Protein AF-0000000080263400 (afdb_homodimer)

Foldseek 3Di:
DLVVLLVLLLVLLVVVLVVLVVLCQLLCLLPPVPCVDPVSLLVSLVVLLVPCVQPVPVVLVSLVVSLVVNLVSLVVVVVVCPPPPCVLSVLLNVLSVVLVVLSVPQQNVLSVVRDNDRPDSVVCPPVVVVVSSVSSNSNSVSSVSNNVSSVSNNVSSVVSVVVVVVVVVVVVVVVVVVVVVVVVVVVVVVVVVVVVVVVVVVVVVVVVPPPD/DLVVLLVLLLVLLVVVLVVLVVLCQLLCLLPPVPCVDPVSLLVSLVVLLVPCVQPVPVVLVSLVVSLVVNLVSLVVVVVVCPPPPCVLSVLLNVLSVVLVVLSVPQQNVLSVVRDNDRDDPVVCPPVVVVVSSVSSNSNSVSSVSNNVSSVSNNVSSVVSVVVVVVVVVVVVVVVVVVVVVVVVVVVVVVVVVVVVVVVVVVVVVVVVVVPD

Organism: Malassezia sympodialis (strain ATCC 42132) (NCBI:txid1230383)

Radius of gyration: 34.86 Å; Cα contacts (8 Å, |Δi|>4): 351; chains: 2; bounding box: 45×125×70 Å

pLDDT: mean 80.78, std 12.55, range [37.06, 97.12]

InterPro domains:
  IPR013248 Secretory component protein Psh3/Shr3 [PF08229] (4-191)
  IPR013248 Secretory component protein Psh3/Shr3 [PTHR28228] (3-192)
  IPR013248 Secretory component protein Psh3/Shr3 [SM00786] (1-195)

Sequence (424 aa):
MIGVTVAALLASSCFLLGMLGMHWRADHLILWESDRTPESVLVALQYYVSTVGAAPTKYTTVLLVVGTIQATILGSKIFMGSENNWLFDGASLFLVCASGILYVNKIHPFVDALPSVMPPPQVLTSAHFQQTLGILRELASAHILLSMALIGIILLQCGKYYSVRLQERERNEEVDVRLVRRLRQLQQEERKSGQVTASSPDLLMAARGGAHMIGVTVAALLASSCFLLGMLGMHWRADHLILWESDRTPESVLVALQYYVSTVGAAPTKYTTVLLVVGTIQATILGSKIFMGSENNWLFDGASLFLVCASGILYVNKIHPFVDALPSVMPPPQVLTSAHFQQTLGILRELASAHILLSMALIGIILLQCGKYYSVRLQERERNEEVDVRLVRRLRQLQQEERKSGQVTASSPDLLMAARGGAH

Structure (mmCIF, N/CA/C/O backbone):
data_AF-0000000080263400-model_v1
#
loop_
_entity.id
_entity.type
_entity.pdbx_description
1 polymer 'ER membrane protein SH3'
#
loop_
_atom_site.group_PDB
_atom_site.id
_atom_site.type_symbol
_atom_site.label_atom_id
_atom_site.label_alt_id
_atom_site.label_comp_id
_atom_site.label_asym_id
_atom_site.label_entity_id
_atom_site.label_seq_id
_atom_site.pdbx_PDB_ins_code
_atom_site.Cartn_x
_atom_site.Cartn_y
_atom_site.Cartn_z
_atom_site.occupancy
_atom_site.B_iso_or_equiv
_atom_site.auth_seq_id
_atom_site.auth_comp_id
_atom_site.auth_asym_id
_atom_site.auth_atom_id
_atom_site.pdbx_PDB_model_num
ATOM 1 N N . MET A 1 1 ? -3.588 20.594 2.574 1 52.66 1 MET A N 1
ATOM 2 C CA . MET A 1 1 ? -3.678 19.984 1.25 1 52.66 1 MET A CA 1
ATOM 3 C C . MET A 1 1 ? -2.508 19.031 1.007 1 52.66 1 MET A C 1
ATOM 5 O O . MET A 1 1 ? -2.693 17.938 0.483 1 52.66 1 MET A O 1
ATOM 9 N N . ILE A 1 2 ? -1.275 19.312 1.548 1 57.12 2 ILE A N 1
ATOM 10 C CA . ILE A 1 2 ? -0.025 18.625 1.253 1 57.12 2 ILE A CA 1
ATOM 11 C C . ILE A 1 2 ? -0.024 17.25 1.923 1 57.12 2 ILE A C 1
ATOM 13 O O . ILE A 1 2 ? 0.325 16.25 1.297 1 57.12 2 ILE A O 1
ATOM 17 N N . GLY A 1 3 ? -0.866 17.172 2.924 1 78.31 3 GLY A N 1
ATOM 18 C CA . GLY A 1 3 ? -0.818 15.93 3.666 1 78.31 3 GLY A CA 1
ATOM 19 C C . GLY A 1 3 ? -1.609 14.812 3.008 1 78.31 3 GLY A C 1
ATOM 20 O O . GLY A 1 3 ? -1.154 13.664 2.957 1 78.31 3 GLY A O 1
ATOM 21 N N . VAL A 1 4 ? -2.652 15.258 2.221 1 82.94 4 VAL A N 1
ATOM 22 C CA . VAL A 1 4 ? -3.539 14.25 1.648 1 82.94 4 VAL A CA 1
ATOM 23 C C . VAL A 1 4 ? -2.91 13.664 0.385 1 82.94 4 VAL A C 1
ATOM 25 O O . VAL A 1 4 ? -2.971 12.453 0.158 1 82.94 4 VAL A O 1
ATOM 28 N N . THR A 1 5 ? -2.295 14.547 -0.372 1 87.56 5 THR A N 1
ATOM 29 C CA . THR A 1 5 ? -1.688 14.086 -1.616 1 87.56 5 THR A CA 1
ATOM 30 C C . THR A 1 5 ? -0.471 13.211 -1.331 1 87.56 5 THR A C 1
ATOM 32 O O . THR A 1 5 ? -0.244 12.211 -2.018 1 87.56 5 THR A O 1
ATOM 35 N N . VAL A 1 6 ? 0.283 13.57 -0.333 1 88.56 6 VAL A N 1
ATOM 36 C CA . VAL A 1 6 ? 1.434 12.766 0.07 1 88.56 6 VAL A CA 1
ATOM 37 C C . VAL A 1 6 ? 0.964 11.398 0.554 1 88.56 6 VAL A C 1
ATOM 39 O O . VAL A 1 6 ? 1.519 10.367 0.158 1 88.56 6 VAL A O 1
ATOM 42 N N . ALA A 1 7 ? -0.08 11.398 1.309 1 90.81 7 ALA A N 1
ATOM 43 C CA . ALA A 1 7 ? -0.615 10.141 1.83 1 90.81 7 ALA A CA 1
ATOM 44 C C . ALA A 1 7 ? -1.147 9.258 0.702 1 90.81 7 ALA A C 1
ATOM 46 O O . ALA A 1 7 ? -0.968 8.039 0.721 1 90.81 7 ALA A O 1
ATOM 47 N N . ALA A 1 8 ? -1.78 9.883 -0.24 1 92 8 ALA A N 1
ATOM 48 C CA . ALA A 1 8 ? -2.33 9.141 -1.372 1 92 8 ALA A CA 1
ATOM 49 C C . ALA A 1 8 ? -1.22 8.516 -2.211 1 92 8 ALA A C 1
ATOM 51 O O . ALA A 1 8 ? -1.347 7.383 -2.676 1 92 8 ALA A O 1
ATOM 52 N N . LEU A 1 9 ? -0.179 9.234 -2.404 1 94.06 9 LEU A N 1
ATOM 53 C CA . LEU A 1 9 ? 0.954 8.727 -3.168 1 94.06 9 LEU A CA 1
ATOM 54 C C . LEU A 1 9 ? 1.659 7.605 -2.414 1 94.06 9 LEU A C 1
ATOM 56 O O . LEU A 1 9 ? 2.061 6.605 -3.012 1 94.06 9 LEU A O 1
ATOM 60 N N . LEU A 1 10 ? 1.782 7.77 -1.13 1 93.88 10 LEU A N 1
ATOM 61 C CA . LEU A 1 10 ? 2.377 6.723 -0.308 1 93.88 10 LEU A CA 1
ATOM 62 C C . LEU A 1 10 ? 1.529 5.453 -0.343 1 93.88 10 LEU A C 1
ATOM 64 O O . LEU A 1 10 ? 2.055 4.355 -0.532 1 93.88 10 LEU A O 1
ATOM 68 N N . ALA A 1 11 ? 0.273 5.668 -0.215 1 93.75 11 ALA A N 1
ATOM 69 C CA . ALA A 1 11 ? -0.656 4.543 -0.198 1 93.75 11 ALA A CA 1
ATOM 70 C C . ALA A 1 11 ? -0.634 3.793 -1.528 1 93.75 11 ALA A C 1
ATOM 72 O O . ALA A 1 11 ? -0.546 2.562 -1.554 1 93.75 11 ALA A O 1
ATOM 73 N N . SER A 1 12 ? -0.732 4.527 -2.539 1 95.5 12 SER A N 1
ATOM 74 C CA . SER A 1 12 ? -0.744 3.902 -3.857 1 95.5 12 SER A CA 1
ATOM 75 C C . SER A 1 12 ? 0.584 3.215 -4.156 1 95.5 12 SER A C 1
ATOM 77 O O . SER A 1 12 ? 0.613 2.146 -4.77 1 95.5 12 SER A O 1
ATOM 79 N N . SER A 1 13 ? 1.683 3.816 -3.754 1 96.69 13 SER A N 1
ATOM 80 C CA . SER A 1 13 ? 2.998 3.219 -3.957 1 96.69 13 SER A CA 1
ATOM 81 C C . SER A 1 13 ? 3.16 1.945 -3.133 1 96.69 13 SER A C 1
ATOM 83 O O . SER A 1 13 ? 3.717 0.956 -3.611 1 96.69 13 SER A O 1
ATOM 85 N N . CYS A 1 14 ? 2.672 2.016 -1.984 1 94.88 14 CYS A N 1
ATOM 86 C CA . CYS A 1 14 ? 2.758 0.839 -1.126 1 94.88 14 CYS A CA 1
ATOM 87 C C . CYS A 1 14 ? 1.867 -0.283 -1.648 1 94.88 14 CYS A C 1
ATOM 89 O O . CYS A 1 14 ? 2.219 -1.459 -1.546 1 94.88 14 CYS A O 1
ATOM 91 N N . PHE A 1 15 ? 0.729 0.094 -2.207 1 95.44 15 PHE A N 1
ATOM 92 C CA . PHE A 1 15 ? -0.147 -0.892 -2.83 1 95.44 15 PHE A CA 1
ATOM 93 C C . PHE A 1 15 ? 0.576 -1.629 -3.949 1 95.44 15 PHE A C 1
ATOM 95 O O . PHE A 1 15 ? 0.574 -2.861 -3.992 1 95.44 15 PHE A O 1
ATOM 102 N N . LEU A 1 16 ? 1.18 -0.909 -4.758 1 95.69 16 LEU A N 1
ATOM 103 C CA . LEU A 1 16 ? 1.896 -1.504 -5.883 1 95.69 16 LEU A CA 1
ATOM 104 C C . LEU A 1 16 ? 3.094 -2.312 -5.395 1 95.69 16 LEU A C 1
ATOM 106 O O . LEU A 1 16 ? 3.41 -3.361 -5.961 1 95.69 16 LEU A O 1
ATOM 110 N N . LEU A 1 17 ? 3.799 -1.805 -4.426 1 94.69 17 LEU A N 1
ATOM 111 C CA . LEU A 1 17 ? 4.938 -2.529 -3.867 1 94.69 17 LEU A CA 1
ATOM 112 C C . LEU A 1 17 ? 4.492 -3.865 -3.281 1 94.69 17 LEU A C 1
ATOM 114 O O . LEU A 1 17 ? 5.215 -4.859 -3.381 1 94.69 17 LEU A O 1
ATOM 118 N N . GLY A 1 18 ? 3.357 -3.867 -2.633 1 92.62 18 GLY A N 1
ATOM 119 C CA . GLY A 1 18 ? 2.812 -5.121 -2.133 1 92.62 18 GLY A CA 1
ATOM 120 C C . GLY A 1 18 ? 2.527 -6.125 -3.23 1 92.62 18 GLY A C 1
ATOM 121 O O . GLY A 1 18 ? 2.871 -7.305 -3.105 1 92.62 18 GLY A O 1
ATOM 122 N N . MET A 1 19 ? 1.945 -5.641 -4.246 1 91.69 19 MET A N 1
ATOM 123 C CA . MET A 1 19 ? 1.671 -6.488 -5.402 1 91.69 19 MET A CA 1
ATOM 124 C C . MET A 1 19 ? 2.963 -7.055 -5.984 1 91.69 19 MET A C 1
ATOM 126 O O . MET A 1 19 ? 3.051 -8.25 -6.266 1 91.69 19 MET A O 1
ATOM 130 N N . LEU A 1 20 ? 3.928 -6.211 -6.094 1 90.81 20 LEU A N 1
ATOM 131 C CA . LEU A 1 20 ? 5.207 -6.609 -6.676 1 90.81 20 LEU A CA 1
ATOM 132 C C . LEU A 1 20 ? 5.969 -7.531 -5.734 1 90.81 20 LEU A C 1
ATOM 134 O O . LEU A 1 20 ? 6.742 -8.383 -6.18 1 90.81 20 LEU A O 1
ATOM 138 N N . GLY A 1 21 ? 5.773 -7.34 -4.512 1 88.5 21 GLY A N 1
ATOM 139 C CA . GLY A 1 21 ? 6.441 -8.172 -3.523 1 88.5 21 GLY A CA 1
ATOM 140 C C . GLY A 1 21 ? 6.086 -9.641 -3.646 1 88.5 21 GLY A C 1
ATOM 141 O O . GLY A 1 21 ? 6.867 -10.508 -3.246 1 88.5 21 GLY A O 1
ATOM 142 N N . MET A 1 22 ? 4.98 -9.898 -4.184 1 86.69 22 MET A N 1
ATOM 143 C CA . MET A 1 22 ? 4.547 -11.281 -4.352 1 86.69 22 MET A CA 1
ATOM 144 C C . MET A 1 22 ? 5.402 -11.992 -5.395 1 86.69 22 MET A C 1
ATOM 146 O O . MET A 1 22 ? 5.484 -13.227 -5.398 1 86.69 22 MET A O 1
ATOM 150 N N . HIS A 1 23 ? 6.055 -11.211 -6.211 1 85.56 23 HIS A N 1
ATOM 151 C CA . HIS A 1 23 ? 6.867 -11.805 -7.266 1 85.56 23 HIS A CA 1
ATOM 152 C C . HIS A 1 23 ? 8.297 -12.031 -6.797 1 85.56 23 HIS A C 1
ATOM 154 O O . HIS A 1 23 ? 9.117 -12.578 -7.535 1 85.56 23 HIS A O 1
ATOM 160 N N . TRP A 1 24 ? 8.609 -11.656 -5.641 1 81.12 24 TRP A N 1
ATOM 161 C CA . TRP A 1 24 ? 9.992 -11.625 -5.164 1 81.12 24 TRP A CA 1
ATOM 162 C C . TRP A 1 24 ? 10.617 -13.008 -5.215 1 81.12 24 TRP A C 1
ATOM 164 O O . TRP A 1 24 ? 11.781 -13.164 -5.586 1 81.12 24 TRP A O 1
ATOM 174 N N . ARG A 1 25 ? 9.914 -13.977 -4.902 1 75.56 25 ARG A N 1
ATOM 175 C CA . ARG A 1 25 ? 10.477 -15.32 -4.887 1 75.56 25 ARG A CA 1
ATOM 176 C C . ARG A 1 25 ? 10.883 -15.766 -6.285 1 75.56 25 ARG A C 1
ATOM 178 O O . ARG A 1 25 ? 11.977 -16.297 -6.484 1 75.56 25 ARG A O 1
ATOM 185 N N . ALA A 1 26 ? 10 -15.648 -7.18 1 79.5 26 ALA A N 1
ATOM 186 C CA . ALA A 1 26 ? 10.297 -16.031 -8.562 1 79.5 26 ALA A CA 1
ATOM 187 C C . ALA A 1 26 ? 11.406 -15.156 -9.141 1 79.5 26 ALA A C 1
ATOM 189 O O . ALA A 1 26 ? 12.312 -15.656 -9.805 1 79.5 26 ALA A O 1
ATOM 190 N N . ASP A 1 27 ? 11.367 -13.938 -8.75 1 84.62 27 ASP A N 1
ATOM 191 C CA . ASP A 1 27 ? 12.352 -13 -9.289 1 84.62 27 ASP A CA 1
ATOM 192 C C . ASP A 1 27 ? 13.734 -13.25 -8.695 1 84.62 27 ASP A C 1
ATOM 194 O O . ASP A 1 27 ? 14.742 -13.156 -9.398 1 84.62 27 ASP A O 1
ATOM 198 N N . HIS A 1 28 ? 13.727 -13.57 -7.477 1 81.38 28 HIS A N 1
ATOM 199 C CA . HIS A 1 28 ? 15 -13.828 -6.805 1 81.38 28 HIS A CA 1
ATOM 200 C C . HIS A 1 28 ? 15.688 -15.062 -7.383 1 81.38 28 HIS A C 1
ATOM 202 O O . HIS A 1 28 ? 16.906 -15.086 -7.512 1 81.38 28 HIS A O 1
ATOM 208 N N . LEU A 1 29 ? 14.93 -16.078 -7.711 1 78.06 29 LEU A N 1
ATOM 209 C CA . LEU A 1 29 ? 15.469 -17.312 -8.258 1 78.06 29 LEU A CA 1
ATOM 210 C C . LEU A 1 29 ? 16.125 -17.078 -9.609 1 78.06 29 LEU A C 1
ATOM 212 O O . LEU A 1 29 ? 17.125 -17.703 -9.938 1 78.06 29 LEU A O 1
ATOM 216 N N . ILE A 1 30 ? 15.555 -16.172 -10.312 1 81 30 ILE A N 1
ATOM 217 C CA . ILE A 1 30 ? 16.016 -15.938 -11.672 1 81 30 ILE A CA 1
ATOM 218 C C . ILE A 1 30 ? 17.203 -14.969 -11.656 1 81 30 ILE A C 1
ATOM 220 O O . ILE A 1 30 ? 18.156 -15.141 -12.414 1 81 30 ILE A O 1
ATOM 224 N N . LEU A 1 31 ? 17.172 -14.086 -10.781 1 79.5 31 LEU A N 1
ATOM 225 C CA . LEU A 1 31 ? 18.172 -13.023 -10.828 1 79.5 31 LEU A CA 1
ATOM 226 C C . LEU A 1 31 ? 19.391 -13.391 -10 1 79.5 31 LEU A C 1
ATOM 228 O O . LEU A 1 31 ? 20.531 -13.117 -10.414 1 79.5 31 LEU A O 1
ATOM 232 N N . TRP A 1 32 ? 19.266 -13.938 -8.906 1 73.5 32 TRP A N 1
ATOM 233 C CA . TRP A 1 32 ? 20.391 -14.07 -7.996 1 73.5 32 TRP A CA 1
ATOM 234 C C . TRP A 1 32 ? 20.859 -15.523 -7.918 1 73.5 32 TRP A C 1
ATOM 236 O O . TRP A 1 32 ? 21.969 -15.797 -7.457 1 73.5 32 TRP A O 1
ATOM 246 N N . GLU A 1 33 ? 19.922 -16.422 -8.211 1 66.06 33 GLU A N 1
ATOM 247 C CA . GLU A 1 33 ? 20.422 -17.797 -8.102 1 66.06 33 GLU A CA 1
ATOM 248 C C . GLU A 1 33 ? 21.406 -18.109 -9.227 1 66.06 33 GLU A C 1
ATOM 250 O O . GLU A 1 33 ? 21.109 -17.859 -10.398 1 66.06 33 GLU A O 1
ATOM 255 N N . SER A 1 34 ? 22.578 -18.125 -8.914 1 59.16 34 SER A N 1
ATOM 256 C CA . SER A 1 34 ? 23.734 -18.359 -9.758 1 59.16 34 SER A CA 1
ATOM 257 C C . SER A 1 34 ? 23.531 -19.578 -10.656 1 59.16 34 SER A C 1
ATOM 259 O O . SER A 1 34 ? 23.906 -19.562 -11.828 1 59.16 34 SER A O 1
ATOM 261 N N . ASP A 1 35 ? 23.141 -20.719 -9.992 1 58.25 35 ASP A N 1
ATOM 262 C CA . ASP A 1 35 ? 23.062 -21.953 -10.766 1 58.25 35 ASP A CA 1
ATOM 263 C C . ASP A 1 35 ? 21.656 -22.141 -11.352 1 58.25 35 ASP A C 1
ATOM 265 O O . ASP A 1 35 ? 20.859 -22.906 -10.812 1 58.25 35 ASP A O 1
ATOM 269 N N . ARG A 1 36 ? 21.25 -21.094 -12.227 1 62.94 36 ARG A N 1
ATOM 270 C CA . ARG A 1 36 ? 19.984 -21.203 -12.953 1 62.94 36 ARG A CA 1
ATOM 271 C C . ARG A 1 36 ? 19.812 -22.594 -13.539 1 62.94 36 ARG A C 1
ATOM 273 O O . ARG A 1 36 ? 20.016 -22.797 -14.734 1 62.94 36 ARG A O 1
ATOM 280 N N . THR A 1 37 ? 19.516 -23.453 -12.594 1 69.38 37 THR A N 1
ATOM 281 C CA . THR A 1 37 ? 19.234 -24.828 -12.984 1 69.38 37 THR A CA 1
ATOM 282 C C . THR A 1 37 ? 17.891 -24.938 -13.695 1 69.38 37 THR A C 1
ATOM 284 O O . THR A 1 37 ? 17.016 -24.078 -13.523 1 69.38 37 THR A O 1
ATOM 287 N N . PRO A 1 38 ? 17.844 -25.766 -14.555 1 75.25 38 PRO A N 1
ATOM 288 C CA . PRO A 1 38 ? 16.562 -26.016 -15.227 1 75.25 38 PRO A CA 1
ATOM 289 C C . PRO A 1 38 ? 15.391 -26.109 -14.258 1 75.25 38 PRO A C 1
ATOM 291 O O . PRO A 1 38 ? 14.281 -25.672 -14.578 1 75.25 38 PRO A O 1
ATOM 294 N N . GLU A 1 39 ? 15.758 -26.438 -13.047 1 74.75 39 GLU A N 1
ATOM 295 C CA . GLU A 1 39 ? 14.688 -26.594 -12.07 1 74.75 39 GLU A CA 1
ATOM 296 C C . GLU A 1 39 ? 14.188 -25.234 -11.586 1 74.75 39 GLU A C 1
ATOM 298 O O . GLU A 1 39 ? 12.984 -25.031 -11.422 1 74.75 39 GLU A O 1
ATOM 303 N N . SER A 1 40 ? 15.125 -24.344 -11.422 1 75.62 40 SER A N 1
ATOM 304 C CA . SER A 1 40 ? 14.758 -23.016 -10.938 1 75.62 40 SER A CA 1
ATOM 305 C C . SER A 1 40 ? 13.93 -22.266 -11.984 1 75.62 40 SER A C 1
ATOM 307 O O . SER A 1 40 ? 12.984 -21.562 -11.641 1 75.62 40 SER A O 1
ATOM 309 N N . VAL A 1 41 ? 14.281 -22.469 -13.156 1 78.12 41 VAL A N 1
ATOM 310 C CA . VAL A 1 41 ? 13.578 -21.797 -14.25 1 78.12 41 VAL A CA 1
ATOM 311 C C . VAL A 1 41 ? 12.156 -22.344 -14.359 1 78.12 41 VAL A C 1
ATOM 313 O O . VAL A 1 41 ? 11.211 -21.594 -14.602 1 78.12 41 VAL A O 1
ATOM 316 N N . LEU A 1 42 ? 12.078 -23.562 -14.117 1 78.06 42 LEU A N 1
ATOM 317 C CA . LEU A 1 42 ? 10.766 -24.203 -14.195 1 78.06 42 LEU A CA 1
ATOM 318 C C . LEU A 1 42 ? 9.852 -23.703 -13.078 1 78.06 42 LEU A C 1
ATOM 320 O O . LEU A 1 42 ? 8.664 -23.484 -13.297 1 78.06 42 LEU A O 1
ATOM 324 N N . VAL A 1 43 ? 10.453 -23.562 -12.016 1 76.81 43 VAL A N 1
ATOM 325 C CA . VAL A 1 43 ? 9.68 -23.094 -10.867 1 76.81 43 VAL A CA 1
ATOM 326 C C . VAL A 1 43 ? 9.203 -21.656 -11.125 1 76.81 43 VAL A C 1
ATOM 328 O O . VAL A 1 43 ? 8.039 -21.328 -10.883 1 76.81 43 VAL A O 1
ATOM 331 N N . ALA A 1 44 ? 10.086 -20.906 -11.617 1 82.19 44 ALA A N 1
ATOM 332 C CA . ALA A 1 44 ? 9.742 -19.516 -11.906 1 82.19 44 ALA A CA 1
ATOM 333 C C . ALA A 1 44 ? 8.711 -19.422 -13.023 1 82.19 44 ALA A C 1
ATOM 335 O O . ALA A 1 44 ? 7.789 -18.594 -12.969 1 82.19 44 ALA A O 1
ATOM 336 N N . LEU A 1 45 ? 8.914 -20.219 -13.914 1 82.44 45 LEU A N 1
ATOM 337 C CA . LEU A 1 45 ? 7.969 -20.234 -15.031 1 82.44 45 LEU A CA 1
ATOM 338 C C . LEU A 1 45 ? 6.578 -20.656 -14.562 1 82.44 45 LEU A C 1
ATOM 340 O O . LEU A 1 45 ? 5.578 -20.062 -14.953 1 82.44 45 LEU A O 1
ATOM 344 N N . GLN A 1 46 ? 6.543 -21.641 -13.797 1 79.62 46 GLN A N 1
ATOM 345 C CA . GLN A 1 46 ? 5.27 -22.109 -13.258 1 79.62 46 GLN A CA 1
ATOM 346 C C . GLN A 1 46 ? 4.578 -21 -12.453 1 79.62 46 GLN A C 1
ATOM 348 O O . GLN A 1 46 ? 3.359 -20.844 -12.539 1 79.62 46 GLN A O 1
ATOM 353 N N . TYR A 1 47 ? 5.324 -20.297 -11.773 1 82.56 47 TYR A N 1
ATOM 354 C CA . TYR A 1 47 ? 4.801 -19.188 -10.984 1 82.56 47 TYR A CA 1
ATOM 355 C C . TYR A 1 47 ? 4.188 -18.125 -11.891 1 82.56 47 TYR A C 1
ATOM 357 O O . TYR A 1 47 ? 3.039 -17.719 -11.688 1 82.56 47 TYR A O 1
ATOM 365 N N . TYR A 1 48 ? 4.934 -17.734 -12.828 1 85 48 TYR A N 1
ATOM 366 C CA . TYR A 1 48 ? 4.488 -16.625 -13.664 1 85 48 TYR A CA 1
ATOM 367 C C . TYR A 1 48 ? 3.312 -17.047 -14.539 1 85 48 TYR A C 1
ATOM 369 O O . TYR A 1 48 ? 2.396 -16.25 -14.773 1 85 48 TYR A O 1
ATOM 377 N N . VAL A 1 49 ? 3.361 -18.234 -14.953 1 81.06 49 VAL A N 1
ATOM 378 C CA . VAL A 1 49 ? 2.271 -18.734 -15.781 1 81.06 49 VAL A CA 1
ATOM 379 C C . VAL A 1 49 ? 0.992 -18.828 -14.953 1 81.06 49 VAL A C 1
ATOM 381 O O . VAL A 1 49 ? -0.092 -18.5 -15.438 1 81.06 49 VAL A O 1
ATOM 384 N N . SER A 1 50 ? 1.092 -19.172 -13.742 1 78.88 50 SER A N 1
ATOM 385 C CA . SER A 1 50 ? -0.08 -19.359 -12.891 1 78.88 50 SER A CA 1
ATOM 386 C C . SER A 1 50 ? -0.583 -18.031 -12.336 1 78.88 50 SER A C 1
ATOM 388 O O . SER A 1 50 ? -1.76 -17.906 -11.992 1 78.88 50 SER A O 1
ATOM 390 N N . THR A 1 51 ? 0.22 -17.094 -12.258 1 80.31 51 THR A N 1
ATOM 391 C CA . THR A 1 51 ? -0.153 -15.82 -11.641 1 80.31 51 THR A CA 1
ATOM 392 C C . THR A 1 51 ? -0.48 -14.773 -12.703 1 80.31 51 THR A C 1
ATOM 394 O O . THR A 1 51 ? -1.633 -14.359 -12.836 1 80.31 51 THR A O 1
ATOM 397 N N . VAL A 1 52 ? 0.459 -14.5 -13.562 1 77.31 52 VAL A N 1
ATOM 398 C CA . VAL A 1 52 ? 0.344 -13.391 -14.5 1 77.31 52 VAL A CA 1
ATOM 399 C C . VAL A 1 52 ? -0.098 -13.906 -15.867 1 77.31 52 VAL A C 1
ATOM 401 O O . VAL A 1 52 ? -0.882 -13.258 -16.562 1 77.31 52 VAL A O 1
ATOM 404 N N . GLY A 1 53 ? 0.404 -15.109 -16.141 1 72.31 53 GLY A N 1
ATOM 405 C CA . GLY A 1 53 ? 0.09 -15.672 -17.453 1 72.31 53 GLY A CA 1
ATOM 406 C C . GLY A 1 53 ? -1.37 -16.062 -17.594 1 72.31 53 GLY A C 1
ATOM 407 O O . GLY A 1 53 ? -1.925 -15.992 -18.703 1 72.31 53 GLY A O 1
ATOM 408 N N . ALA A 1 54 ? -1.976 -16.359 -16.516 1 67.94 54 ALA A N 1
ATOM 409 C CA . ALA A 1 54 ? -3.373 -16.781 -16.562 1 67.94 54 ALA A CA 1
ATOM 410 C C . ALA A 1 54 ? -4.305 -15.57 -16.688 1 67.94 54 ALA A C 1
ATOM 412 O O . ALA A 1 54 ? -5.422 -15.695 -17.203 1 67.94 54 ALA A O 1
ATOM 413 N N . ALA A 1 55 ? -3.852 -14.445 -16.234 1 70.25 55 ALA A N 1
ATOM 414 C CA . ALA A 1 55 ? -4.648 -13.227 -16.344 1 70.25 55 ALA A CA 1
ATOM 415 C C . ALA A 1 55 ? -3.758 -12.016 -16.578 1 70.25 55 ALA A C 1
ATOM 417 O O . ALA A 1 55 ? -3.688 -11.117 -15.734 1 70.25 55 ALA A O 1
ATOM 418 N N . PRO A 1 56 ? -3.262 -11.922 -17.734 1 74.81 56 PRO A N 1
ATOM 419 C CA . PRO A 1 56 ? -2.311 -10.844 -18.016 1 74.81 56 PRO A CA 1
ATOM 420 C C . PRO A 1 56 ? -2.973 -9.469 -18.062 1 74.81 56 PRO A C 1
ATOM 422 O O . PRO A 1 56 ? -2.381 -8.484 -17.609 1 74.81 56 PRO A O 1
ATOM 425 N N . THR A 1 57 ? -4.18 -9.445 -18.422 1 77.44 57 THR A N 1
ATOM 426 C CA . THR A 1 57 ? -4.883 -8.18 -18.562 1 77.44 57 THR A CA 1
ATOM 427 C C . THR A 1 57 ? -5.164 -7.574 -17.188 1 77.44 57 THR A C 1
ATOM 429 O O . THR A 1 57 ? -5.039 -6.359 -17 1 77.44 57 THR A O 1
ATOM 432 N N . LYS A 1 58 ? -5.496 -8.438 -16.25 1 79.38 58 LYS A N 1
ATOM 433 C CA . LYS A 1 58 ? -5.816 -7.922 -14.922 1 79.38 58 LYS A CA 1
ATOM 434 C C . LYS A 1 58 ? -4.582 -7.332 -14.25 1 79.38 58 LYS A C 1
ATOM 436 O O . LYS A 1 58 ? -4.645 -6.25 -13.656 1 79.38 58 LYS A O 1
ATOM 441 N N . TYR A 1 59 ? -3.529 -8.039 -14.359 1 83.94 59 TYR A N 1
ATOM 442 C CA . TYR A 1 59 ? -2.279 -7.586 -13.766 1 83.94 59 TYR A CA 1
ATOM 443 C C . TYR A 1 59 ? -1.838 -6.254 -14.359 1 83.94 59 TYR A C 1
ATOM 445 O O . TYR A 1 59 ? -1.568 -5.297 -13.633 1 83.94 59 TYR A O 1
ATOM 453 N N . THR A 1 60 ? -1.894 -6.145 -15.633 1 83 60 THR A N 1
ATOM 454 C CA . THR A 1 60 ? -1.413 -4.949 -16.312 1 83 60 THR A CA 1
ATOM 455 C C . THR A 1 60 ? -2.377 -3.785 -16.109 1 83 60 THR A C 1
ATOM 457 O O . THR A 1 60 ? -1.952 -2.633 -16 1 83 60 THR A O 1
ATOM 460 N N . THR A 1 61 ? -3.572 -4.117 -15.992 1 85.75 61 THR A N 1
ATOM 461 C CA . THR A 1 61 ? -4.578 -3.08 -15.797 1 85.75 61 THR A CA 1
ATOM 462 C C . THR A 1 61 ? -4.426 -2.432 -14.422 1 85.75 61 THR A C 1
ATOM 464 O O . THR A 1 61 ? -4.512 -1.208 -14.297 1 85.75 61 THR A O 1
ATOM 467 N N . VAL A 1 62 ? -4.215 -3.256 -13.438 1 87.88 62 VAL A N 1
ATOM 468 C CA . VAL A 1 62 ? -4.07 -2.721 -12.086 1 87.88 62 VAL A CA 1
ATOM 469 C C . VAL A 1 62 ? -2.84 -1.819 -12.016 1 87.88 62 VAL A C 1
ATOM 471 O O . VAL A 1 62 ? -2.908 -0.706 -11.492 1 87.88 62 VAL A O 1
ATOM 474 N N . LEU A 1 63 ? -1.739 -2.273 -12.594 1 89.5 63 LEU A N 1
ATOM 475 C CA . LEU A 1 63 ? -0.521 -1.472 -12.609 1 89.5 63 LEU A CA 1
ATOM 476 C C . LEU A 1 63 ? -0.75 -0.148 -13.328 1 89.5 63 LEU A C 1
ATOM 478 O O . LEU A 1 63 ? -0.355 0.91 -12.836 1 89.5 63 LEU A O 1
ATOM 482 N N . LEU A 1 64 ? -1.444 -0.26 -14.367 1 88.44 64 LEU A N 1
ATOM 483 C CA . LEU A 1 64 ? -1.677 0.921 -15.188 1 88.44 64 LEU A CA 1
ATOM 484 C C . LEU A 1 64 ? -2.613 1.897 -14.484 1 88.44 64 LEU A C 1
ATOM 486 O O . LEU A 1 64 ? -2.371 3.107 -14.484 1 88.44 64 LEU A O 1
ATOM 490 N N . VAL A 1 65 ? -3.617 1.393 -13.93 1 91.19 65 VAL A N 1
ATOM 491 C CA . VAL A 1 65 ? -4.621 2.234 -13.289 1 91.19 65 VAL A CA 1
ATOM 492 C C . VAL A 1 65 ? -4.008 2.943 -12.086 1 91.19 65 VAL A C 1
ATOM 494 O O . VAL A 1 65 ? -4.156 4.156 -11.922 1 91.19 65 VAL A O 1
ATOM 497 N N . VAL A 1 66 ? -3.371 2.193 -11.234 1 93.38 66 VAL A N 1
ATOM 498 C CA . VAL A 1 66 ? -2.758 2.783 -10.055 1 93.38 66 VAL A CA 1
ATOM 499 C C . VAL A 1 66 ? -1.66 3.76 -10.469 1 93.38 66 VAL A C 1
ATOM 501 O O . VAL A 1 66 ? -1.521 4.832 -9.875 1 93.38 66 VAL A O 1
ATOM 504 N N . GLY A 1 67 ? -0.891 3.404 -11.5 1 93.75 67 GLY A N 1
ATOM 505 C CA . GLY A 1 67 ? 0.115 4.316 -12.016 1 93.75 67 GLY A CA 1
ATOM 506 C C . GLY A 1 67 ? -0.471 5.613 -12.539 1 93.75 67 GLY A C 1
ATOM 507 O O . GLY A 1 67 ? 0.089 6.691 -12.32 1 93.75 67 GLY A O 1
ATOM 508 N N . THR A 1 68 ? -1.545 5.527 -13.234 1 93 68 THR A N 1
ATOM 509 C CA . THR A 1 68 ? -2.205 6.707 -13.781 1 93 68 THR A CA 1
ATOM 510 C C . THR A 1 68 ? -2.736 7.598 -12.664 1 93 68 THR A C 1
ATOM 512 O O . THR A 1 68 ? -2.699 8.828 -12.773 1 93 68 THR A O 1
ATOM 515 N N . ILE A 1 69 ? -3.248 6.918 -11.648 1 94.06 69 ILE A N 1
ATOM 516 C CA . ILE A 1 69 ? -3.717 7.664 -10.492 1 94.06 69 ILE A CA 1
ATOM 517 C C . ILE A 1 69 ? -2.557 8.453 -9.875 1 94.06 69 ILE A C 1
ATOM 519 O O . ILE A 1 69 ? -2.701 9.633 -9.555 1 94.06 69 ILE A O 1
ATOM 523 N N . GLN A 1 70 ? -1.416 7.797 -9.742 1 96.06 70 GLN A N 1
ATOM 524 C CA . GLN A 1 70 ? -0.236 8.469 -9.211 1 96.06 70 GLN A CA 1
ATOM 525 C C . GLN A 1 70 ? 0.145 9.672 -10.078 1 96.06 70 GLN A C 1
ATOM 527 O O . GLN A 1 70 ? 0.421 10.75 -9.562 1 96.06 70 GLN A O 1
ATOM 532 N N . ALA A 1 71 ? 0.124 9.516 -11.336 1 94.5 71 ALA A N 1
ATOM 533 C CA . ALA A 1 71 ? 0.479 10.578 -12.281 1 94.5 71 ALA A CA 1
ATOM 534 C C . ALA A 1 71 ? -0.498 11.742 -12.188 1 94.5 71 ALA A C 1
ATOM 536 O O . ALA A 1 71 ? -0.092 12.906 -12.234 1 94.5 71 ALA A O 1
ATOM 537 N N . THR A 1 72 ? -1.742 11.406 -12.055 1 93.19 72 THR A N 1
ATOM 538 C CA . THR A 1 72 ? -2.777 12.43 -11.969 1 93.19 72 THR A CA 1
ATOM 539 C C . THR A 1 72 ? -2.627 13.25 -10.688 1 93.19 72 THR A C 1
ATOM 541 O O . THR A 1 72 ? -2.77 14.469 -10.703 1 93.19 72 THR A O 1
ATOM 544 N N . ILE A 1 73 ? -2.354 12.547 -9.609 1 91.25 73 ILE A N 1
ATOM 545 C CA . ILE A 1 73 ? -2.148 13.219 -8.328 1 91.25 73 ILE A CA 1
ATOM 546 C C . ILE A 1 73 ? -0.967 14.18 -8.438 1 91.25 73 ILE A C 1
ATOM 548 O O . ILE A 1 73 ? -1.075 15.352 -8.062 1 91.25 73 ILE A O 1
ATOM 552 N N . LEU A 1 74 ? 0.1 13.727 -8.977 1 91.5 74 LEU A N 1
ATOM 553 C CA . LEU A 1 74 ? 1.307 14.539 -9.086 1 91.5 74 LEU A CA 1
ATOM 554 C C . LEU A 1 74 ? 1.107 15.672 -10.086 1 91.5 74 LEU A C 1
ATOM 556 O O . LEU A 1 74 ? 1.58 16.781 -9.875 1 91.5 74 LEU A O 1
ATOM 560 N N . GLY A 1 75 ? 0.466 15.344 -11.172 1 88.62 75 GLY A N 1
ATOM 561 C CA . GLY A 1 75 ? 0.168 16.359 -12.164 1 88.62 75 GLY A CA 1
ATOM 562 C C . GLY A 1 75 ? -0.682 17.5 -11.625 1 88.62 75 GLY A C 1
ATOM 563 O O . GLY A 1 75 ? -0.423 18.672 -11.914 1 88.62 75 GLY A O 1
ATOM 564 N N . SER A 1 76 ? -1.688 17.156 -10.836 1 85.94 76 SER A N 1
ATOM 565 C CA . SER A 1 76 ? -2.568 18.156 -10.25 1 85.94 76 SER A CA 1
ATOM 566 C C . SER A 1 76 ? -1.813 19.047 -9.258 1 85.94 76 SER A C 1
ATOM 568 O O . SER A 1 76 ? -2.098 20.234 -9.148 1 85.94 76 SER A O 1
ATOM 570 N N . LYS A 1 77 ? -0.878 18.438 -8.578 1 83.62 77 LYS A N 1
ATOM 571 C CA . LYS A 1 77 ? -0.066 19.203 -7.637 1 83.62 77 LYS A CA 1
ATOM 572 C C . LYS A 1 77 ? 0.803 20.219 -8.359 1 83.62 77 LYS A C 1
ATOM 574 O O . LYS A 1 77 ? 0.976 21.344 -7.879 1 83.62 77 LYS A O 1
ATOM 579 N N . ILE A 1 78 ? 1.353 19.859 -9.43 1 78.75 78 ILE A N 1
ATOM 580 C CA . ILE A 1 78 ? 2.25 20.734 -10.18 1 78.75 78 ILE A CA 1
ATOM 581 C C . ILE A 1 78 ? 1.455 21.875 -10.812 1 78.75 78 ILE A C 1
ATOM 583 O O . ILE A 1 78 ? 1.917 23.016 -10.844 1 78.75 78 ILE A O 1
ATOM 587 N N . PHE A 1 79 ? 0.333 21.609 -11.336 1 78.19 79 PHE A N 1
ATOM 588 C CA . PHE A 1 79 ? -0.483 22.609 -12.023 1 78.19 79 PHE A CA 1
ATOM 589 C C . PHE A 1 79 ? -1.073 23.609 -11.039 1 78.19 79 PHE A C 1
ATOM 591 O O . PHE A 1 79 ? -1.278 24.766 -11.375 1 78.19 79 PHE A O 1
ATOM 598 N N . MET A 1 80 ? -1.506 23.141 -9.906 1 72.94 80 MET A N 1
ATOM 599 C CA . MET A 1 80 ? -2.158 24.016 -8.945 1 72.94 80 MET A CA 1
ATOM 600 C C . MET A 1 80 ? -1.131 24.859 -8.195 1 72.94 80 MET A C 1
ATOM 602 O O . MET A 1 80 ? -1.493 25.781 -7.461 1 72.94 80 MET A O 1
ATOM 606 N N . GLY A 1 81 ? 0.198 24.828 -8.68 1 63.38 81 GLY A N 1
ATOM 607 C CA . GLY A 1 81 ? 1.218 25.75 -8.211 1 63.38 81 GLY A CA 1
ATOM 608 C C . GLY A 1 81 ? 1.387 25.719 -6.699 1 63.38 81 GLY A C 1
ATOM 609 O O . GLY A 1 81 ? 1.954 26.656 -6.121 1 63.38 81 GLY A O 1
ATOM 610 N N . SER A 1 82 ? 0.656 24.859 -6.043 1 56.28 82 SER A N 1
ATOM 611 C CA . SER A 1 82 ? 0.632 25.062 -4.602 1 56.28 82 SER A CA 1
ATOM 612 C C . SER A 1 82 ? 2.021 24.891 -3.994 1 56.28 82 SER A C 1
ATOM 614 O O . SER A 1 82 ? 2.953 25.609 -4.355 1 56.28 82 SER A O 1
ATOM 616 N N . GLU A 1 83 ? 2.34 23.75 -3.273 1 56.03 83 GLU A N 1
ATOM 617 C CA . GLU A 1 83 ? 3.49 23.516 -2.406 1 56.03 83 GLU A CA 1
ATOM 618 C C . GLU A 1 83 ? 4.75 23.234 -3.221 1 56.03 83 GLU A C 1
ATOM 620 O O . GLU A 1 83 ? 4.816 22.25 -3.957 1 56.03 83 GLU A O 1
ATOM 625 N N . ASN A 1 84 ? 5.285 24.359 -3.945 1 53.47 84 ASN A N 1
ATOM 626 C CA . ASN A 1 84 ? 6.348 24.5 -4.934 1 53.47 84 ASN A CA 1
ATOM 627 C C . ASN A 1 84 ? 7.508 23.547 -4.652 1 53.47 84 ASN A C 1
ATOM 629 O O . ASN A 1 84 ? 8.656 23.844 -4.996 1 53.47 84 ASN A O 1
ATOM 633 N N . ASN A 1 85 ? 7.41 22.594 -3.723 1 65.62 85 ASN A N 1
ATOM 634 C CA . ASN A 1 85 ? 8.656 21.844 -3.656 1 65.62 85 ASN A CA 1
ATOM 635 C C . ASN A 1 85 ? 8.875 21 -4.91 1 65.62 85 ASN A C 1
ATOM 637 O O . ASN A 1 85 ? 8.602 19.797 -4.902 1 65.62 85 ASN A O 1
ATOM 641 N N . TRP A 1 86 ? 9.234 21.688 -6.078 1 78.56 86 TRP A N 1
ATOM 642 C CA . TRP A 1 86 ? 9.461 21.094 -7.395 1 78.56 86 TRP A CA 1
ATOM 643 C C . TRP A 1 86 ? 10.453 19.938 -7.309 1 78.56 86 TRP A C 1
ATOM 645 O O . TRP A 1 86 ? 10.352 18.969 -8.062 1 78.56 86 TRP A O 1
ATOM 655 N N . LEU A 1 87 ? 11.273 20.016 -6.34 1 82.94 87 LEU A N 1
ATOM 656 C CA . LEU A 1 87 ? 12.297 18.969 -6.23 1 82.94 87 LEU A CA 1
ATOM 657 C C . LEU A 1 87 ? 11.664 17.625 -5.859 1 82.94 87 LEU A C 1
ATOM 659 O O . LEU A 1 87 ? 11.938 16.609 -6.5 1 82.94 87 LEU A O 1
ATOM 663 N N . PHE A 1 88 ? 10.742 17.672 -5 1 87.12 88 PHE A N 1
ATOM 664 C CA . PHE A 1 88 ? 10.164 16.422 -4.531 1 87.12 88 PHE A CA 1
ATOM 665 C C . PHE A 1 88 ? 9.086 15.938 -5.484 1 87.12 88 PHE A C 1
ATOM 667 O O . PHE A 1 88 ? 9.094 14.773 -5.902 1 87.12 88 PHE A O 1
ATOM 674 N N . ASP A 1 89 ? 8.18 16.734 -5.91 1 90.25 89 ASP A N 1
ATOM 675 C CA . ASP A 1 89 ? 7.062 16.359 -6.758 1 90.25 89 ASP A CA 1
ATOM 676 C C . ASP A 1 89 ? 7.516 16.125 -8.195 1 90.25 89 ASP A C 1
ATOM 678 O O . ASP A 1 89 ? 7.008 15.227 -8.883 1 90.25 89 ASP A O 1
ATOM 682 N N . GLY A 1 90 ? 8.398 17 -8.633 1 89.88 90 GLY A N 1
ATOM 683 C CA . GLY A 1 90 ? 8.938 16.797 -9.969 1 89.88 90 GLY A CA 1
ATOM 684 C C . GLY A 1 90 ? 9.695 15.484 -10.109 1 89.88 90 GLY A C 1
ATOM 685 O O . GLY A 1 90 ? 9.531 14.766 -11.102 1 89.88 90 GLY A O 1
ATOM 686 N N . ALA A 1 91 ? 10.547 15.266 -9.109 1 93.75 91 ALA A N 1
ATOM 687 C CA . ALA A 1 91 ? 11.312 14.016 -9.117 1 93.75 91 ALA A CA 1
ATOM 688 C C . ALA A 1 91 ? 10.383 12.805 -9.047 1 93.75 91 ALA A C 1
ATOM 690 O O . ALA A 1 91 ? 10.625 11.789 -9.703 1 93.75 91 ALA A O 1
ATOM 691 N N . SER A 1 92 ? 9.383 12.906 -8.258 1 95.94 92 SER A N 1
ATOM 692 C CA . SER A 1 92 ? 8.414 11.812 -8.172 1 95.94 92 SER A CA 1
ATOM 693 C C . SER A 1 92 ? 7.688 11.609 -9.5 1 95.94 92 SER A C 1
ATOM 695 O O . SER A 1 92 ? 7.426 10.477 -9.898 1 95.94 92 SER A O 1
ATOM 697 N N . LEU A 1 93 ? 7.332 12.672 -10.102 1 94.06 93 LEU A N 1
ATOM 698 C CA . LEU A 1 93 ? 6.676 12.57 -11.398 1 94.06 93 LEU A CA 1
ATOM 699 C C . L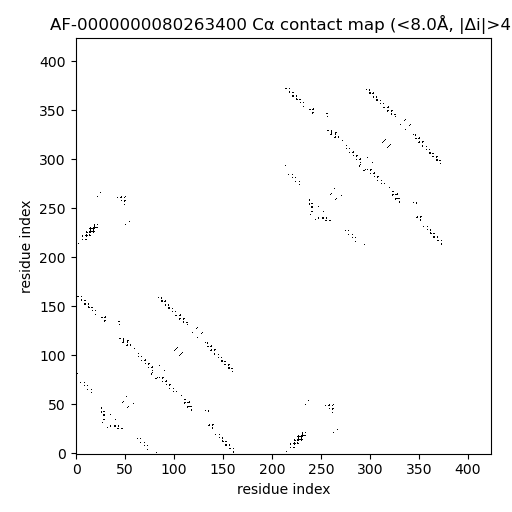EU A 1 93 ? 7.594 11.898 -12.414 1 94.06 93 LEU A C 1
ATOM 701 O O . LEU A 1 93 ? 7.141 11.094 -13.234 1 94.06 93 LEU A O 1
ATOM 705 N N . PHE A 1 94 ? 8.82 12.297 -12.344 1 94.56 94 PHE A N 1
ATOM 706 C CA . PHE A 1 94 ? 9.812 11.672 -13.203 1 94.56 94 PHE A CA 1
ATOM 707 C C . PHE A 1 94 ? 9.859 10.172 -12.984 1 94.56 94 PHE A C 1
ATOM 709 O O . PHE A 1 94 ? 9.883 9.391 -13.945 1 94.56 94 PHE A O 1
ATOM 716 N N . LEU A 1 95 ? 9.836 9.781 -11.805 1 97.12 95 LEU A N 1
ATOM 717 C CA . LEU A 1 95 ? 9.891 8.367 -11.477 1 97.12 95 LEU A CA 1
ATOM 718 C C . LEU A 1 95 ? 8.625 7.648 -11.93 1 97.12 95 LEU A C 1
ATOM 720 O O . LEU A 1 95 ? 8.688 6.516 -12.414 1 97.12 95 LEU A O 1
ATOM 724 N N . VAL A 1 96 ? 7.469 8.234 -11.797 1 96.56 96 VAL A N 1
ATOM 725 C CA . VAL A 1 96 ? 6.211 7.641 -12.242 1 96.56 96 VAL A CA 1
ATOM 726 C C . VAL A 1 96 ? 6.227 7.477 -13.758 1 96.56 96 VAL A C 1
ATOM 728 O O . VAL A 1 96 ? 5.777 6.453 -14.289 1 96.56 96 VAL A O 1
ATOM 731 N N . CYS A 1 97 ? 6.715 8.453 -14.43 1 95.44 97 CYS A N 1
ATOM 732 C CA . CYS A 1 97 ? 6.809 8.383 -15.883 1 95.44 97 CYS A CA 1
ATOM 733 C C . CYS A 1 97 ? 7.766 7.273 -16.312 1 95.44 97 CYS A C 1
ATOM 735 O O . CYS A 1 97 ? 7.465 6.504 -17.219 1 95.44 97 CYS A O 1
ATOM 737 N N . ALA A 1 98 ? 8.867 7.273 -15.625 1 95.81 98 ALA A N 1
ATOM 738 C CA . ALA A 1 98 ? 9.828 6.215 -15.906 1 95.81 98 ALA A CA 1
ATOM 739 C C . ALA A 1 98 ? 9.211 4.836 -15.672 1 95.81 98 ALA A C 1
ATOM 741 O O . ALA A 1 98 ? 9.43 3.914 -16.469 1 95.81 98 ALA A O 1
ATOM 742 N N . SER A 1 99 ? 8.484 4.691 -14.625 1 95.06 99 SER A N 1
ATOM 743 C CA . SER A 1 99 ? 7.797 3.438 -14.328 1 95.06 99 SER A CA 1
ATOM 744 C C . SER A 1 99 ? 6.785 3.094 -15.414 1 95.06 99 SER A C 1
ATOM 746 O O . SER A 1 99 ? 6.621 1.926 -15.773 1 95.06 99 SER A O 1
ATOM 748 N N . GLY A 1 100 ? 6.098 4.121 -15.922 1 93.31 100 GLY A N 1
ATOM 749 C CA . GLY A 1 100 ? 5.168 3.908 -17.016 1 93.31 100 GLY A CA 1
ATOM 750 C C . GLY A 1 100 ? 5.844 3.408 -18.281 1 93.31 100 GLY A C 1
ATOM 751 O O . GLY A 1 100 ? 5.324 2.514 -18.953 1 93.31 100 GLY A O 1
ATOM 752 N N . ILE A 1 101 ? 6.938 3.945 -18.547 1 93.06 101 ILE A N 1
ATOM 753 C CA . ILE A 1 101 ? 7.703 3.535 -19.734 1 93.06 101 ILE A CA 1
ATOM 754 C C . ILE A 1 101 ? 8.156 2.086 -19.562 1 93.06 101 ILE A C 1
ATOM 756 O O . ILE A 1 101 ? 8.062 1.293 -20.5 1 93.06 101 ILE A O 1
ATOM 760 N N . LEU A 1 102 ? 8.656 1.814 -18.375 1 92.25 102 LEU A N 1
ATOM 761 C CA . LEU A 1 102 ? 9.078 0.449 -18.094 1 92.25 102 LEU A CA 1
ATOM 762 C C . LEU A 1 102 ? 7.91 -0.524 -18.234 1 92.25 102 LEU A C 1
ATOM 764 O O . LEU A 1 102 ? 8.078 -1.623 -18.766 1 92.25 102 LEU A O 1
ATOM 768 N N . TYR A 1 103 ? 6.789 -0.15 -17.781 1 89.75 103 TYR A N 1
ATOM 769 C CA . TYR A 1 103 ? 5.586 -0.971 -17.875 1 89.75 103 TYR A CA 1
ATOM 770 C C . TYR A 1 103 ? 5.227 -1.255 -19.328 1 89.75 103 TYR A C 1
ATOM 772 O O . TYR A 1 103 ? 5.008 -2.408 -19.703 1 89.75 103 TYR A O 1
ATOM 780 N N . VAL A 1 104 ? 5.242 -0.23 -20.188 1 88.06 104 VAL A N 1
ATOM 781 C CA . VAL A 1 104 ? 4.773 -0.338 -21.562 1 88.06 104 VAL A CA 1
ATOM 782 C C . VAL A 1 104 ? 5.812 -1.08 -22.406 1 88.06 104 VAL A C 1
ATOM 784 O O . VAL A 1 104 ? 5.457 -1.89 -23.266 1 88.06 104 VAL A O 1
ATOM 787 N N . ASN A 1 105 ? 7.023 -0.91 -22.062 1 90.12 105 ASN A N 1
ATOM 788 C CA . ASN A 1 105 ? 8.062 -1.422 -22.953 1 90.12 105 ASN A CA 1
ATOM 789 C C . ASN A 1 105 ? 8.594 -2.771 -22.469 1 90.12 105 ASN A C 1
ATOM 791 O O . ASN A 1 105 ? 9.102 -3.561 -23.266 1 90.12 105 ASN A O 1
ATOM 795 N N . LYS A 1 106 ? 8.5 -2.961 -21.219 1 91 106 LYS A N 1
ATOM 796 C CA . LYS A 1 106 ? 9.117 -4.176 -20.688 1 91 106 LYS A CA 1
ATOM 797 C C . LYS A 1 106 ? 8.07 -5.098 -20.078 1 91 106 LYS A C 1
ATOM 799 O O . LYS A 1 106 ? 7.82 -6.195 -20.578 1 91 106 LYS A O 1
ATOM 804 N N . ILE A 1 107 ? 7.328 -4.695 -19.219 1 88.25 107 ILE A N 1
ATOM 805 C CA . ILE A 1 107 ? 6.438 -5.559 -18.438 1 88.25 107 ILE A CA 1
ATOM 806 C C . ILE A 1 107 ? 5.305 -6.059 -19.344 1 88.25 107 ILE A C 1
ATOM 808 O O . ILE A 1 107 ? 5.094 -7.27 -19.453 1 88.25 107 ILE A O 1
ATOM 812 N N . HIS A 1 108 ? 4.68 -5.137 -20.047 1 87.12 108 HIS A N 1
ATOM 813 C CA . HIS A 1 108 ? 3.504 -5.516 -20.828 1 87.12 108 HIS A CA 1
ATOM 814 C C . HIS A 1 108 ? 3.865 -6.508 -21.922 1 87.12 108 HIS A C 1
ATOM 816 O O . HIS A 1 108 ? 3.252 -7.57 -22.031 1 87.12 108 HIS A O 1
ATOM 822 N N . PRO A 1 109 ? 4.863 -6.328 -22.719 1 88 109 PRO A N 1
ATOM 823 C CA . PRO A 1 109 ? 5.18 -7.266 -23.797 1 88 109 PRO A CA 1
ATOM 824 C C . PRO A 1 109 ? 5.68 -8.617 -23.281 1 88 109 PRO A C 1
ATOM 826 O O . PRO A 1 109 ? 5.395 -9.656 -23.875 1 88 109 PRO A O 1
ATOM 829 N N . PHE A 1 110 ? 6.387 -8.609 -22.172 1 88 110 PHE A N 1
ATOM 830 C CA . PHE A 1 110 ? 6.973 -9.852 -21.688 1 88 110 PHE A CA 1
ATOM 831 C C . PHE A 1 110 ? 5.938 -10.688 -20.953 1 88 110 PHE A C 1
ATOM 833 O O . PHE A 1 110 ? 6.027 -11.914 -20.922 1 88 110 PHE A O 1
ATOM 840 N N . VAL A 1 111 ? 5.004 -10.023 -20.406 1 85.5 111 VAL A N 1
ATOM 841 C CA . VAL A 1 111 ? 3.885 -10.75 -19.812 1 85.5 111 VAL A CA 1
ATOM 842 C C . VAL A 1 111 ? 3.055 -11.406 -20.906 1 85.5 111 VAL A C 1
ATOM 844 O O . VAL A 1 111 ? 2.613 -12.555 -20.766 1 85.5 111 VAL A O 1
ATOM 847 N N . ASP A 1 112 ? 2.955 -10.695 -21.984 1 85.25 112 ASP A N 1
ATOM 848 C CA . ASP A 1 112 ? 2.182 -11.211 -23.109 1 85.25 112 ASP A CA 1
ATOM 849 C C . ASP A 1 112 ? 2.928 -12.344 -23.812 1 85.25 112 ASP A C 1
ATOM 851 O O . ASP A 1 112 ? 2.312 -13.172 -24.484 1 85.25 112 ASP A O 1
ATOM 855 N N . ALA A 1 113 ? 4.207 -12.438 -23.641 1 84.69 113 ALA A N 1
ATOM 856 C CA . ALA A 1 113 ? 5.027 -13.453 -24.312 1 84.69 113 ALA A CA 1
ATOM 857 C C . ALA A 1 113 ? 5.066 -14.742 -23.5 1 84.69 113 ALA A C 1
ATOM 859 O O . ALA A 1 113 ? 5.527 -15.773 -23.984 1 84.69 113 ALA A O 1
ATOM 860 N N . LEU A 1 114 ? 4.551 -14.75 -22.234 1 82.69 114 LEU A N 1
ATOM 861 C CA . LEU A 1 114 ? 4.52 -15.945 -21.406 1 82.69 114 LEU A CA 1
ATOM 862 C C . LEU A 1 114 ? 3.529 -16.969 -21.953 1 82.69 114 LEU A C 1
ATOM 864 O O . LEU A 1 114 ? 2.459 -16.594 -22.453 1 82.69 114 LEU A O 1
ATOM 868 N N . PRO A 1 115 ? 4.023 -18.188 -21.875 1 75.38 115 PRO A N 1
ATOM 869 C CA . PRO A 1 115 ? 3.061 -19.219 -22.281 1 75.38 115 PRO A CA 1
ATOM 870 C C . PRO A 1 115 ? 1.854 -19.297 -21.359 1 75.38 115 PRO A C 1
ATOM 872 O O . PRO A 1 115 ? 1.987 -19.094 -20.141 1 75.38 115 PRO A O 1
ATOM 875 N N . SER A 1 116 ? 0.675 -19.5 -21.875 1 70.81 116 SER A N 1
ATOM 876 C CA . SER A 1 116 ? -0.557 -19.594 -21.109 1 70.81 116 SER A CA 1
ATOM 877 C C . SER A 1 116 ? -0.636 -20.906 -20.344 1 70.81 116 SER A C 1
ATOM 879 O O . SER A 1 116 ? -1.3 -21 -19.312 1 70.81 116 SER A O 1
ATOM 881 N N . VAL A 1 117 ? -0.023 -21.922 -20.969 1 67.69 117 VAL A N 1
ATOM 882 C CA . VAL A 1 117 ? -0.045 -23.234 -20.344 1 67.69 117 VAL A CA 1
ATOM 883 C C . VAL A 1 117 ? 1.383 -23.75 -20.156 1 67.69 117 VAL A C 1
ATOM 885 O O . VAL A 1 117 ? 2.273 -23.422 -20.953 1 67.69 117 VAL A O 1
ATOM 888 N N . MET A 1 118 ? 1.581 -24.453 -19.047 1 70.69 118 MET A N 1
ATOM 889 C CA . MET A 1 118 ? 2.906 -24.984 -18.734 1 70.69 118 MET A CA 1
ATOM 890 C C . MET A 1 118 ? 3.371 -25.938 -19.844 1 70.69 118 MET A C 1
ATOM 892 O O . MET A 1 118 ? 2.65 -26.859 -20.203 1 70.69 118 MET A O 1
ATOM 896 N N . PRO A 1 119 ? 4.496 -25.484 -20.406 1 65.88 119 PRO A N 1
ATOM 897 C CA . PRO A 1 119 ? 5.023 -26.406 -21.422 1 65.88 119 PRO A CA 1
ATOM 898 C C . PRO A 1 119 ? 5.469 -27.75 -20.828 1 65.88 119 PRO A C 1
ATOM 900 O O . PRO A 1 119 ? 5.855 -27.812 -19.656 1 65.88 119 PRO A O 1
ATOM 903 N N . PRO A 1 120 ? 5.137 -28.781 -21.578 1 63.19 120 PRO A N 1
ATOM 904 C CA . PRO A 1 120 ? 5.633 -30.078 -21.109 1 63.19 120 PRO A CA 1
ATOM 905 C C . PRO A 1 120 ? 7.133 -30.062 -20.828 1 63.19 120 PRO A C 1
ATOM 907 O O . PRO A 1 120 ? 7.883 -29.344 -21.5 1 63.19 120 PRO A O 1
ATOM 910 N N . PRO A 1 121 ? 7.504 -30.5 -19.625 1 60.19 121 PRO A N 1
ATOM 911 C CA . PRO A 1 121 ? 8.914 -30.531 -19.234 1 60.19 121 PRO A CA 1
ATOM 912 C C . PRO A 1 121 ? 9.844 -30.906 -20.375 1 60.19 121 PRO A C 1
ATOM 914 O O . PRO A 1 121 ? 10.992 -30.469 -20.422 1 60.19 121 PRO A O 1
ATOM 917 N N . GLN A 1 122 ? 9.375 -31.766 -21.281 1 59.44 122 GLN A N 1
ATOM 918 C CA . GLN A 1 122 ? 10.211 -32.219 -22.391 1 59.44 122 GLN A CA 1
ATOM 919 C C . GLN A 1 122 ? 10.523 -31.047 -23.328 1 59.44 122 GLN A C 1
ATOM 921 O O . GLN A 1 122 ? 11.508 -31.094 -24.078 1 59.44 122 GLN A O 1
ATOM 926 N N . VAL A 1 123 ? 9.68 -30.203 -23.375 1 54.5 123 VAL A N 1
ATOM 927 C CA . VAL A 1 123 ? 9.805 -29.125 -24.344 1 54.5 123 VAL A CA 1
ATOM 928 C C . VAL A 1 123 ? 10.812 -28.094 -23.828 1 54.5 123 VAL A C 1
ATOM 930 O O . VAL A 1 123 ? 11.266 -27.234 -24.594 1 54.5 123 VAL A O 1
ATOM 933 N N . LEU A 1 124 ? 11.016 -28.156 -22.578 1 59.53 124 LEU A N 1
ATOM 934 C CA . LEU A 1 124 ? 12.094 -27.266 -22.172 1 59.53 124 LEU A CA 1
ATOM 935 C C . LEU A 1 124 ? 13.414 -27.672 -22.812 1 59.53 124 LEU A C 1
ATOM 937 O O . LEU A 1 124 ? 14.344 -28.094 -22.125 1 59.53 124 LEU A O 1
ATOM 941 N N . THR A 1 125 ? 13.234 -28 -24.172 1 60.84 125 THR A N 1
ATOM 942 C CA . THR A 1 125 ? 14.461 -28.141 -24.953 1 60.84 125 THR A CA 1
ATOM 943 C C . THR A 1 125 ? 15.32 -26.891 -24.844 1 60.84 125 THR A C 1
ATOM 945 O O . THR A 1 125 ? 14.844 -25.844 -24.422 1 60.84 125 THR A O 1
ATOM 948 N N . SER A 1 126 ? 16.625 -27.047 -25.188 1 63.47 126 SER A N 1
ATOM 949 C CA . SER A 1 126 ? 17.672 -26.047 -25 1 63.47 126 SER A CA 1
ATOM 950 C C . SER A 1 126 ? 17.234 -24.688 -25.516 1 63.47 126 SER A C 1
ATOM 952 O O . SER A 1 126 ? 17.391 -23.672 -24.828 1 63.47 126 SER A O 1
ATOM 954 N N . ALA A 1 127 ? 16.672 -24.594 -26.766 1 65.44 127 ALA A N 1
ATOM 955 C CA . ALA A 1 127 ? 16.312 -23.312 -27.375 1 65.44 127 ALA A CA 1
ATOM 956 C C . ALA A 1 127 ? 15.141 -22.672 -26.641 1 65.44 127 ALA A C 1
ATOM 958 O O . ALA A 1 127 ? 15.148 -21.469 -26.391 1 65.44 127 ALA A O 1
ATOM 959 N N . HIS A 1 128 ? 14.195 -23.438 -26.219 1 75.38 128 HIS A N 1
ATOM 960 C CA . HIS A 1 128 ? 13.008 -22.922 -25.547 1 75.38 128 HIS A CA 1
ATOM 961 C C . HIS A 1 128 ? 13.328 -22.5 -24.125 1 75.38 128 HIS A C 1
ATOM 963 O O . HIS A 1 128 ? 12.75 -21.531 -23.609 1 75.38 128 HIS A O 1
ATOM 969 N N . PHE A 1 129 ? 14.383 -23.172 -23.781 1 76.69 129 PHE A N 1
ATOM 970 C CA . PHE A 1 129 ? 14.828 -22.844 -22.438 1 76.69 129 PHE A CA 1
ATOM 971 C C . PHE A 1 129 ? 15.461 -21.469 -22.391 1 76.69 129 PHE A C 1
ATOM 973 O O . PHE A 1 129 ? 15.148 -20.656 -21.5 1 76.69 129 PHE A O 1
ATOM 980 N N . GLN A 1 130 ? 16.281 -21.25 -23.375 1 79.38 130 GLN A N 1
ATOM 981 C CA . GLN A 1 130 ? 16.984 -19.969 -23.406 1 79.38 130 GLN A CA 1
ATOM 982 C C . GLN A 1 130 ? 16 -18.812 -23.625 1 79.38 130 GLN A C 1
ATOM 984 O O . GLN A 1 130 ? 16.156 -17.734 -23.047 1 79.38 130 GLN A O 1
ATOM 989 N N . GLN A 1 131 ? 15.055 -19.016 -24.422 1 83.5 131 GLN A N 1
ATOM 990 C CA . GLN A 1 131 ? 14.055 -17.984 -24.703 1 83.5 131 GLN A CA 1
ATOM 991 C C . GLN A 1 131 ? 13.211 -17.688 -23.469 1 83.5 131 GLN A C 1
ATOM 993 O O . GLN A 1 131 ? 12.969 -16.531 -23.141 1 83.5 131 GLN A O 1
ATOM 998 N N . THR A 1 132 ? 12.844 -18.734 -22.828 1 84.06 132 THR A N 1
ATOM 999 C CA . THR A 1 132 ? 12.039 -18.578 -21.625 1 84.06 132 THR A CA 1
ATOM 1000 C C . THR A 1 132 ? 12.836 -17.891 -20.516 1 84.06 132 THR A C 1
ATOM 1002 O O . THR A 1 132 ? 12.32 -17 -19.828 1 84.06 132 THR A O 1
ATOM 1005 N N . LEU A 1 133 ? 14.031 -18.312 -20.453 1 83.81 133 LEU A N 1
ATOM 1006 C CA . LEU A 1 133 ? 14.906 -17.688 -19.469 1 83.81 133 LEU A CA 1
ATOM 1007 C C . LEU A 1 133 ? 15.086 -16.203 -19.75 1 83.81 133 LEU A C 1
ATOM 1009 O O . LEU A 1 133 ? 15.125 -15.398 -18.812 1 83.81 133 LEU A O 1
ATOM 1013 N N . GLY A 1 134 ? 15.195 -15.898 -20.984 1 86.25 134 GLY A N 1
ATOM 1014 C CA . GLY A 1 134 ? 15.32 -14.5 -21.359 1 86.25 134 GLY A CA 1
ATOM 1015 C C . GLY A 1 134 ? 14.109 -13.664 -20.984 1 86.25 134 GLY A C 1
ATOM 1016 O O . GLY A 1 134 ? 14.258 -12.555 -20.484 1 86.25 134 GLY A O 1
ATOM 1017 N N . ILE A 1 135 ? 12.969 -14.188 -21.172 1 87.31 135 ILE A N 1
ATOM 1018 C CA . ILE A 1 135 ? 11.727 -13.5 -20.844 1 87.31 135 ILE A CA 1
ATOM 1019 C C . ILE A 1 135 ? 11.625 -13.305 -19.344 1 87.31 135 ILE A C 1
ATOM 1021 O O . ILE A 1 135 ? 11.312 -12.203 -18.875 1 87.31 135 ILE A O 1
ATOM 1025 N N . LEU A 1 136 ? 11.969 -14.32 -18.641 1 88.75 136 LEU A N 1
ATOM 1026 C CA . LEU A 1 136 ? 11.852 -14.266 -17.188 1 88.75 136 LEU A CA 1
ATOM 1027 C C . LEU A 1 136 ? 12.859 -13.289 -16.594 1 88.75 136 LEU A C 1
ATOM 1029 O O . LEU A 1 136 ? 12.555 -12.586 -15.617 1 88.75 136 LEU A O 1
ATOM 1033 N N . ARG A 1 137 ? 13.984 -13.266 -17.172 1 89.25 137 ARG A N 1
ATOM 1034 C CA . ARG A 1 137 ? 15.023 -12.367 -16.688 1 89.25 137 ARG A CA 1
ATOM 1035 C C . ARG A 1 137 ? 14.641 -10.906 -16.922 1 89.25 137 ARG A C 1
ATOM 1037 O O . ARG A 1 137 ? 14.859 -10.055 -16.062 1 89.25 137 ARG A O 1
ATOM 1044 N N . GLU A 1 138 ? 14.117 -10.641 -18.016 1 91 138 GLU A N 1
ATOM 1045 C CA . GLU A 1 138 ? 13.688 -9.281 -18.328 1 91 138 GLU A CA 1
ATOM 1046 C C . GLU A 1 138 ? 12.523 -8.852 -17.438 1 91 138 GLU A C 1
ATOM 1048 O O . GLU A 1 138 ? 12.492 -7.711 -16.969 1 91 138 GLU A O 1
ATOM 1053 N N . LEU A 1 139 ? 11.664 -9.773 -17.219 1 89.94 139 LEU A N 1
ATOM 1054 C CA . LEU A 1 139 ? 10.531 -9.477 -16.359 1 89.94 139 LEU A CA 1
ATOM 1055 C C . LEU A 1 139 ? 10.992 -9.227 -14.922 1 89.94 139 LEU A C 1
ATOM 1057 O O . LEU A 1 139 ? 10.57 -8.258 -14.289 1 89.94 139 LEU A O 1
ATOM 1061 N N . ALA A 1 140 ? 11.836 -10.094 -14.469 1 90.38 140 ALA A N 1
ATOM 1062 C CA . ALA A 1 140 ? 12.359 -9.945 -13.109 1 90.38 140 ALA A CA 1
ATOM 1063 C C . ALA A 1 140 ? 13.102 -8.617 -12.953 1 90.38 140 ALA A C 1
ATOM 1065 O O . ALA A 1 140 ? 12.945 -7.93 -11.945 1 90.38 140 ALA A O 1
ATOM 1066 N N . SER A 1 141 ? 13.875 -8.336 -13.961 1 91.88 141 SER A N 1
ATOM 1067 C CA . SER A 1 141 ? 14.625 -7.078 -13.922 1 91.88 141 SER A CA 1
ATOM 1068 C C . SER A 1 141 ? 13.688 -5.875 -13.922 1 91.88 141 SER A C 1
ATOM 1070 O O . SER A 1 141 ? 13.914 -4.91 -13.188 1 91.88 141 SER A O 1
ATOM 1072 N N . ALA A 1 142 ? 12.664 -5.93 -14.688 1 92.5 142 ALA A N 1
ATOM 1073 C CA . ALA A 1 142 ? 11.688 -4.844 -14.742 1 92.5 142 ALA A CA 1
ATOM 1074 C C . ALA A 1 142 ? 10.977 -4.684 -13.406 1 92.5 142 ALA A C 1
ATOM 1076 O O . ALA A 1 142 ? 10.703 -3.561 -12.969 1 92.5 142 ALA A O 1
ATOM 1077 N N . HIS A 1 143 ? 10.68 -5.766 -12.773 1 93.5 143 HIS A N 1
ATOM 1078 C CA . HIS A 1 143 ? 10.016 -5.715 -11.477 1 93.5 143 HIS A CA 1
ATOM 1079 C C . HIS A 1 143 ? 10.914 -5.059 -10.43 1 93.5 143 HIS A C 1
ATOM 1081 O O . HIS A 1 143 ? 10.445 -4.27 -9.602 1 93.5 143 HIS A O 1
ATOM 1087 N N . ILE A 1 144 ? 12.094 -5.344 -10.461 1 92.5 144 ILE A N 1
ATOM 1088 C CA . ILE A 1 144 ? 13.031 -4.754 -9.516 1 92.5 144 ILE A CA 1
ATOM 1089 C C . ILE A 1 144 ? 13.141 -3.252 -9.758 1 92.5 144 ILE A C 1
ATOM 1091 O O . ILE A 1 144 ? 13.117 -2.459 -8.812 1 92.5 144 ILE A O 1
ATOM 1095 N N . LEU A 1 145 ? 13.281 -2.951 -10.969 1 95.12 145 LEU A N 1
ATOM 1096 C CA . LEU A 1 145 ? 13.398 -1.54 -11.32 1 95.12 145 LEU A CA 1
ATOM 1097 C C . LEU A 1 145 ? 12.141 -0.772 -10.93 1 95.12 145 LEU A C 1
ATOM 1099 O O . LEU A 1 145 ? 12.227 0.352 -10.43 1 95.12 145 LEU A O 1
ATOM 1103 N N . LEU A 1 146 ? 11.055 -1.361 -11.195 1 95 146 LEU A N 1
ATOM 1104 C CA . LEU A 1 146 ? 9.797 -0.739 -10.805 1 95 146 LEU A CA 1
ATOM 1105 C C . LEU A 1 146 ? 9.719 -0.587 -9.289 1 95 146 LEU A C 1
ATOM 1107 O O . LEU A 1 146 ? 9.297 0.457 -8.789 1 95 146 LEU A O 1
ATOM 1111 N N . SER A 1 147 ? 10.102 -1.578 -8.625 1 95.56 147 SER A N 1
ATOM 1112 C CA . SER A 1 147 ? 10.109 -1.526 -7.168 1 95.56 147 SER A CA 1
ATOM 1113 C C . SER A 1 147 ? 11.039 -0.431 -6.66 1 95.56 147 SER A C 1
ATOM 1115 O O . SER A 1 147 ? 10.703 0.291 -5.719 1 95.56 147 SER A O 1
ATOM 1117 N N . MET A 1 148 ? 12.148 -0.321 -7.254 1 96.25 148 MET A N 1
ATOM 1118 C CA . MET A 1 148 ? 13.094 0.718 -6.871 1 96.25 148 MET A CA 1
ATOM 1119 C C . MET A 1 148 ? 12.508 2.107 -7.098 1 96.25 148 MET A C 1
ATOM 1121 O O . MET A 1 148 ? 12.688 3.006 -6.273 1 96.25 148 MET A O 1
ATOM 1125 N N . ALA A 1 149 ? 11.875 2.242 -8.188 1 96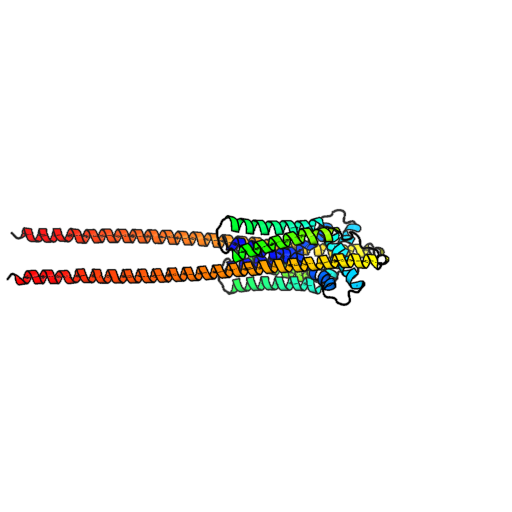.94 149 ALA A N 1
ATOM 1126 C CA . ALA A 1 149 ? 11.227 3.516 -8.492 1 96.94 149 ALA A CA 1
ATOM 1127 C C . ALA A 1 149 ? 10.156 3.846 -7.453 1 96.94 149 ALA A C 1
ATOM 1129 O O . ALA A 1 149 ? 10.047 4.988 -7.004 1 96.94 149 ALA A O 1
ATOM 1130 N N . LEU A 1 150 ? 9.375 2.877 -7.09 1 96.69 150 LEU A N 1
ATOM 1131 C CA . LEU A 1 150 ? 8.32 3.084 -6.109 1 96.69 150 LEU A CA 1
ATOM 1132 C C . LEU A 1 150 ? 8.906 3.418 -4.742 1 96.69 150 LEU A C 1
ATOM 1134 O O . LEU A 1 150 ? 8.391 4.289 -4.039 1 96.69 150 LEU A O 1
ATOM 1138 N N . ILE A 1 151 ? 9.953 2.76 -4.414 1 96.69 151 ILE A N 1
ATOM 1139 C CA . ILE A 1 151 ? 10.648 3.078 -3.172 1 96.69 151 ILE A CA 1
ATOM 1140 C C . ILE A 1 151 ? 11.172 4.512 -3.227 1 96.69 151 ILE A C 1
ATOM 1142 O O . ILE A 1 151 ? 11.094 5.242 -2.234 1 96.69 151 ILE A O 1
ATOM 1146 N N . GLY A 1 152 ? 11.711 4.852 -4.352 1 97 152 GLY A N 1
ATOM 1147 C CA . GLY A 1 152 ? 12.141 6.227 -4.539 1 97 152 GLY A CA 1
ATOM 1148 C C . GLY A 1 152 ? 11.031 7.238 -4.316 1 97 152 GLY A C 1
ATOM 1149 O O . GLY A 1 152 ? 11.242 8.258 -3.652 1 97 152 GLY A O 1
ATOM 1150 N N . ILE A 1 153 ? 9.867 6.969 -4.824 1 96.25 153 ILE A N 1
ATOM 1151 C CA . ILE A 1 153 ? 8.719 7.848 -4.645 1 96.25 153 ILE A CA 1
ATOM 1152 C C . ILE A 1 153 ? 8.375 7.957 -3.162 1 96.25 153 ILE A C 1
ATOM 1154 O O . ILE A 1 153 ? 8.117 9.055 -2.658 1 96.25 153 ILE A O 1
ATOM 1158 N N . ILE A 1 154 ? 8.414 6.859 -2.457 1 95.38 154 ILE A N 1
ATOM 1159 C CA . ILE A 1 154 ? 8.102 6.832 -1.033 1 95.38 154 ILE A CA 1
ATOM 1160 C C . ILE A 1 154 ? 9.102 7.691 -0.266 1 95.38 154 ILE A C 1
ATOM 1162 O O . ILE A 1 154 ? 8.711 8.516 0.564 1 95.38 154 ILE A O 1
ATOM 1166 N N . LEU A 1 155 ? 10.336 7.555 -0.589 1 95.38 155 LEU A N 1
ATOM 1167 C CA . LEU A 1 155 ? 11.383 8.305 0.099 1 95.38 155 LEU A CA 1
ATOM 1168 C C . LEU A 1 155 ? 11.258 9.797 -0.179 1 95.38 155 LEU A C 1
ATOM 1170 O O . LEU A 1 155 ? 11.414 10.617 0.729 1 95.38 155 LEU A O 1
ATOM 1174 N N . LEU A 1 156 ? 11.031 10.102 -1.411 1 93.75 156 LEU A N 1
ATOM 1175 C CA . LEU A 1 156 ? 10.867 11.5 -1.79 1 93.75 156 LEU A CA 1
ATOM 1176 C C . LEU A 1 156 ? 9.672 12.117 -1.071 1 93.75 156 LEU A C 1
ATOM 1178 O O . LEU A 1 156 ? 9.758 13.242 -0.57 1 93.75 156 LEU A O 1
ATOM 1182 N N . GLN A 1 157 ? 8.602 11.43 -0.999 1 92.06 157 GLN A N 1
ATOM 1183 C CA . GLN A 1 157 ? 7.391 11.961 -0.384 1 92.06 157 GLN A CA 1
ATOM 1184 C C . GLN A 1 157 ? 7.547 12.07 1.13 1 92.06 157 GLN A C 1
ATOM 1186 O O . GLN A 1 157 ? 7 12.992 1.748 1 92.06 157 GLN A O 1
ATOM 1191 N N . CYS A 1 158 ? 8.219 11.133 1.75 1 90.88 158 CYS A N 1
ATOM 1192 C CA . CYS A 1 158 ? 8.523 11.25 3.172 1 90.88 158 CYS A CA 1
ATOM 1193 C C . CYS A 1 158 ? 9.406 12.469 3.441 1 90.88 158 CYS A C 1
ATOM 1195 O O . CYS A 1 158 ? 9.188 13.195 4.414 1 90.88 158 CYS A O 1
ATOM 1197 N N . GLY A 1 159 ? 10.383 12.641 2.568 1 88.75 159 GLY A N 1
ATOM 1198 C CA . GLY A 1 159 ? 11.242 13.812 2.686 1 88.75 159 GLY A CA 1
ATOM 1199 C C . GLY A 1 159 ? 10.484 15.117 2.523 1 88.75 159 GLY A C 1
ATOM 1200 O O . GLY A 1 159 ? 10.766 16.094 3.225 1 88.75 159 GLY A O 1
ATOM 1201 N N . LYS A 1 160 ? 9.625 15.117 1.623 1 87.06 160 LYS A N 1
ATOM 1202 C CA . LYS A 1 160 ? 8.797 16.312 1.413 1 87.06 160 LYS A CA 1
ATOM 1203 C C . LYS A 1 160 ? 7.965 16.625 2.648 1 87.06 160 LYS A C 1
ATOM 1205 O O . LYS A 1 160 ? 7.906 17.766 3.09 1 87.06 160 LYS A O 1
ATOM 1210 N N . TYR A 1 161 ? 7.289 15.648 3.125 1 86.25 161 TYR A N 1
ATOM 1211 C CA . TYR A 1 161 ? 6.477 15.836 4.32 1 86.25 161 TYR A CA 1
ATOM 1212 C C . TYR A 1 161 ? 7.312 16.391 5.469 1 86.25 161 TYR A C 1
ATOM 1214 O O . TYR A 1 161 ? 6.898 17.328 6.152 1 86.25 161 TYR A O 1
ATOM 1222 N N . TYR A 1 162 ? 8.469 15.812 5.648 1 85.56 162 TYR A N 1
ATOM 1223 C CA . TYR A 1 162 ? 9.359 16.25 6.719 1 85.56 162 TYR A CA 1
ATOM 1224 C C . TYR A 1 162 ? 9.82 17.688 6.5 1 85.56 162 TYR A C 1
ATOM 1226 O O . TYR A 1 162 ? 9.891 18.469 7.449 1 85.56 162 TYR A O 1
ATOM 1234 N N . SER A 1 163 ? 10.164 18.031 5.344 1 84.25 163 SER A N 1
ATOM 1235 C CA . SER A 1 163 ? 10.633 19.375 5.02 1 84.25 163 SER A CA 1
ATOM 1236 C C . SER A 1 163 ? 9.547 20.406 5.27 1 84.25 163 SER A C 1
ATOM 1238 O O . SER A 1 163 ? 9.828 21.484 5.805 1 84.25 163 SER A O 1
ATOM 1240 N N . VAL A 1 164 ? 8.398 20.062 4.863 1 82.75 164 VAL A N 1
ATOM 1241 C CA . VAL A 1 164 ? 7.285 20.984 5.035 1 82.75 164 VAL A CA 1
ATOM 1242 C C . VAL A 1 164 ? 6.973 21.156 6.52 1 82.75 164 VAL A C 1
ATOM 1244 O O . VAL A 1 164 ? 6.688 22.266 6.98 1 82.75 164 VAL A O 1
ATOM 1247 N N . ARG A 1 165 ? 7.023 20.141 7.207 1 82.62 165 ARG A N 1
ATOM 1248 C CA . ARG A 1 165 ? 6.754 20.203 8.641 1 82.62 165 ARG A CA 1
ATOM 1249 C C . ARG A 1 165 ? 7.809 21.031 9.359 1 82.62 165 ARG A C 1
ATOM 1251 O O . ARG A 1 165 ? 7.488 21.781 10.289 1 82.62 165 ARG A O 1
ATOM 1258 N N . LEU A 1 166 ? 9.016 20.875 8.969 1 82.88 166 LEU A N 1
ATOM 1259 C CA . LEU A 1 166 ? 10.094 21.672 9.547 1 82.88 166 LEU A CA 1
ATOM 1260 C C . LEU A 1 166 ? 9.906 23.156 9.242 1 82.88 166 LEU A C 1
ATOM 1262 O O . LEU A 1 166 ? 10.078 24 10.125 1 82.88 166 LEU A O 1
ATOM 1266 N N . GLN A 1 167 ? 9.555 23.438 8.039 1 82.25 167 GLN A N 1
ATOM 1267 C CA . GLN A 1 167 ? 9.328 24.828 7.652 1 82.25 167 GLN A CA 1
ATOM 1268 C C . GLN A 1 167 ? 8.156 25.422 8.422 1 82.25 167 GLN A C 1
ATOM 1270 O O . GLN A 1 167 ? 8.195 26.594 8.828 1 82.25 167 GLN A O 1
ATOM 1275 N N . GLU A 1 168 ? 7.109 24.641 8.57 1 80.38 168 GLU A N 1
ATOM 1276 C CA . GLU A 1 168 ? 5.957 25.109 9.328 1 80.38 168 GLU A CA 1
ATOM 1277 C C . GLU A 1 168 ? 6.32 25.375 10.789 1 80.38 168 GLU A C 1
ATOM 1279 O O . GLU A 1 168 ? 5.844 26.328 11.398 1 80.38 168 GLU A O 1
ATOM 1284 N N . ARG A 1 169 ? 7.117 24.547 11.344 1 81 169 ARG A N 1
ATOM 1285 C CA . ARG A 1 169 ? 7.566 24.75 12.719 1 81 169 ARG A CA 1
ATOM 1286 C C . ARG A 1 169 ? 8.391 26.016 12.844 1 81 169 ARG A C 1
ATOM 1288 O O . ARG A 1 169 ? 8.219 26.781 13.805 1 81 169 ARG A O 1
ATOM 1295 N N . GLU A 1 170 ? 9.25 26.219 11.945 1 83.94 170 GLU A N 1
ATOM 1296 C CA . GLU A 1 170 ? 10.078 27.422 11.945 1 83.94 170 GLU A CA 1
ATOM 1297 C C . GLU A 1 170 ? 9.227 28.672 11.773 1 83.94 170 GLU A C 1
ATOM 1299 O O . GLU A 1 170 ? 9.469 29.703 12.422 1 83.94 170 GLU A O 1
ATOM 1304 N N . ARG A 1 171 ? 8.336 28.578 10.875 1 80.25 171 ARG A N 1
ATOM 1305 C CA . ARG A 1 171 ? 7.453 29.703 10.641 1 80.25 171 ARG A CA 1
ATOM 1306 C C . ARG A 1 171 ? 6.641 30.031 11.891 1 80.25 171 ARG A C 1
ATOM 1308 O O . ARG A 1 171 ? 6.473 31.203 12.234 1 80.25 171 ARG A O 1
ATOM 1315 N N . ASN A 1 172 ? 6.102 29.031 12.539 1 81.31 172 ASN A N 1
ATOM 1316 C CA . ASN A 1 172 ? 5.34 29.234 13.766 1 81.31 172 ASN A CA 1
ATOM 1317 C C . ASN A 1 172 ? 6.203 29.844 14.867 1 81.31 172 ASN A C 1
ATOM 1319 O O . ASN A 1 172 ? 5.742 30.703 15.625 1 81.31 172 ASN A O 1
ATOM 1323 N N . GLU A 1 173 ? 7.379 29.469 14.977 1 83.88 173 GLU A N 1
ATOM 1324 C CA . GLU A 1 173 ? 8.305 30.016 15.961 1 83.88 173 GLU A CA 1
ATOM 1325 C C . GLU A 1 173 ? 8.609 31.484 15.656 1 83.88 173 GLU A C 1
ATOM 1327 O O . GLU A 1 173 ? 8.711 32.312 16.562 1 83.88 173 GLU A O 1
ATOM 1332 N N . GLU A 1 174 ? 8.75 31.797 14.438 1 84.75 174 GLU A N 1
ATOM 1333 C CA . GLU A 1 174 ? 9.008 33.188 14.039 1 84.75 174 GLU A CA 1
ATOM 1334 C C . GLU A 1 174 ? 7.824 34.062 14.383 1 84.75 174 GLU A C 1
ATOM 1336 O O . GLU A 1 174 ? 8.008 35.219 14.836 1 84.75 174 GLU A O 1
ATOM 1341 N N . VAL A 1 175 ? 6.688 33.562 14.07 1 81.62 175 VAL A N 1
ATOM 1342 C CA . VAL A 1 175 ? 5.48 34.312 14.367 1 81.62 175 VAL A CA 1
ATOM 1343 C C . VAL A 1 175 ? 5.375 34.531 15.875 1 81.62 175 VAL A C 1
ATOM 1345 O O . VAL A 1 175 ? 5.027 35.625 16.312 1 81.62 175 VAL A O 1
ATOM 1348 N N . ASP A 1 176 ? 5.719 33.594 16.609 1 80.25 176 ASP A N 1
ATOM 1349 C CA . ASP A 1 176 ? 5.695 33.688 18.062 1 80.25 176 ASP A CA 1
ATOM 1350 C C . ASP A 1 176 ? 6.703 34.75 18.547 1 80.25 176 ASP A C 1
ATOM 1352 O O . ASP A 1 176 ? 6.383 35.562 19.406 1 80.25 176 ASP A O 1
ATOM 1356 N N . VAL A 1 177 ? 7.84 34.812 17.984 1 85.5 177 VAL A N 1
ATOM 1357 C CA . VAL A 1 177 ? 8.891 35.75 18.359 1 85.5 177 VAL A CA 1
ATOM 1358 C C . VAL A 1 177 ? 8.484 37.156 17.969 1 85.5 177 VAL A C 1
ATOM 1360 O O . VAL A 1 177 ? 8.711 38.094 18.719 1 85.5 177 VAL A O 1
ATOM 1363 N N . ARG A 1 178 ? 7.891 37.375 16.875 1 81.5 178 ARG A N 1
ATOM 1364 C CA . ARG A 1 178 ? 7.445 38.688 16.422 1 81.5 178 ARG A CA 1
ATOM 1365 C C . ARG A 1 178 ? 6.344 39.219 17.312 1 81.5 178 ARG A C 1
ATOM 1367 O O . ARG A 1 178 ? 6.32 40.438 17.625 1 81.5 178 ARG A O 1
ATOM 1374 N N . LEU A 1 179 ? 5.488 38.281 17.625 1 79.12 179 LEU A N 1
ATOM 1375 C CA . LEU A 1 179 ? 4.395 38.688 18.516 1 79.12 179 LEU A CA 1
ATOM 1376 C C . LEU A 1 179 ? 4.93 39.125 19.875 1 79.12 179 LEU A C 1
ATOM 1378 O O . LEU A 1 179 ? 4.504 40.125 20.422 1 79.12 179 LEU A O 1
ATOM 1382 N N . VAL A 1 180 ? 5.863 38.375 20.406 1 80.5 180 VAL A N 1
ATOM 1383 C CA . VAL A 1 180 ? 6.469 38.688 21.688 1 80.5 180 VAL A CA 1
ATOM 1384 C C . VAL A 1 180 ? 7.207 40.031 21.578 1 80.5 180 VAL A C 1
ATOM 1386 O O . VAL A 1 180 ? 7.117 40.875 22.484 1 80.5 180 VAL A O 1
ATOM 1389 N N . ARG A 1 181 ? 7.836 40.375 20.484 1 84.38 181 ARG A N 1
ATOM 1390 C CA . ARG A 1 181 ? 8.555 41.625 20.266 1 84.38 181 ARG A CA 1
ATOM 1391 C C . ARG A 1 181 ? 7.594 42.781 20.156 1 84.38 181 ARG A C 1
ATOM 1393 O O . ARG A 1 181 ? 7.852 43.875 20.703 1 84.38 181 ARG A O 1
ATOM 1400 N N . ARG A 1 182 ? 6.527 42.562 19.484 1 81.06 182 ARG A N 1
ATOM 1401 C CA . ARG A 1 182 ? 5.52 43.625 19.328 1 81.06 182 ARG A CA 1
ATOM 1402 C C . ARG A 1 182 ? 4.875 43.938 20.672 1 81.06 182 ARG A C 1
ATOM 1404 O O . ARG A 1 182 ? 4.637 45.125 20.984 1 81.06 182 ARG A O 1
ATOM 1411 N N . LEU A 1 183 ? 4.684 42.875 21.438 1 77.94 183 LEU A N 1
ATOM 1412 C CA . LEU A 1 183 ? 4.113 43.062 22.766 1 77.94 183 LEU A CA 1
ATOM 1413 C C . LEU A 1 183 ? 5.078 43.844 23.672 1 77.94 183 LEU A C 1
ATOM 1415 O O . LEU A 1 183 ? 4.66 44.75 24.406 1 77.94 183 LEU A O 1
ATOM 1419 N N . ARG A 1 184 ? 6.281 43.625 23.562 1 81.31 184 ARG A N 1
ATOM 1420 C CA . ARG A 1 184 ? 7.297 44.312 24.344 1 81.31 184 ARG A CA 1
ATOM 1421 C C . ARG A 1 184 ? 7.402 45.781 23.922 1 81.31 184 ARG A C 1
ATOM 1423 O O . ARG A 1 184 ? 7.562 46.656 24.766 1 81.31 184 ARG A O 1
ATOM 1430 N N . GLN A 1 185 ? 7.238 46 22.656 1 84.94 185 GLN A N 1
ATOM 1431 C CA . GLN A 1 185 ? 7.289 47.375 22.141 1 84.94 185 GLN A CA 1
ATOM 1432 C C . GLN A 1 185 ? 6.078 48.188 22.609 1 84.94 185 GLN A C 1
ATOM 1434 O O . GLN A 1 185 ? 6.211 49.344 23 1 84.94 185 GLN A O 1
ATOM 1439 N N . LEU A 1 186 ? 5.004 47.5 22.625 1 75.62 186 LEU A N 1
ATOM 1440 C CA . LEU A 1 186 ? 3.781 48.156 23.078 1 75.62 186 LEU A CA 1
ATOM 1441 C C . LEU A 1 186 ? 3.854 48.469 24.578 1 75.62 186 LEU A C 1
ATOM 1443 O O . LEU A 1 186 ? 3.445 49.531 25 1 75.62 186 LEU A O 1
ATOM 1447 N N . GLN A 1 187 ? 4.414 47.594 25.25 1 78.94 187 GLN A N 1
ATOM 1448 C CA . GLN A 1 187 ? 4.574 47.812 26.688 1 78.94 187 GLN A CA 1
ATOM 1449 C C . GLN A 1 187 ? 5.531 49 26.953 1 78.94 187 GLN A C 1
ATOM 1451 O O . GLN A 1 187 ? 5.293 49.781 27.844 1 78.94 187 GLN A O 1
ATOM 1456 N N . GLN A 1 188 ? 6.559 49.188 26.156 1 83.88 188 GLN A N 1
ATOM 1457 C CA . GLN A 1 188 ? 7.523 50.25 26.312 1 83.88 188 GLN A CA 1
ATOM 1458 C C . GLN A 1 188 ? 6.906 51.594 25.906 1 83.88 188 GLN A C 1
ATOM 1460 O O . GLN A 1 188 ? 7.141 52.625 26.578 1 83.88 188 GLN A O 1
ATOM 1465 N N . GLU A 1 189 ? 6.086 51.562 24.953 1 81.69 189 GLU A N 1
ATOM 1466 C CA . GLU A 1 189 ? 5.398 52.781 24.516 1 81.69 189 GLU A CA 1
ATOM 1467 C C . GLU A 1 189 ? 4.371 53.25 25.562 1 81.69 189 GLU A C 1
ATOM 1469 O O . GLU A 1 189 ? 4.227 54.438 25.812 1 81.69 189 GLU A O 1
ATOM 1474 N N . GLU A 1 190 ? 3.732 52.312 26.219 1 77.25 190 GLU A N 1
ATOM 1475 C CA . GLU A 1 190 ? 2.781 52.625 27.281 1 77.25 190 GLU A CA 1
ATOM 1476 C C . GLU A 1 190 ? 3.49 53.188 28.5 1 77.25 190 GLU A C 1
ATOM 1478 O O . GLU A 1 190 ? 2.996 54.125 29.141 1 77.25 190 GLU A O 1
ATOM 1483 N N . ARG A 1 191 ? 4.621 52.719 28.797 1 77.38 191 ARG A N 1
ATOM 1484 C CA . ARG A 1 191 ? 5.402 53.219 29.922 1 77.38 191 ARG A CA 1
ATOM 1485 C C . ARG A 1 191 ? 5.922 54.625 29.656 1 77.38 191 ARG A C 1
ATOM 1487 O O . ARG A 1 191 ? 5.914 55.469 30.547 1 77.38 191 ARG A O 1
ATOM 1494 N N . LYS A 1 192 ? 6.203 55.031 28.547 1 82.88 192 LYS A N 1
ATOM 1495 C CA . LYS A 1 192 ? 6.688 56.375 28.172 1 82.88 192 LYS A CA 1
ATOM 1496 C C . LYS A 1 192 ? 5.547 57.375 28.156 1 82.88 192 LYS A C 1
ATOM 1498 O O . LYS A 1 192 ? 5.707 58.5 28.609 1 82.88 192 LYS A O 1
ATOM 1503 N N . SER A 1 193 ? 4.508 56.844 27.672 1 76.75 193 SER A N 1
ATOM 1504 C CA . SER A 1 193 ? 3.35 57.75 27.625 1 76.75 193 SER A CA 1
ATOM 1505 C C . SER A 1 193 ? 2.799 58 29.031 1 76.75 193 SER A C 1
ATOM 1507 O O . SER A 1 193 ? 2.383 59.094 29.344 1 76.75 193 SER A O 1
ATOM 1509 N N . GLY A 1 194 ? 2.801 57.062 29.906 1 71 194 GLY A N 1
ATOM 1510 C CA . GLY A 1 194 ? 2.42 57.219 31.297 1 71 194 GLY A CA 1
ATOM 1511 C C . GLY A 1 194 ? 3.367 58.125 32.062 1 71 194 GLY A C 1
ATOM 1512 O O . GLY A 1 194 ? 2.936 58.906 32.906 1 71 194 GLY A O 1
ATOM 1513 N N . GLN A 1 195 ? 4.605 58.156 31.781 1 68.19 195 GLN A N 1
ATOM 1514 C CA . GLN A 1 195 ? 5.582 59.031 32.406 1 68.19 195 GLN A CA 1
ATOM 1515 C C . GLN A 1 195 ? 5.43 60.469 31.922 1 68.19 195 GLN A C 1
ATOM 1517 O O . GLN A 1 195 ? 5.582 61.406 32.719 1 68.19 195 GLN A O 1
ATOM 1522 N N . VAL A 1 196 ? 5.031 60.812 30.797 1 64.06 196 VAL A N 1
ATOM 1523 C CA . VAL A 1 196 ? 4.812 62.156 30.25 1 64.06 196 VAL A CA 1
ATOM 1524 C C . VAL A 1 196 ? 3.566 62.75 30.891 1 64.06 196 VAL A C 1
ATOM 1526 O O . VAL A 1 196 ? 3.555 63.938 31.234 1 64.06 196 VAL A O 1
ATOM 1529 N N . THR A 1 197 ? 2.555 62.125 31.188 1 61.75 197 THR A N 1
ATOM 1530 C CA . THR A 1 197 ? 1.35 62.625 31.828 1 61.75 197 THR A CA 1
ATOM 1531 C C . THR A 1 197 ? 1.593 62.875 33.312 1 61.75 197 THR A C 1
ATOM 1533 O O . THR A 1 197 ? 1.035 63.812 33.906 1 61.75 197 THR A O 1
ATOM 1536 N N . ALA A 1 198 ? 2.43 62.188 33.938 1 64.69 198 ALA A N 1
ATOM 1537 C CA . ALA A 1 198 ? 2.762 62.406 35.344 1 64.69 198 ALA A CA 1
ATOM 1538 C C . ALA A 1 198 ? 3.66 63.625 35.531 1 64.69 198 ALA A C 1
ATOM 1540 O O . ALA A 1 198 ? 3.541 64.375 36.5 1 64.69 198 ALA A O 1
ATOM 1541 N N . SER A 1 199 ? 4.512 63.938 34.719 1 61.31 199 SER A N 1
ATOM 1542 C CA . SER A 1 199 ? 5.426 65.062 34.844 1 61.31 199 SER A CA 1
ATOM 1543 C C . SER A 1 199 ? 4.754 66.375 34.438 1 61.31 199 SER A C 1
ATOM 1545 O O . SER A 1 199 ? 5.168 67.438 34.844 1 61.31 199 SER A O 1
ATOM 1547 N N . SER A 1 200 ? 3.729 66.438 33.812 1 59.19 200 SER A N 1
ATOM 1548 C CA . SER A 1 200 ? 3.043 67.625 33.406 1 59.19 200 SER A CA 1
ATOM 1549 C C . SER A 1 200 ? 2.244 68.25 34.562 1 59.19 200 SER A C 1
ATOM 1551 O O . SER A 1 200 ? 2.01 69.438 34.562 1 59.19 200 SER A O 1
ATOM 1553 N N . PRO A 1 201 ? 1.791 67.562 35.469 1 55.81 201 PRO A N 1
ATOM 1554 C CA . PRO A 1 201 ? 1.198 68.312 36.562 1 55.81 201 PRO A CA 1
ATOM 1555 C C . PRO A 1 201 ? 2.236 69.125 37.375 1 55.81 201 PRO A C 1
ATOM 1557 O O . PRO A 1 201 ? 1.953 70.25 37.844 1 55.81 201 PRO A O 1
ATOM 1560 N N . ASP A 1 202 ? 3.381 68.75 37.562 1 53.78 202 ASP A N 1
ATOM 1561 C CA . ASP A 1 202 ? 4.41 69.438 38.344 1 53.78 202 ASP A CA 1
ATOM 1562 C C . ASP A 1 202 ? 4.973 70.625 37.531 1 53.78 202 ASP A C 1
ATOM 1564 O O . ASP A 1 202 ? 5.281 71.625 38.094 1 53.78 202 ASP A O 1
ATOM 1568 N N . LEU A 1 203 ? 4.988 70.625 36.344 1 54.53 203 LEU A N 1
ATOM 1569 C CA . LEU A 1 203 ? 5.441 71.75 35.531 1 54.53 203 LEU A CA 1
ATOM 1570 C C . LEU A 1 203 ? 4.352 72.812 35.438 1 54.53 203 LEU A C 1
ATOM 1572 O O . LEU A 1 203 ? 4.641 74 35.469 1 54.53 203 LEU A O 1
ATOM 1576 N N . LEU A 1 204 ? 3.215 72.438 35.562 1 53.75 204 LEU A N 1
ATOM 1577 C CA . LEU A 1 204 ? 2.119 73.438 35.625 1 53.75 204 LEU A CA 1
ATOM 1578 C C . LEU A 1 204 ? 1.998 74 37.031 1 53.75 204 LEU A C 1
ATOM 1580 O O . LEU A 1 204 ? 1.704 75.188 37.188 1 53.75 204 LEU A O 1
ATOM 1584 N N . MET A 1 205 ? 2.371 73.375 38 1 57.84 205 MET A N 1
ATOM 1585 C CA . MET A 1 205 ? 2.391 73.875 39.344 1 57.84 205 MET A CA 1
ATOM 1586 C C . MET A 1 205 ? 3.623 74.75 39.562 1 57.84 205 MET A C 1
ATOM 1588 O O . MET A 1 205 ? 3.578 75.75 40.344 1 57.84 205 MET A O 1
ATOM 1592 N N . ALA A 1 206 ? 4.695 74.5 38.969 1 58.16 206 ALA A N 1
ATOM 1593 C CA . ALA A 1 206 ? 5.891 75.312 39.094 1 58.16 206 ALA A CA 1
ATOM 1594 C C . ALA A 1 206 ? 5.723 76.625 38.281 1 58.16 206 ALA A C 1
ATOM 1596 O O . ALA A 1 206 ? 6.211 77.688 38.719 1 58.16 206 ALA A O 1
ATOM 1597 N N . ALA A 1 207 ? 5.027 76.688 37.312 1 58.38 207 ALA A N 1
ATOM 1598 C CA . ALA A 1 207 ? 4.762 77.875 36.531 1 58.38 207 ALA A CA 1
ATOM 1599 C C . ALA A 1 207 ? 3.76 78.75 37.25 1 58.38 207 ALA A C 1
ATOM 1601 O O . ALA A 1 207 ? 3.814 80 37.125 1 58.38 207 ALA A O 1
ATOM 1602 N N . ARG A 1 208 ? 2.959 78.25 38.062 1 57.09 208 ARG A N 1
ATOM 1603 C CA . ARG A 1 208 ? 2.01 79.062 38.812 1 57.09 208 ARG A CA 1
ATOM 1604 C C . ARG A 1 208 ? 2.664 79.688 40.062 1 57.09 208 ARG A C 1
ATOM 1606 O O . ARG A 1 208 ? 2.262 80.75 40.5 1 57.09 208 ARG A O 1
ATOM 1613 N N . GLY A 1 209 ? 3.625 79 40.5 1 56.59 209 GLY A N 1
ATOM 1614 C CA . GLY A 1 209 ? 4.234 79.5 41.719 1 56.59 209 GLY A CA 1
ATOM 1615 C C . GLY A 1 209 ? 5.234 80.625 41.438 1 56.59 209 GLY A C 1
ATOM 1616 O O . GLY A 1 209 ? 5.77 81.25 42.375 1 56.59 209 GLY A O 1
ATOM 1617 N N . GLY A 1 210 ? 5.773 80.75 40.281 1 52.78 210 GLY A N 1
ATOM 1618 C CA . GLY A 1 210 ? 6.754 81.812 40.094 1 52.78 210 GLY A CA 1
ATOM 1619 C C . GLY A 1 210 ? 6.125 83.188 39.906 1 52.78 210 GLY A C 1
ATOM 1620 O O . GLY A 1 210 ? 6.832 84.188 39.75 1 52.78 210 GLY A O 1
ATOM 1621 N N . ALA A 1 211 ? 4.914 83.375 39.625 1 48.41 211 ALA A N 1
ATOM 1622 C CA . ALA A 1 211 ? 4.383 84.75 39.438 1 48.41 211 ALA A CA 1
ATOM 1623 C C . ALA A 1 211 ? 4.031 85.375 40.781 1 48.41 211 ALA A C 1
ATOM 1625 O O . ALA A 1 211 ? 3.432 86.438 40.781 1 48.41 211 ALA A O 1
ATOM 1626 N N . HIS A 1 212 ? 4.422 84.875 42.031 1 37.06 212 HIS A N 1
ATOM 1627 C CA . HIS A 1 212 ? 4.406 85.875 43.062 1 37.06 212 HIS A CA 1
ATOM 1628 C C . HIS A 1 212 ? 5.73 86.688 43.125 1 37.06 212 HIS A C 1
ATOM 1630 O O . HIS A 1 212 ? 6.793 86.062 42.906 1 37.06 212 HIS A O 1
ATOM 1636 N N . MET B 1 1 ? 1.627 15.109 14.539 1 53 1 MET B N 1
ATOM 1637 C CA . MET B 1 1 ? 1.829 13.711 14.906 1 53 1 MET B CA 1
ATOM 1638 C C . MET B 1 1 ? 0.774 12.82 14.266 1 53 1 MET B C 1
ATOM 1640 O O . MET B 1 1 ? 1.095 11.75 13.742 1 53 1 MET B O 1
ATOM 1644 N N . ILE B 1 2 ? -0.508 13.289 14.094 1 57.53 2 ILE B N 1
ATOM 1645 C CA . ILE B 1 2 ? -1.663 12.508 13.672 1 57.53 2 ILE B CA 1
ATOM 1646 C C . ILE B 1 2 ? -1.554 12.188 12.18 1 57.53 2 ILE B C 1
ATOM 1648 O O . ILE B 1 2 ? -1.771 11.047 11.766 1 57.53 2 ILE B O 1
ATOM 1652 N N . GLY B 1 3 ? -0.758 13.016 11.562 1 78.31 3 GLY B N 1
ATOM 1653 C CA . GLY B 1 3 ? -0.708 12.82 10.125 1 78.31 3 GLY B CA 1
ATOM 1654 C C . GLY B 1 3 ? 0.224 11.703 9.703 1 78.31 3 GLY B C 1
ATOM 1655 O O . GLY B 1 3 ? -0.106 10.906 8.82 1 78.31 3 GLY B O 1
ATOM 1656 N N . VAL B 1 4 ? 1.253 11.469 10.602 1 83 4 VAL B N 1
ATOM 1657 C CA . VAL B 1 4 ? 2.264 10.484 10.219 1 83 4 V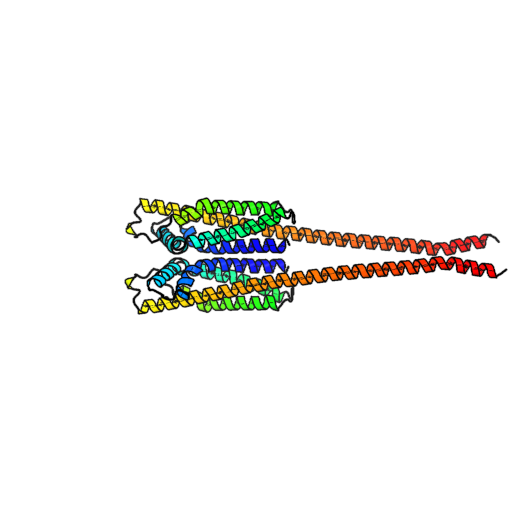AL B CA 1
ATOM 1658 C C . VAL B 1 4 ? 1.759 9.078 10.516 1 83 4 VAL B C 1
ATOM 1660 O O . VAL B 1 4 ? 1.949 8.164 9.719 1 83 4 VAL B O 1
ATOM 1663 N N . THR B 1 5 ? 1.088 8.969 11.641 1 87.5 5 THR B N 1
ATOM 1664 C CA . THR B 1 5 ? 0.59 7.648 12.023 1 87.5 5 THR B CA 1
ATOM 1665 C C . THR B 1 5 ? -0.544 7.211 11.102 1 87.5 5 THR B C 1
ATOM 1667 O O . THR B 1 5 ? -0.636 6.035 10.742 1 87.5 5 THR B O 1
ATOM 1670 N N . VAL B 1 6 ? -1.368 8.133 10.719 1 88.44 6 VAL B N 1
ATOM 1671 C CA . VAL B 1 6 ? -2.449 7.84 9.781 1 88.44 6 VAL B CA 1
ATOM 1672 C C . VAL B 1 6 ? -1.866 7.418 8.43 1 88.44 6 VAL B C 1
ATOM 1674 O O . VAL B 1 6 ? -2.293 6.422 7.848 1 88.44 6 VAL B O 1
ATOM 1677 N N . ALA B 1 7 ? -0.865 8.109 8.016 1 90.75 7 ALA B N 1
ATOM 1678 C CA . ALA B 1 7 ? -0.231 7.797 6.738 1 90.75 7 ALA B CA 1
ATOM 1679 C C . ALA B 1 7 ? 0.445 6.43 6.785 1 90.75 7 ALA B C 1
ATOM 1681 O O . ALA B 1 7 ? 0.391 5.672 5.812 1 90.75 7 ALA B O 1
ATOM 1682 N N . ALA B 1 8 ? 1.058 6.137 7.887 1 92 8 ALA B N 1
ATOM 1683 C CA . ALA B 1 8 ? 1.738 4.852 8.047 1 92 8 ALA B CA 1
ATOM 1684 C C . ALA B 1 8 ? 0.742 3.697 8.023 1 92 8 ALA B C 1
ATOM 1686 O O . ALA B 1 8 ? 1.008 2.648 7.438 1 92 8 ALA B O 1
ATOM 1687 N N . LEU B 1 9 ? -0.361 3.891 8.656 1 94.06 9 LEU B N 1
ATOM 1688 C CA . LEU B 1 9 ? -1.395 2.861 8.68 1 94.06 9 LEU B CA 1
ATOM 1689 C C . LEU B 1 9 ? -2.018 2.686 7.297 1 94.06 9 LEU B C 1
ATOM 1691 O O . LEU B 1 9 ? -2.283 1.559 6.871 1 94.06 9 LEU B O 1
ATOM 1695 N N . LEU B 1 10 ? -2.221 3.775 6.625 1 93.81 10 LEU B N 1
ATOM 1696 C CA . LEU B 1 10 ? -2.746 3.709 5.266 1 93.81 10 LEU B CA 1
ATOM 1697 C C . LEU B 1 10 ? -1.771 2.988 4.34 1 93.81 10 LEU B C 1
ATOM 1699 O O . LEU B 1 10 ? -2.172 2.109 3.572 1 93.81 10 LEU B O 1
ATOM 1703 N N . ALA B 1 11 ? -0.548 3.354 4.484 1 93.75 11 ALA B N 1
ATOM 1704 C CA . ALA B 1 11 ? 0.49 2.766 3.641 1 93.75 11 ALA B CA 1
ATOM 1705 C C . ALA B 1 11 ? 0.609 1.264 3.885 1 93.75 11 ALA B C 1
ATOM 1707 O O . ALA B 1 11 ? 0.648 0.475 2.938 1 93.75 11 ALA B O 1
ATOM 1708 N N . SER B 1 12 ? 0.68 0.928 5.098 1 95.5 12 SER B N 1
ATOM 1709 C CA . SER B 1 12 ? 0.821 -0.485 5.434 1 95.5 12 SER B CA 1
ATOM 1710 C C . SER B 1 12 ? -0.411 -1.279 5.012 1 95.5 12 SER B C 1
ATOM 1712 O O . SER B 1 12 ? -0.297 -2.422 4.562 1 95.5 12 SER B O 1
ATOM 1714 N N . SER B 1 13 ? -1.58 -0.707 5.172 1 96.62 13 SER B N 1
ATOM 1715 C CA . SER B 1 13 ? -2.814 -1.371 4.766 1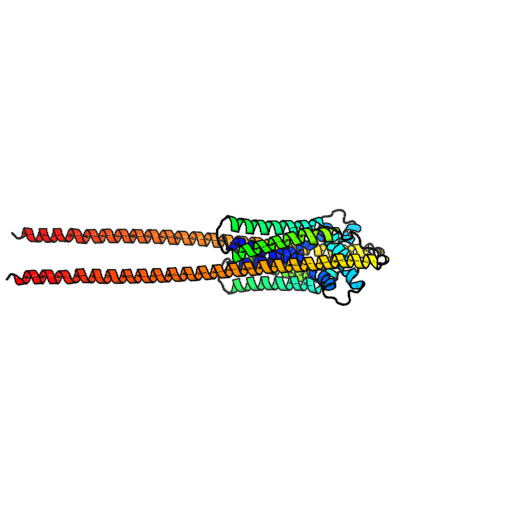 96.62 13 S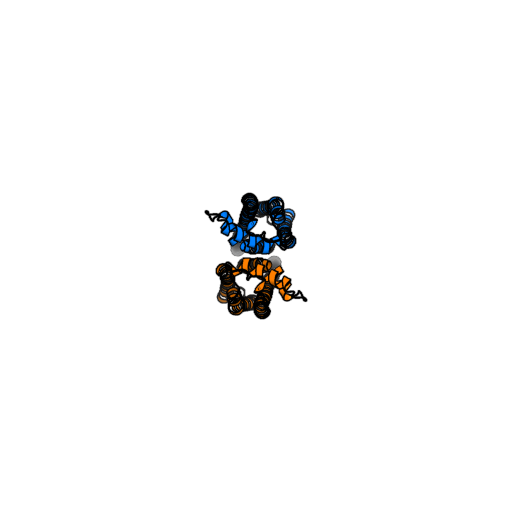ER B CA 1
ATOM 1716 C C . SER B 1 13 ? -2.883 -1.528 3.25 1 96.62 13 SER B C 1
ATOM 1718 O O . SER B 1 13 ? -3.312 -2.568 2.748 1 96.62 13 SER B O 1
ATOM 1720 N N . CYS B 1 14 ? -2.471 -0.537 2.609 1 94.75 14 CYS B N 1
ATOM 1721 C CA . CYS B 1 14 ? -2.475 -0.601 1.153 1 94.75 14 CYS B CA 1
ATOM 1722 C C . CYS B 1 14 ? -1.448 -1.609 0.649 1 94.75 14 CYS B C 1
ATOM 1724 O O . CYS B 1 14 ? -1.681 -2.291 -0.35 1 94.75 14 CYS B O 1
ATOM 1726 N N . PHE B 1 15 ? -0.33 -1.702 1.358 1 95.38 15 PHE B N 1
ATOM 1727 C CA . PHE B 1 15 ? 0.674 -2.705 1.022 1 95.38 15 PHE B CA 1
ATOM 1728 C C . PHE B 1 15 ? 0.087 -4.109 1.111 1 95.38 15 PHE B C 1
ATOM 1730 O O . PHE B 1 15 ? 0.221 -4.902 0.178 1 95.38 15 PHE B O 1
ATOM 1737 N N . LEU B 1 16 ? -0.546 -4.363 2.137 1 95.56 16 LEU B N 1
ATOM 1738 C CA . LEU B 1 16 ? -1.141 -5.68 2.34 1 95.56 16 LEU B CA 1
ATOM 1739 C C . LEU B 1 16 ? -2.27 -5.926 1.344 1 95.56 16 LEU B C 1
ATOM 1741 O O . LEU B 1 16 ? -2.445 -7.047 0.862 1 95.56 16 LEU B O 1
ATOM 1745 N N . LEU B 1 17 ? -3.07 -4.918 1.098 1 94.62 17 LEU B N 1
ATOM 1746 C CA . LEU B 1 17 ? -4.148 -5.051 0.125 1 94.62 17 LEU B CA 1
ATOM 1747 C C . LEU B 1 17 ? -3.598 -5.371 -1.26 1 94.62 17 LEU B C 1
ATOM 1749 O O . LEU B 1 17 ? -4.203 -6.141 -2.012 1 94.62 17 LEU B O 1
ATOM 1753 N N . GLY B 1 18 ? -2.506 -4.75 -1.604 1 92.56 18 GLY B N 1
ATOM 1754 C CA . GLY B 1 18 ? -1.855 -5.078 -2.861 1 92.56 18 GLY B CA 1
ATOM 1755 C C . GLY B 1 18 ? -1.414 -6.527 -2.943 1 92.56 18 GLY B C 1
ATOM 1756 O O . GLY B 1 18 ? -1.643 -7.195 -3.955 1 92.56 18 GLY B O 1
ATOM 1757 N N . MET B 1 19 ? -0.836 -6.957 -1.897 1 91.56 19 MET B N 1
ATOM 1758 C CA . MET B 1 19 ? -0.417 -8.352 -1.823 1 91.56 19 MET B CA 1
ATOM 1759 C C . MET B 1 19 ? -1.613 -9.289 -1.964 1 91.56 19 MET B C 1
ATOM 1761 O O . MET B 1 19 ? -1.562 -10.258 -2.723 1 91.56 19 MET B O 1
ATOM 1765 N N . LEU B 1 20 ? -2.656 -8.961 -1.284 1 90.5 20 LEU B N 1
ATOM 1766 C CA . LEU B 1 20 ? -3.854 -9.789 -1.291 1 90.5 20 LEU B CA 1
ATOM 1767 C C . LEU B 1 20 ? -4.566 -9.703 -2.635 1 90.5 20 LEU B C 1
ATOM 1769 O O . LEU B 1 20 ? -5.227 -10.664 -3.057 1 90.5 20 LEU B O 1
ATOM 1773 N N . GLY B 1 21 ? -4.445 -8.609 -3.244 1 88.5 21 GLY B N 1
ATOM 1774 C CA . GLY B 1 21 ? -5.078 -8.422 -4.539 1 88.5 21 GLY B CA 1
ATOM 1775 C C . GLY B 1 21 ? -4.574 -9.391 -5.594 1 88.5 21 GLY B C 1
ATOM 1776 O O . GLY B 1 21 ? -5.285 -9.703 -6.551 1 88.5 21 GLY B O 1
ATOM 1777 N N . MET B 1 22 ? -3.428 -9.852 -5.402 1 86.44 22 MET B N 1
ATOM 1778 C CA . MET B 1 22 ? -2.852 -10.797 -6.355 1 86.44 22 MET B CA 1
ATOM 1779 C C . MET B 1 22 ? -3.576 -12.141 -6.297 1 86.44 22 MET B C 1
ATOM 1781 O O . MET B 1 22 ? -3.543 -12.906 -7.258 1 86.44 22 MET B O 1
ATOM 1785 N N . HIS B 1 23 ? -4.262 -12.359 -5.203 1 85.25 23 HIS B N 1
ATOM 1786 C CA . HIS B 1 23 ? -4.953 -13.633 -5.047 1 85.25 23 HIS B CA 1
ATOM 1787 C C . HIS B 1 23 ? -6.379 -13.555 -5.582 1 85.25 23 HIS B C 1
ATOM 1789 O O . HIS B 1 23 ? -7.102 -14.555 -5.586 1 85.25 23 HIS B O 1
ATOM 1795 N N . TRP B 1 24 ? -6.781 -12.453 -6.023 1 80.94 24 TRP B N 1
ATOM 1796 C CA . TRP B 1 24 ? -8.18 -12.203 -6.359 1 80.94 24 TRP B CA 1
ATOM 1797 C C . TRP B 1 24 ? -8.664 -13.172 -7.438 1 80.94 24 TRP B C 1
ATOM 1799 O O . TRP B 1 24 ? -9.789 -13.672 -7.371 1 80.94 24 TRP B O 1
ATOM 1809 N N . ARG B 1 25 ? -7.887 -13.469 -8.367 1 75.31 25 ARG B N 1
ATOM 1810 C CA . ARG B 1 25 ? -8.32 -14.344 -9.453 1 75.31 25 ARG B CA 1
ATOM 1811 C C . ARG B 1 25 ? -8.602 -15.75 -8.938 1 75.31 25 ARG B C 1
ATOM 1813 O O . ARG B 1 25 ? -9.633 -16.344 -9.266 1 75.31 25 ARG B O 1
ATOM 1820 N N . ALA B 1 26 ? -7.699 -16.281 -8.242 1 79.25 26 ALA B N 1
ATOM 1821 C CA . ALA B 1 26 ? -7.879 -17.625 -7.688 1 79.25 26 ALA B CA 1
ATOM 1822 C C . ALA B 1 26 ? -9.039 -17.641 -6.695 1 79.25 26 ALA B C 1
ATOM 1824 O O . ALA B 1 26 ? -9.859 -18.578 -6.711 1 79.25 26 ALA B O 1
ATOM 1825 N N . ASP B 1 27 ? -9.148 -16.578 -5.992 1 84.38 27 ASP B N 1
ATOM 1826 C CA . ASP B 1 27 ? -10.188 -16.531 -4.973 1 84.38 27 ASP B CA 1
ATOM 1827 C C . ASP B 1 27 ? -11.57 -16.359 -5.609 1 84.38 27 ASP B C 1
ATOM 1829 O O . ASP B 1 27 ? -12.547 -16.938 -5.141 1 84.38 27 ASP B O 1
ATOM 1833 N N . HIS B 1 28 ? -11.578 -15.609 -6.625 1 81.06 28 HIS B N 1
ATOM 1834 C CA . HIS B 1 28 ? -12.844 -15.383 -7.309 1 81.06 28 HIS B CA 1
ATOM 1835 C C . HIS B 1 28 ? -13.375 -16.672 -7.934 1 81.06 28 HIS B C 1
ATOM 1837 O O . HIS B 1 28 ? -14.586 -16.922 -7.926 1 81.06 28 HIS B O 1
ATOM 1843 N N . LEU B 1 29 ? -12.523 -17.469 -8.484 1 77.88 29 LEU B N 1
ATOM 1844 C CA . LEU B 1 29 ? -12.898 -18.719 -9.133 1 77.88 29 LEU B CA 1
ATOM 1845 C C . LEU B 1 29 ? -13.5 -19.688 -8.125 1 77.88 29 LEU B C 1
ATOM 1847 O O . LEU B 1 29 ? -14.422 -20.438 -8.453 1 77.88 29 LEU B O 1
ATOM 1851 N N . ILE B 1 30 ? -12.992 -19.625 -6.965 1 80.56 30 ILE B N 1
ATOM 1852 C CA . ILE B 1 30 ? -13.398 -20.578 -5.945 1 80.56 30 ILE B CA 1
ATOM 1853 C C . ILE B 1 30 ? -14.672 -20.094 -5.258 1 80.56 30 ILE B C 1
ATOM 1855 O O . ILE B 1 30 ? -15.57 -20.891 -4.961 1 80.56 30 ILE B O 1
ATOM 1859 N N . LEU B 1 31 ? -14.773 -18.859 -5.105 1 79.5 31 LEU B N 1
ATOM 1860 C CA . LEU B 1 31 ? -15.867 -18.328 -4.289 1 79.5 31 LEU B CA 1
ATOM 1861 C C . LEU B 1 31 ? -17.094 -18.047 -5.148 1 79.5 31 LEU B C 1
ATOM 1863 O O . LEU B 1 31 ? -18.234 -18.312 -4.73 1 79.5 31 LEU B O 1
ATOM 1867 N N . TRP B 1 32 ? -16.969 -17.516 -6.262 1 73.44 32 TRP B N 1
ATOM 1868 C CA . TRP B 1 32 ? -18.125 -17.016 -6.984 1 73.44 32 TRP B CA 1
ATOM 1869 C C . TRP B 1 32 ? -18.453 -17.891 -8.188 1 73.44 32 TRP B C 1
ATOM 1871 O O . TRP B 1 32 ? -19.547 -17.812 -8.742 1 73.44 32 TRP B O 1
ATOM 1881 N N . GLU B 1 33 ? -17.406 -18.578 -8.672 1 66.12 33 GLU B N 1
ATOM 1882 C CA . GLU B 1 33 ? -17.781 -19.391 -9.828 1 66.12 33 GLU B CA 1
ATOM 1883 C C . GLU B 1 33 ? -18.672 -20.562 -9.422 1 66.12 33 GLU B C 1
ATOM 1885 O O . GLU B 1 33 ? -18.359 -21.281 -8.477 1 66.12 33 GLU B O 1
ATOM 1890 N N . SER B 1 34 ? -19.844 -20.438 -9.703 1 59.25 34 SER B N 1
ATOM 1891 C CA . SER B 1 34 ? -20.938 -21.359 -9.414 1 59.25 34 SER B CA 1
ATOM 1892 C C . SER B 1 34 ? -20.562 -22.797 -9.797 1 59.25 34 SER B C 1
ATOM 1894 O O . SER B 1 34 ? -20.906 -23.734 -9.078 1 59.25 34 SER B O 1
ATOM 1896 N N . ASP B 1 35 ? -20.078 -22.953 -11.078 1 58.34 35 ASP B N 1
ATOM 1897 C CA . ASP B 1 35 ? -19.844 -24.312 -11.555 1 58.34 35 ASP B CA 1
ATOM 1898 C C . ASP B 1 35 ? -18.406 -24.75 -11.266 1 58.34 35 ASP B C 1
ATOM 1900 O O . ASP B 1 35 ? -17.562 -24.75 -12.156 1 58.34 35 ASP B O 1
ATOM 1904 N N . ARG B 1 36 ? -18.047 -24.719 -9.867 1 63 36 ARG B N 1
ATOM 1905 C CA . ARG B 1 36 ? -16.75 -25.219 -9.438 1 63 36 ARG B CA 1
ATOM 1906 C C . ARG B 1 36 ? -16.406 -26.531 -10.148 1 63 36 ARG B C 1
ATOM 1908 O O . ARG B 1 36 ? -16.5 -27.609 -9.562 1 63 36 ARG B O 1
ATOM 1915 N N . THR B 1 37 ? -16.062 -26.297 -11.398 1 69.06 37 THR B N 1
ATOM 1916 C CA . THR B 1 37 ? -15.633 -27.422 -12.219 1 69.06 37 THR B CA 1
ATOM 1917 C C . THR B 1 37 ? -14.25 -27.906 -11.789 1 69.06 37 THR B C 1
ATOM 1919 O O . THR B 1 37 ? -13.477 -27.156 -11.188 1 69.06 37 THR B O 1
ATOM 1922 N N . PRO B 1 38 ? -14.07 -29.094 -11.898 1 75.19 38 PRO B N 1
ATOM 1923 C CA . PRO B 1 38 ? -12.742 -29.641 -11.602 1 75.19 38 PRO B CA 1
ATOM 1924 C C . PRO B 1 38 ? -11.617 -28.828 -12.227 1 75.19 38 PRO B C 1
ATOM 1926 O O . PRO B 1 38 ? -10.539 -28.703 -11.641 1 75.19 38 PRO B O 1
ATOM 1929 N N . GLU B 1 39 ? -12 -28.125 -13.25 1 74.62 39 GLU B N 1
ATOM 1930 C CA . GLU B 1 39 ? -10.969 -27.359 -13.93 1 74.62 39 GLU B CA 1
ATOM 1931 C C . GLU B 1 39 ? -10.641 -26.078 -13.156 1 74.62 39 GLU B C 1
ATOM 1933 O O . GLU B 1 39 ? -9.469 -25.703 -13.039 1 74.62 39 GLU B O 1
ATOM 1938 N N . SER B 1 40 ? -11.68 -25.516 -12.617 1 75.38 40 SER B N 1
ATOM 1939 C CA . SER B 1 40 ? -11.469 -24.281 -11.867 1 75.38 40 SER B CA 1
ATOM 1940 C C . SER B 1 40 ? -10.68 -24.531 -10.594 1 75.38 40 SER B C 1
ATOM 1942 O O . SER B 1 40 ? -9.828 -23.734 -10.211 1 75.38 40 SER B O 1
ATOM 1944 N N . VAL B 1 41 ? -10.945 -25.594 -10.031 1 77.88 41 VAL B N 1
ATOM 1945 C CA . VAL B 1 41 ? -10.258 -25.953 -8.789 1 77.88 41 VAL B CA 1
ATOM 1946 C C . VAL B 1 41 ? -8.789 -26.25 -9.078 1 77.88 41 VAL B C 1
ATOM 1948 O O . VAL B 1 41 ? -7.914 -25.859 -8.297 1 77.88 41 VAL B O 1
ATOM 1951 N N . LEU B 1 42 ? -8.594 -26.812 -10.18 1 77.88 42 LEU B N 1
ATOM 1952 C CA . LEU B 1 42 ? -7.219 -27.125 -10.555 1 77.88 42 LEU B CA 1
ATOM 1953 C C . LEU B 1 42 ? -6.418 -25.859 -10.828 1 77.88 42 LEU B C 1
ATOM 1955 O O . LEU B 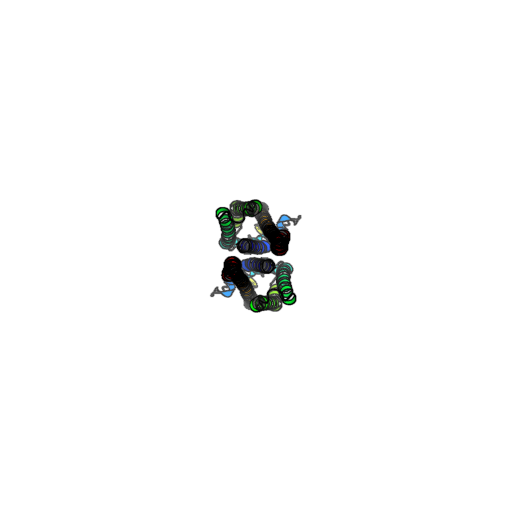1 42 ? -5.246 -25.766 -10.461 1 77.88 42 LEU B O 1
ATOM 1959 N N . VAL B 1 43 ? -7.086 -25 -11.414 1 76.69 43 VAL B N 1
ATOM 1960 C CA . VAL B 1 43 ? -6.422 -23.734 -11.727 1 76.69 43 VAL B CA 1
ATOM 1961 C C . VAL B 1 43 ? -6.082 -23 -10.43 1 76.69 43 VAL B C 1
ATOM 1963 O O . VAL B 1 43 ? -4.969 -22.484 -10.273 1 76.69 43 VAL B O 1
ATOM 1966 N N . ALA B 1 44 ? -7.016 -23.016 -9.57 1 81.94 44 ALA B N 1
ATOM 1967 C CA . ALA B 1 44 ? -6.801 -22.328 -8.297 1 81.94 44 ALA B CA 1
ATOM 1968 C C . ALA B 1 44 ? -5.73 -23.047 -7.473 1 81.94 44 ALA B C 1
ATOM 1970 O O . ALA B 1 44 ? -4.898 -22.391 -6.832 1 81.94 44 ALA B O 1
ATOM 1971 N N . LEU B 1 45 ? -5.793 -24.266 -7.551 1 82.38 45 LEU B N 1
ATOM 1972 C CA . LEU B 1 45 ? -4.797 -25.031 -6.82 1 82.38 45 LEU B CA 1
ATOM 1973 C C . LEU B 1 45 ? -3.4 -24.781 -7.375 1 82.38 45 LEU B C 1
ATOM 1975 O O . LEU B 1 45 ? -2.447 -24.609 -6.613 1 82.38 45 LEU B O 1
ATOM 1979 N N . GLN B 1 46 ? -3.311 -24.797 -8.609 1 79.38 46 GLN B N 1
ATOM 1980 C CA . GLN B 1 46 ? -2.021 -24.531 -9.242 1 79.38 46 GLN B CA 1
ATOM 1981 C C . GLN B 1 46 ? -1.49 -23.156 -8.859 1 79.38 46 GLN B C 1
ATOM 1983 O O . GLN B 1 46 ? -0.292 -23 -8.625 1 79.38 46 GLN B O 1
ATOM 1988 N N . TYR B 1 47 ? -2.338 -22.266 -8.781 1 82.38 47 TYR B N 1
ATOM 1989 C CA . TYR B 1 47 ? -1.973 -20.906 -8.383 1 82.38 47 TYR B CA 1
ATOM 1990 C C . TYR B 1 47 ? -1.423 -20.875 -6.961 1 82.38 47 TYR B C 1
ATOM 1992 O O . TYR B 1 47 ? -0.334 -20.359 -6.719 1 82.38 47 TYR B O 1
ATOM 2000 N N . TYR B 1 48 ? -2.146 -21.453 -6.094 1 84.81 48 TYR B N 1
ATOM 2001 C CA . TYR B 1 48 ? -1.772 -21.375 -4.688 1 84.81 48 TYR B CA 1
ATOM 2002 C C . TYR B 1 48 ? -0.518 -22.188 -4.406 1 84.81 48 TYR B C 1
ATOM 2004 O O . TYR B 1 48 ? 0.321 -21.797 -3.596 1 84.81 48 TYR B O 1
ATOM 2012 N N . VAL B 1 49 ? -0.422 -23.25 -5.078 1 80.81 49 VAL B N 1
ATOM 2013 C CA . VAL B 1 49 ? 0.755 -24.094 -4.898 1 80.81 49 VAL B CA 1
ATOM 2014 C C . VAL B 1 49 ? 1.993 -23.375 -5.43 1 80.81 49 VAL B C 1
ATOM 2016 O O . VAL B 1 49 ? 3.062 -23.422 -4.82 1 80.81 49 VAL B O 1
ATOM 2019 N N . SER B 1 50 ? 1.861 -22.641 -6.457 1 78.69 50 SER B N 1
ATOM 2020 C CA . SER B 1 50 ? 2.998 -21.984 -7.082 1 78.69 50 SER B CA 1
ATOM 2021 C C . SER B 1 50 ? 3.334 -20.672 -6.367 1 78.69 50 SER B C 1
ATOM 2023 O O . SER B 1 50 ? 4.469 -20.203 -6.43 1 78.69 50 SER B O 1
ATOM 2025 N N . THR B 1 51 ? 2.434 -20.109 -5.727 1 80.12 51 THR B N 1
ATOM 2026 C CA . THR B 1 51 ? 2.641 -18.812 -5.109 1 80.12 51 THR B CA 1
ATOM 2027 C C . THR B 1 51 ? 2.918 -18.953 -3.615 1 80.12 51 THR B C 1
ATOM 2029 O O . THR B 1 51 ? 4.031 -18.688 -3.156 1 80.12 51 THR B O 1
ATOM 2032 N N . VAL B 1 52 ? 2.01 -19.562 -2.904 1 77.19 52 VAL B N 1
ATOM 2033 C CA . VAL B 1 52 ? 2.064 -19.578 -1.445 1 77.19 52 VAL B CA 1
ATOM 2034 C C . VAL B 1 52 ? 2.613 -20.92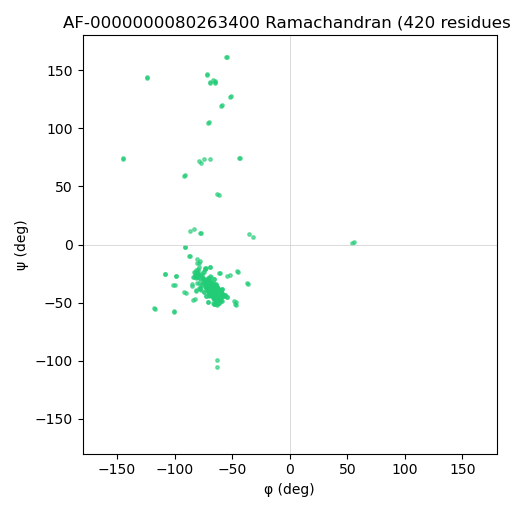2 -0.974 1 77.19 52 VAL B C 1
ATOM 2036 O O . VAL B 1 52 ? 3.357 -20.984 0.006 1 77.19 52 VAL B O 1
ATOM 2039 N N . GLY B 1 53 ? 2.244 -21.938 -1.752 1 72 53 GLY B N 1
ATOM 2040 C CA . GLY B 1 53 ? 2.662 -23.266 -1.358 1 72 53 GLY B CA 1
ATOM 2041 C C . GLY B 1 53 ? 4.156 -23.484 -1.484 1 72 53 GLY B C 1
ATOM 2042 O O . GLY B 1 53 ? 4.746 -24.25 -0.718 1 72 53 GLY B O 1
ATOM 2043 N N . ALA B 1 54 ? 4.738 -22.797 -2.352 1 67.81 54 ALA B N 1
ATOM 2044 C CA . ALA B 1 54 ? 6.172 -22.969 -2.574 1 67.81 54 ALA B CA 1
ATOM 2045 C C . ALA B 1 54 ? 6.984 -22.219 -1.52 1 67.81 54 ALA B C 1
ATOM 2047 O O . ALA B 1 54 ? 8.125 -22.594 -1.234 1 67.81 54 ALA B O 1
ATOM 2048 N N . ALA B 1 55 ? 6.402 -21.188 -0.964 1 69.5 55 ALA B N 1
ATOM 2049 C CA . ALA B 1 55 ? 7.078 -20.453 0.094 1 69.5 55 ALA B CA 1
ATOM 2050 C C . ALA B 1 55 ? 6.082 -19.953 1.141 1 69.5 55 ALA B C 1
ATOM 2052 O O . ALA B 1 55 ? 5.887 -18.75 1.302 1 69.5 55 ALA B O 1
ATOM 2053 N N . PRO B 1 56 ? 5.637 -20.844 1.907 1 74.69 56 PRO B N 1
ATOM 2054 C CA . PRO B 1 56 ? 4.598 -20.484 2.871 1 74.69 56 PRO B CA 1
ATOM 2055 C C . PRO B 1 56 ? 5.121 -19.594 3.998 1 74.69 56 PRO B C 1
ATOM 2057 O O . PRO B 1 56 ? 4.414 -18.688 4.461 1 74.69 56 PRO B O 1
ATOM 2060 N N . THR B 1 57 ? 6.336 -19.734 4.297 1 77.19 57 THR B N 1
ATOM 2061 C CA . THR B 1 57 ? 6.918 -18.984 5.402 1 77.19 57 THR B CA 1
ATOM 2062 C C . THR B 1 57 ? 7.07 -17.516 5.027 1 77.19 57 THR B C 1
ATOM 2064 O O . THR B 1 57 ? 6.812 -16.625 5.848 1 77.19 57 THR B O 1
ATOM 2067 N N . LYS B 1 58 ? 7.445 -17.281 3.787 1 78.75 58 LYS B N 1
ATOM 2068 C CA . LYS B 1 58 ? 7.648 -15.891 3.373 1 78.75 58 LYS B CA 1
ATOM 2069 C C . LYS B 1 58 ? 6.328 -15.125 3.348 1 78.75 58 LYS B C 1
ATOM 2071 O O . LYS B 1 58 ? 6.254 -13.992 3.824 1 78.75 58 LYS B O 1
ATOM 2076 N N . TYR B 1 59 ? 5.355 -15.75 2.826 1 83.69 59 TYR B N 1
ATOM 2077 C CA . TYR B 1 59 ? 4.035 -15.133 2.742 1 83.69 59 TYR B CA 1
ATOM 2078 C C . TYR B 1 59 ? 3.49 -14.828 4.133 1 83.69 59 TYR B C 1
ATOM 2080 O O . TYR B 1 59 ? 3.088 -13.695 4.406 1 83.69 59 TYR B O 1
ATOM 2088 N N . THR B 1 60 ? 3.611 -15.742 5.016 1 82.81 60 THR B N 1
ATOM 2089 C CA . THR B 1 60 ? 3.043 -15.586 6.352 1 82.81 60 THR B CA 1
ATOM 2090 C C . THR B 1 60 ? 3.871 -14.609 7.18 1 82.81 60 THR B C 1
ATOM 2092 O O . THR B 1 60 ? 3.326 -13.852 7.988 1 82.81 60 THR B O 1
ATOM 2095 N N . THR B 1 61 ? 5.074 -14.594 6.898 1 85.56 61 THR B N 1
ATOM 2096 C CA . THR B 1 61 ? 5.957 -13.695 7.633 1 85.56 61 THR B CA 1
ATOM 2097 C C . THR B 1 61 ? 5.672 -12.242 7.273 1 85.56 61 THR B C 1
ATOM 2099 O O . THR B 1 61 ? 5.621 -11.375 8.148 1 85.56 61 THR B O 1
ATOM 2102 N N . VAL B 1 62 ? 5.5 -12 5.996 1 8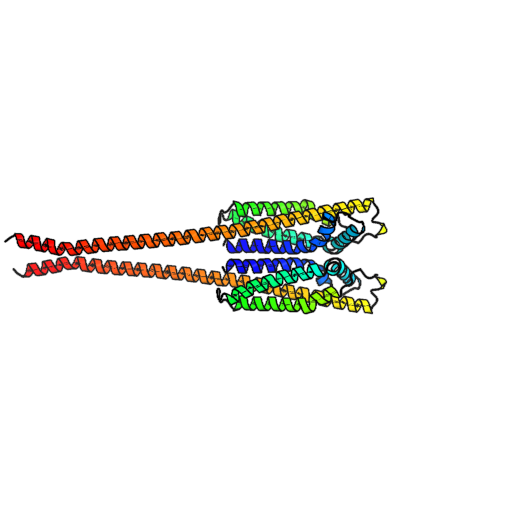7.62 62 VAL B N 1
ATOM 2103 C CA . VAL B 1 62 ? 5.234 -10.633 5.562 1 87.62 62 VAL B CA 1
ATOM 2104 C C . VAL B 1 62 ? 3.914 -10.148 6.16 1 87.62 62 VAL B C 1
ATOM 2106 O O . VAL B 1 62 ? 3.84 -9.039 6.703 1 87.62 62 VAL B O 1
ATOM 2109 N N . LEU B 1 63 ? 2.904 -10.992 6.113 1 89.31 63 LEU B N 1
ATOM 2110 C CA . LEU B 1 63 ? 1.612 -10.633 6.684 1 89.31 63 LEU B CA 1
ATOM 2111 C C . LEU B 1 63 ? 1.736 -10.352 8.18 1 89.31 63 LEU B C 1
ATOM 2113 O O . LEU B 1 63 ? 1.207 -9.352 8.672 1 89.31 63 LEU B O 1
ATOM 2117 N N . LEU B 1 64 ? 2.486 -11.164 8.773 1 88.38 64 LEU B N 1
ATOM 2118 C CA . LEU B 1 64 ? 2.635 -11.047 10.219 1 88.38 64 LEU B CA 1
ATOM 2119 C C . LEU B 1 64 ? 3.43 -9.805 10.586 1 88.38 64 LEU B C 1
ATOM 2121 O O . LEU B 1 64 ? 3.064 -9.078 11.516 1 88.38 64 LEU B O 1
ATOM 2125 N N . VAL B 1 65 ? 4.441 -9.57 9.898 1 91.06 65 VAL B N 1
ATOM 2126 C CA . VAL B 1 65 ? 5.32 -8.445 10.211 1 91.06 65 VAL B CA 1
ATOM 2127 C C . VAL B 1 65 ? 4.578 -7.133 9.977 1 91.06 65 VAL B C 1
ATOM 2129 O O . VAL B 1 65 ? 4.59 -6.246 10.828 1 91.06 65 VAL B O 1
ATOM 2132 N N . VAL B 1 66 ? 3.982 -7.004 8.836 1 93.31 66 VAL B N 1
ATOM 2133 C CA . VAL B 1 66 ? 3.252 -5.777 8.523 1 93.31 66 VAL B CA 1
ATOM 2134 C C . VAL B 1 66 ? 2.084 -5.609 9.492 1 93.31 66 VAL B C 1
ATOM 2136 O O . VAL B 1 66 ? 1.809 -4.504 9.953 1 93.31 66 VAL B O 1
ATOM 2139 N N . GLY B 1 67 ? 1.408 -6.715 9.828 1 93.81 67 GLY B N 1
ATOM 2140 C CA . GLY B 1 67 ? 0.34 -6.66 10.812 1 93.81 67 GLY B CA 1
ATOM 2141 C C . GLY B 1 67 ? 0.814 -6.211 12.18 1 93.81 67 GLY B C 1
ATOM 2142 O O . GLY B 1 67 ? 0.135 -5.43 12.852 1 93.81 67 GLY B O 1
ATOM 2143 N N . THR B 1 68 ? 1.935 -6.691 12.586 1 93.06 68 THR B N 1
ATOM 2144 C CA . THR B 1 68 ? 2.496 -6.32 13.875 1 93.06 68 THR B CA 1
ATOM 2145 C C . THR B 1 68 ? 2.871 -4.84 13.898 1 93.06 68 THR B C 1
ATOM 2147 O O . THR B 1 68 ? 2.711 -4.172 14.922 1 93.06 68 THR B O 1
ATOM 2150 N N . ILE B 1 69 ? 3.385 -4.422 12.766 1 94.06 69 ILE B N 1
ATOM 2151 C CA . ILE B 1 69 ? 3.711 -3.004 12.641 1 94.06 69 ILE B CA 1
ATOM 2152 C C . ILE B 1 69 ? 2.445 -2.168 12.82 1 94.06 69 ILE B C 1
ATOM 2154 O O . ILE B 1 69 ? 2.447 -1.173 13.547 1 94.06 69 ILE B O 1
ATOM 2158 N N . GLN B 1 70 ? 1.378 -2.58 12.18 1 96.06 70 GLN B N 1
ATOM 2159 C CA . GLN B 1 70 ? 0.108 -1.875 12.32 1 96.06 70 GLN B CA 1
ATOM 2160 C C . GLN B 1 70 ? -0.348 -1.852 13.773 1 96.06 70 GLN B C 1
ATOM 2162 O O . GLN B 1 70 ? -0.761 -0.808 14.281 1 96.06 70 GLN B O 1
ATOM 2167 N N . ALA B 1 71 ? -0.244 -2.926 14.438 1 94.56 71 ALA B N 1
ATOM 2168 C CA . ALA B 1 71 ? -0.657 -3.041 15.828 1 94.56 71 ALA B CA 1
ATOM 2169 C C . ALA B 1 71 ? 0.188 -2.145 16.734 1 94.56 71 ALA B C 1
ATOM 2171 O O . ALA B 1 71 ? -0.333 -1.508 17.656 1 94.56 71 ALA B O 1
ATOM 2172 N N . THR B 1 72 ? 1.446 -2.117 16.453 1 93.19 72 THR B N 1
ATOM 2173 C CA . THR B 1 72 ? 2.363 -1.309 17.25 1 93.19 72 THR B CA 1
ATOM 2174 C C . THR B 1 72 ? 2.061 0.178 17.062 1 93.19 72 THR B C 1
ATOM 2176 O O . THR B 1 72 ? 2.076 0.937 18.047 1 93.19 72 THR B O 1
ATOM 2179 N N . ILE B 1 73 ? 1.817 0.556 15.828 1 91.12 73 ILE B N 1
ATOM 2180 C CA . ILE B 1 73 ? 1.477 1.946 15.547 1 91.12 73 ILE B CA 1
ATOM 2181 C C . ILE B 1 73 ? 0.209 2.33 16.312 1 91.12 73 ILE B C 1
ATOM 2183 O O . ILE B 1 73 ? 0.175 3.355 16.984 1 91.12 73 ILE B O 1
ATOM 2187 N N . LEU B 1 74 ? -0.771 1.521 16.25 1 91.44 74 LEU B N 1
ATOM 2188 C CA . LEU B 1 74 ? -2.049 1.808 16.891 1 91.44 74 LEU B CA 1
ATOM 2189 C C . LEU B 1 74 ? -1.916 1.742 18.406 1 91.44 74 LEU B C 1
ATOM 2191 O O . LEU B 1 74 ? -2.518 2.547 19.125 1 91.44 74 LEU B O 1
ATOM 2195 N N . GLY B 1 75 ? -1.18 0.77 18.859 1 88.56 75 GLY B N 1
ATOM 2196 C CA . GLY B 1 75 ? -0.938 0.652 20.281 1 88.56 75 GLY B CA 1
ATOM 2197 C C . GLY B 1 75 ? -0.241 1.864 20.875 1 88.56 75 GLY B C 1
ATOM 2198 O O . GLY B 1 75 ? -0.602 2.328 21.969 1 88.56 75 GLY B O 1
ATOM 2199 N N . SER B 1 76 ? 0.742 2.383 20.172 1 85.94 76 SER B N 1
ATOM 2200 C CA . SER B 1 76 ? 1.479 3.555 20.625 1 85.94 76 SER B CA 1
ATOM 2201 C C . SER B 1 76 ? 0.586 4.789 20.672 1 85.94 76 SER B C 1
ATOM 2203 O O . SER B 1 76 ? 0.744 5.648 21.531 1 85.94 76 SER B O 1
ATOM 2205 N N . LYS B 1 77 ? -0.326 4.836 19.734 1 83.56 77 LYS B N 1
ATOM 2206 C CA . LYS B 1 77 ? -1.263 5.957 19.703 1 83.56 77 LYS B CA 1
ATOM 2207 C C . LYS B 1 77 ? -2.191 5.934 20.906 1 83.56 77 LYS B C 1
ATOM 2209 O O . LYS B 1 77 ? -2.51 6.98 21.484 1 83.56 77 LYS B O 1
ATOM 2214 N N . ILE B 1 78 ? -2.639 4.809 21.281 1 78.31 78 ILE B N 1
ATOM 2215 C CA . ILE B 1 78 ? -3.578 4.66 22.375 1 78.31 78 ILE B CA 1
ATOM 2216 C C . ILE B 1 78 ? -2.875 4.969 23.703 1 78.31 78 ILE B C 1
ATOM 2218 O O . ILE B 1 78 ? -3.453 5.605 24.578 1 78.31 78 ILE B O 1
ATOM 2222 N N . PHE B 1 79 ? -1.705 4.531 23.891 1 77.75 79 PHE B N 1
ATOM 2223 C CA . PHE B 1 79 ? -0.965 4.699 25.125 1 77.75 79 PHE B CA 1
ATOM 2224 C C . PHE B 1 79 ? -0.531 6.148 25.312 1 77.75 79 PHE B C 1
ATOM 2226 O O . PHE B 1 79 ? -0.42 6.637 26.438 1 77.75 79 PHE B O 1
ATOM 2233 N N . MET B 1 80 ? -0.134 6.785 24.234 1 72.56 80 MET B N 1
ATOM 2234 C CA . MET B 1 80 ? 0.372 8.148 24.344 1 72.56 80 MET B CA 1
ATOM 2235 C C . MET B 1 80 ? -0.774 9.148 24.5 1 72.56 80 MET B C 1
ATOM 2237 O O . MET B 1 80 ? -0.546 10.328 24.766 1 72.56 80 MET B O 1
ATOM 2241 N N . GLY B 1 81 ? -2.072 8.602 24.734 1 62.66 81 GLY B N 1
ATOM 2242 C CA . GLY B 1 81 ? -3.203 9.43 25.109 1 62.66 81 GLY B CA 1
ATOM 2243 C C . GLY B 1 81 ? -3.451 10.578 24.141 1 62.66 81 GLY B C 1
ATOM 2244 O O . GLY B 1 81 ? -4.172 11.523 24.469 1 62.66 81 GLY B O 1
ATOM 2245 N N . SER B 1 82 ? -2.637 10.664 23.094 1 56.09 82 SER B N 1
ATOM 2246 C CA . SER B 1 82 ? -2.709 11.922 22.359 1 56.09 82 SER B CA 1
ATOM 2247 C C . SER B 1 82 ? -4.09 12.125 21.75 1 56.09 82 SER B C 1
ATOM 2249 O O . SER B 1 82 ? -4.902 12.891 22.266 1 56.09 82 SER B O 1
ATOM 2251 N N . GLU B 1 83 ? -4.281 11.828 20.422 1 56.25 83 GLU B N 1
ATOM 2252 C CA . GLU B 1 83 ? -5.414 12.242 19.594 1 56.25 83 GLU B CA 1
ATOM 2253 C C . GLU B 1 83 ? -6.637 11.375 19.859 1 56.25 83 GLU B C 1
ATOM 2255 O O . GLU B 1 83 ? -6.594 10.156 19.672 1 56.25 83 GLU B O 1
ATOM 2260 N N . ASN B 1 84 ? -7.301 11.57 21.125 1 53.47 84 ASN B N 1
ATOM 2261 C CA . ASN B 1 84 ? -8.398 10.898 21.812 1 53.47 84 ASN B CA 1
ATOM 2262 C C . ASN B 1 84 ? -9.422 10.336 20.828 1 53.47 84 ASN B C 1
ATOM 2264 O O . ASN B 1 84 ? -10.586 10.148 21.188 1 53.47 84 ASN B O 1
ATOM 2268 N N . ASN B 1 85 ? -9.195 10.375 19.531 1 66.06 85 ASN B N 1
ATOM 2269 C CA . ASN B 1 85 ? -10.336 9.82 18.812 1 66.06 85 ASN B CA 1
ATOM 2270 C C . ASN B 1 85 ? -10.383 8.297 18.922 1 66.06 85 ASN B C 1
ATOM 2272 O O . ASN B 1 85 ? -10 7.586 18 1 66.06 85 ASN B O 1
ATOM 2276 N N . TRP B 1 86 ? -10.789 7.777 20.172 1 78.5 86 TRP B N 1
ATOM 2277 C CA . TRP B 1 86 ? -10.867 6.363 20.516 1 78.5 86 TRP B CA 1
ATOM 2278 C C . TRP B 1 86 ? -11.742 5.602 19.516 1 78.5 86 TRP B C 1
ATOM 2280 O O . TRP B 1 86 ? -11.484 4.43 19.234 1 78.5 86 TRP B O 1
ATOM 2290 N N . LEU B 1 87 ? -12.633 6.301 18.938 1 82.88 87 LEU B N 1
ATOM 2291 C CA . LEU B 1 87 ? -13.547 5.625 18.031 1 82.88 87 LEU B CA 1
ATOM 2292 C C . LEU B 1 87 ? -12.805 5.152 16.781 1 82.88 87 LEU B C 1
ATOM 2294 O O . LEU B 1 87 ? -12.938 3.994 16.375 1 82.88 87 LEU B O 1
ATOM 2298 N N . PHE B 1 88 ? -11.953 5.945 16.312 1 87.12 88 PHE B N 1
ATOM 2299 C CA . PHE B 1 88 ? -11.273 5.594 15.07 1 87.12 88 PHE B CA 1
ATOM 2300 C C . PHE B 1 88 ? -10.102 4.66 15.336 1 87.12 88 PHE B C 1
ATOM 2302 O O . PHE B 1 88 ? -9.969 3.625 14.688 1 87.12 88 PHE B O 1
ATOM 2309 N N . ASP B 1 89 ? -9.266 4.922 16.281 1 90.12 89 ASP B N 1
ATOM 2310 C CA . ASP B 1 89 ? -8.07 4.137 16.578 1 90.12 89 ASP B CA 1
ATOM 2311 C C . ASP B 1 89 ? -8.43 2.824 17.266 1 90.12 89 ASP B C 1
ATOM 2313 O O . ASP B 1 89 ? -7.797 1.794 17.016 1 90.12 89 ASP B O 1
ATOM 2317 N N . GLY B 1 90 ? -9.391 2.939 18.172 1 89.88 90 GLY B N 1
ATOM 2318 C CA . GLY B 1 90 ? -9.836 1.714 18.812 1 89.88 90 GLY B CA 1
ATOM 2319 C C . GLY B 1 90 ? -10.445 0.718 17.844 1 89.88 90 GLY B C 1
ATOM 2320 O O . GLY B 1 90 ? -10.148 -0.478 17.906 1 89.88 90 GLY B O 1
ATOM 2321 N N . ALA B 1 91 ? -11.312 1.268 17 1 93.69 91 ALA B N 1
ATOM 2322 C CA . ALA B 1 91 ? -11.93 0.411 15.992 1 93.69 91 ALA B CA 1
ATOM 2323 C C . ALA B 1 91 ? -10.883 -0.184 15.055 1 93.69 91 ALA B C 1
ATOM 2325 O O . ALA B 1 91 ? -10.992 -1.347 14.656 1 93.69 91 ALA B O 1
ATOM 2326 N N . SER B 1 92 ? -9.945 0.591 14.68 1 95.88 92 SER B N 1
ATOM 2327 C CA . SER B 1 92 ? -8.867 0.091 13.828 1 95.88 92 SER B CA 1
ATOM 2328 C C . SER B 1 92 ? -8.062 -0.995 14.531 1 95.88 92 SER B C 1
ATOM 2330 O O . SER B 1 92 ? -7.668 -1.983 13.914 1 95.88 92 SER B O 1
ATOM 2332 N N . LEU B 1 93 ? -7.797 -0.776 15.766 1 94 93 LEU B N 1
ATOM 2333 C CA . LEU B 1 93 ? -7.07 -1.785 16.531 1 94 93 LEU B CA 1
ATOM 2334 C C . LEU B 1 93 ? -7.863 -3.088 16.594 1 94 93 LEU B C 1
ATOM 2336 O O . LEU B 1 93 ? -7.285 -4.176 16.5 1 94 93 LEU B O 1
ATOM 2340 N N . PHE B 1 94 ? -9.125 -2.908 16.797 1 94.5 94 PHE B N 1
ATOM 2341 C CA . PHE B 1 94 ? -10.008 -4.074 16.797 1 94.5 94 PHE B CA 1
ATOM 2342 C C . PHE B 1 94 ? -9.898 -4.836 15.484 1 94.5 94 PHE B C 1
ATOM 2344 O O . PHE B 1 94 ? -9.789 -6.062 15.477 1 94.5 94 PHE B O 1
ATOM 2351 N N . LEU B 1 95 ? -9.898 -4.145 14.453 1 97.06 95 LEU B N 1
ATOM 2352 C CA . LEU B 1 95 ? -9.82 -4.77 13.133 1 97.06 95 LEU B CA 1
ATOM 2353 C C . LEU B 1 95 ? -8.469 -5.434 12.93 1 97.06 95 LEU B C 1
ATOM 2355 O O . LEU B 1 95 ? -8.383 -6.516 12.344 1 97.06 95 LEU B O 1
ATOM 2359 N N . VAL B 1 96 ? -7.383 -4.852 13.352 1 96.5 96 VAL B N 1
ATOM 2360 C CA . VAL B 1 96 ? -6.051 -5.43 13.234 1 96.5 96 VAL B CA 1
ATOM 2361 C C . VAL B 1 96 ? -5.969 -6.715 14.055 1 96.5 96 VAL B C 1
ATOM 2363 O O . VAL B 1 96 ? -5.387 -7.711 13.609 1 96.5 96 VAL B O 1
ATOM 2366 N N . CYS B 1 97 ? -6.527 -6.676 15.211 1 95.44 97 CYS B N 1
ATOM 2367 C CA . CYS B 1 97 ? -6.539 -7.867 16.062 1 95.44 97 CYS B CA 1
ATOM 2368 C C . CYS B 1 97 ? -7.352 -8.984 15.414 1 95.44 97 CYS B C 1
ATOM 2370 O O . CYS B 1 97 ? -6.926 -10.141 15.398 1 95.44 97 CYS B O 1
ATOM 2372 N N . ALA B 1 98 ? -8.484 -8.57 14.938 1 95.69 98 ALA B N 1
ATOM 2373 C CA . ALA B 1 98 ? -9.312 -9.547 14.234 1 95.69 98 ALA B CA 1
ATOM 2374 C C . ALA B 1 98 ? -8.562 -10.156 13.047 1 95.69 98 ALA B C 1
ATOM 2376 O O . ALA B 1 98 ? -8.641 -11.359 12.812 1 95.69 98 ALA B O 1
ATOM 2377 N N . SER B 1 99 ? -7.883 -9.352 12.305 1 94.94 99 SER B N 1
ATOM 2378 C CA . SER B 1 99 ? -7.078 -9.82 11.18 1 94.94 99 SER B CA 1
ATOM 2379 C C . SER B 1 99 ? -5.98 -10.773 11.648 1 94.94 99 SER B C 1
ATOM 2381 O O . SER B 1 99 ? -5.676 -11.758 10.969 1 94.94 99 SER B O 1
ATOM 2383 N N . GLY B 1 100 ? -5.383 -10.461 12.797 1 93.19 100 GLY B N 1
ATOM 2384 C CA . GLY B 1 100 ? -4.379 -11.352 13.367 1 93.19 100 GLY B CA 1
ATOM 2385 C C . GLY B 1 100 ? -4.934 -12.719 13.727 1 93.19 100 GLY B C 1
ATOM 2386 O O . GLY B 1 100 ? -4.289 -13.742 13.477 1 93.19 100 GLY B O 1
ATOM 2387 N N . ILE B 1 101 ? -6.066 -12.711 14.25 1 92.94 101 ILE B N 1
ATOM 2388 C CA . ILE B 1 101 ? -6.727 -13.961 14.625 1 92.94 101 ILE B CA 1
ATOM 2389 C C . ILE B 1 101 ? -7.031 -14.781 13.375 1 92.94 101 ILE B C 1
ATOM 2391 O O . ILE B 1 101 ? -6.805 -15.992 13.352 1 92.94 101 ILE B O 1
ATOM 2395 N N . LEU B 1 102 ? -7.559 -14.078 12.398 1 92.06 102 LEU B N 1
ATOM 2396 C CA . LEU B 1 102 ? -7.844 -14.734 11.133 1 92.06 102 LEU B CA 1
ATOM 2397 C C . LEU B 1 102 ? -6.574 -15.328 10.531 1 92.06 102 LEU B C 1
ATOM 2399 O O . LEU B 1 102 ? -6.598 -16.438 10 1 92.06 102 LEU B O 1
ATOM 2403 N N . TYR B 1 103 ? -5.52 -14.625 10.594 1 89.56 103 TYR B N 1
ATOM 2404 C CA . TYR B 1 103 ? -4.234 -15.078 10.078 1 89.56 103 TYR B CA 1
ATOM 2405 C C . TYR B 1 103 ? -3.775 -16.344 10.781 1 89.56 103 TYR B C 1
ATOM 2407 O O . TYR B 1 103 ? -3.408 -17.328 10.133 1 89.56 103 TYR B O 1
ATOM 2415 N N . VAL B 1 104 ? -3.861 -16.375 12.109 1 87.94 104 VAL B N 1
ATOM 2416 C CA . VAL B 1 104 ? -3.318 -17.469 12.914 1 87.94 104 VAL B CA 1
ATOM 2417 C C . VAL B 1 104 ? -4.227 -18.688 12.805 1 87.94 104 VAL B C 1
ATOM 2419 O O . VAL B 1 104 ? -3.746 -19.828 12.734 1 87.94 104 VAL B O 1
ATOM 2422 N N . ASN B 1 105 ? -5.469 -18.453 12.664 1 89.94 105 ASN B N 1
ATOM 2423 C CA . ASN B 1 105 ? -6.406 -19.562 12.766 1 89.94 105 ASN B CA 1
ATOM 2424 C C . ASN B 1 105 ? -6.816 -20.078 11.391 1 89.94 105 ASN B C 1
ATOM 2426 O O . ASN B 1 105 ? -7.215 -21.234 11.25 1 89.94 105 ASN B O 1
ATOM 2430 N N . LYS B 1 106 ? -6.758 -19.219 10.461 1 90.81 106 LYS B N 1
ATOM 2431 C CA . LYS B 1 106 ? -7.27 -19.625 9.148 1 90.81 106 LYS B CA 1
ATOM 2432 C C . LYS B 1 106 ? -6.164 -19.594 8.102 1 90.81 106 LYS B C 1
ATOM 2434 O O . LYS B 1 106 ? -5.781 -20.641 7.566 1 90.81 106 LYS B O 1
ATOM 2439 N N . ILE B 1 107 ? -5.516 -18.594 7.926 1 87.88 107 ILE B N 1
ATOM 2440 C CA . ILE B 1 107 ? -4.582 -18.438 6.816 1 87.88 107 ILE B CA 1
ATOM 2441 C C . ILE B 1 107 ? -3.359 -19.328 7.043 1 87.88 107 ILE B C 1
ATOM 2443 O O . ILE B 1 107 ? -3.016 -20.141 6.188 1 87.88 107 ILE B O 1
ATOM 2447 N N . HIS B 1 108 ? -2.797 -19.234 8.227 1 86.94 108 HIS B N 1
ATOM 2448 C CA . HIS B 1 108 ? -1.551 -19.953 8.477 1 86.94 108 HIS B CA 1
ATOM 2449 C C . HIS B 1 108 ? -1.749 -21.453 8.375 1 86.94 108 HIS B C 1
ATOM 2451 O O . HIS B 1 108 ? -1.022 -22.125 7.641 1 86.94 108 HIS B O 1
ATOM 2457 N N . PRO B 1 109 ? -2.711 -22.062 8.969 1 87.75 109 PRO B N 1
ATOM 2458 C CA . PRO B 1 109 ? -2.867 -23.516 8.898 1 87.75 109 PRO B CA 1
ATOM 2459 C C . PRO B 1 109 ? -3.26 -24 7.5 1 87.75 109 PRO B C 1
ATOM 2461 O O . PRO B 1 109 ? -2.838 -25.078 7.078 1 87.75 109 PRO B O 1
ATOM 2464 N N . PHE B 1 110 ? -4.023 -23.219 6.777 1 87.62 110 PHE B N 1
ATOM 2465 C CA . PHE B 1 110 ? -4.512 -23.672 5.48 1 87.62 110 PHE B CA 1
ATOM 2466 C C . PHE B 1 110 ? -3.439 -23.5 4.41 1 87.62 110 PHE B C 1
ATOM 2468 O O . PHE B 1 110 ? -3.404 -24.25 3.436 1 87.62 110 PHE B O 1
ATOM 2475 N N . VAL B 1 111 ? -2.598 -22.562 4.621 1 85.25 111 VAL B N 1
ATOM 2476 C CA . VAL B 1 111 ? -1.445 -22.438 3.736 1 85.25 111 VAL B CA 1
ATOM 2477 C C . VAL B 1 111 ? -0.493 -23.609 3.955 1 85.25 111 VAL B C 1
ATOM 2479 O O . VAL B 1 111 ? 0.055 -24.156 2.996 1 85.25 111 VAL B O 1
ATOM 2482 N N . ASP B 1 112 ? -0.413 -24 5.18 1 84.94 112 ASP B N 1
ATOM 2483 C CA . ASP B 1 112 ? 0.471 -25.109 5.516 1 84.94 112 ASP B CA 1
ATOM 2484 C C . ASP B 1 112 ? -0.114 -26.438 5.043 1 84.94 112 ASP B C 1
ATOM 2486 O O . ASP B 1 112 ? 0.62 -27.406 4.844 1 84.94 112 ASP B O 1
ATOM 2490 N N . ALA B 1 113 ? -1.385 -26.516 4.809 1 84.44 113 ALA B N 1
ATOM 2491 C CA . ALA B 1 113 ? -2.061 -27.734 4.398 1 84.44 113 ALA B CA 1
ATOM 2492 C C . ALA B 1 113 ? -2.008 -27.906 2.883 1 84.44 113 ALA B C 1
ATOM 2494 O O . ALA B 1 113 ? -2.336 -28.984 2.363 1 84.44 113 ALA B O 1
ATOM 2495 N N . LEU B 1 114 ? -1.564 -26.875 2.117 1 82.5 114 LEU B N 1
ATOM 2496 C CA . LEU B 1 114 ? -1.457 -26.969 0.665 1 82.5 114 LEU B CA 1
ATOM 2497 C C . LEU B 1 114 ? -0.333 -27.922 0.26 1 82.5 114 LEU B C 1
ATOM 2499 O O . LEU B 1 114 ? 0.718 -27.953 0.904 1 82.5 114 LEU B O 1
ATOM 2503 N N . PRO B 1 115 ? -0.69 -28.656 -0.771 1 75.31 115 PRO B N 1
ATOM 2504 C CA . PRO B 1 115 ? 0.396 -29.516 -1.268 1 75.31 115 PRO B CA 1
ATOM 2505 C C . PRO B 1 115 ? 1.546 -28.703 -1.867 1 75.31 115 PRO B C 1
ATOM 2507 O O . PRO B 1 115 ? 1.319 -27.656 -2.473 1 75.31 115 PRO B O 1
ATOM 2510 N N . SER B 1 116 ? 2.766 -29.109 -1.651 1 70.62 116 SER B N 1
ATOM 2511 C CA . SER B 1 116 ? 3.951 -28.422 -2.156 1 70.62 116 SER B CA 1
ATOM 2512 C C . SER B 1 116 ? 4.117 -28.641 -3.656 1 70.62 116 SER B C 1
ATOM 2514 O O . SER B 1 116 ? 4.73 -27.812 -4.344 1 70.62 116 SER B O 1
ATOM 2516 N N . VAL B 1 117 ? 3.652 -29.812 -4.066 1 67.38 117 VAL B N 1
ATOM 2517 C CA . VAL B 1 117 ? 3.771 -30.141 -5.484 1 67.38 117 VAL B CA 1
ATOM 2518 C C . VAL B 1 117 ? 2.393 -30.469 -6.059 1 67.38 117 VAL B C 1
ATOM 2520 O O . VAL B 1 117 ? 1.523 -30.984 -5.352 1 67.38 117 VAL B O 1
ATOM 2523 N N . MET B 1 118 ? 2.209 -30.047 -7.316 1 70.62 118 MET B N 1
ATOM 2524 C CA . MET B 1 118 ? 0.927 -30.297 -7.969 1 70.62 118 MET B CA 1
ATOM 2525 C C . MET B 1 118 ? 0.625 -31.797 -8.031 1 70.62 118 MET B C 1
ATOM 2527 O O . MET B 1 118 ? 1.459 -32.594 -8.484 1 70.62 118 MET B O 1
ATOM 2531 N N . PRO B 1 119 ? -0.503 -32.094 -7.383 1 65.94 119 PRO B N 1
ATOM 2532 C CA . PRO B 1 119 ? -0.878 -33.5 -7.48 1 65.94 119 PRO B CA 1
ATOM 2533 C C . PRO B 1 119 ? -1.216 -33.906 -8.906 1 65.94 119 PRO B C 1
ATOM 2535 O O . PRO B 1 119 ? -1.66 -33.094 -9.711 1 65.94 119 PRO B O 1
ATOM 2538 N N . PRO B 1 120 ? -0.756 -35.094 -9.227 1 62.97 120 PRO B N 1
ATOM 2539 C CA . PRO B 1 120 ? -1.14 -35.594 -10.547 1 62.97 120 PRO B CA 1
ATOM 2540 C C . PRO B 1 120 ? -2.646 -35.531 -10.789 1 62.97 120 PRO B C 1
ATOM 2542 O O . PRO B 1 120 ? -3.432 -35.688 -9.844 1 62.97 120 PRO B O 1
ATOM 2545 N N . PRO B 1 121 ? -3.025 -34.906 -11.906 1 60.12 121 PRO B N 1
ATOM 2546 C CA . PRO B 1 121 ? -4.445 -34.781 -12.242 1 60.12 121 PRO B CA 1
ATOM 2547 C C . PRO B 1 121 ? -5.266 -36 -11.844 1 60.12 121 PRO B C 1
ATOM 2549 O O . PRO B 1 121 ? -6.449 -35.875 -11.523 1 60.12 121 PRO B O 1
ATOM 2552 N N . GLN B 1 122 ? -4.664 -37.188 -11.914 1 59.34 122 GLN B N 1
ATOM 2553 C CA . GLN B 1 122 ? -5.391 -38.438 -11.586 1 59.34 122 GLN B CA 1
ATOM 2554 C C . GLN B 1 122 ? -5.777 -38.469 -10.109 1 59.34 122 GLN B C 1
ATOM 2556 O O . GLN B 1 122 ? -6.707 -39.156 -9.727 1 59.34 122 GLN B O 1
ATOM 2561 N N . VAL B 1 123 ? -5.027 -37.875 -9.391 1 54.19 123 VAL B N 1
ATOM 2562 C CA . VAL B 1 123 ? -5.215 -37.969 -7.941 1 54.19 123 VAL B CA 1
ATOM 2563 C C . VAL B 1 123 ? -6.344 -37.031 -7.516 1 54.19 123 VAL B C 1
ATOM 2565 O O . VAL B 1 123 ? -6.855 -37.125 -6.398 1 54.19 123 VAL B O 1
ATOM 2568 N N . LEU B 1 124 ? -6.582 -36.094 -8.359 1 59.34 124 LEU B N 1
ATOM 2569 C CA . LEU B 1 124 ? -7.773 -35.344 -7.992 1 59.34 124 LEU B CA 1
ATOM 2570 C C . LEU B 1 124 ? -9.008 -36.25 -7.988 1 59.34 124 LEU B C 1
ATOM 2572 O O . LEU B 1 124 ? -9.961 -36 -8.727 1 59.34 124 LEU B O 1
ATOM 2576 N N . THR B 1 125 ? -8.727 -37.469 -7.41 1 60.62 125 THR B N 1
ATOM 2577 C CA . THR B 1 125 ? -9.883 -38.281 -7.102 1 60.62 125 THR B CA 1
ATOM 2578 C C . THR B 1 125 ? -10.867 -37.531 -6.211 1 60.62 125 THR B C 1
ATOM 2580 O O . THR B 1 125 ? -10.516 -36.531 -5.605 1 60.62 125 THR B O 1
ATOM 2583 N N . SER B 1 126 ? -12.156 -38.031 -6.184 1 63.5 126 SER B N 1
ATOM 2584 C CA . SER B 1 126 ? -13.312 -37.406 -5.562 1 63.5 126 SER B CA 1
ATOM 2585 C C . SER B 1 126 ? -12.984 -36.906 -4.156 1 63.5 126 SER B C 1
ATOM 2587 O O . SER B 1 126 ? -13.266 -35.781 -3.807 1 63.5 126 SER B O 1
ATOM 2589 N N . ALA B 1 127 ? -12.359 -37.781 -3.275 1 64.81 127 ALA B N 1
ATOM 2590 C CA . ALA B 1 127 ? -12.117 -37.438 -1.882 1 64.81 127 ALA B CA 1
ATOM 2591 C C . ALA B 1 127 ? -11.047 -36.344 -1.775 1 64.81 127 ALA B C 1
ATOM 2593 O O . ALA B 1 127 ? -11.195 -35.406 -0.992 1 64.81 127 ALA B O 1
ATOM 2594 N N . HIS B 1 128 ? -10.055 -36.375 -2.584 1 75.31 128 HIS B N 1
ATOM 2595 C CA . HIS B 1 128 ? -8.961 -35.406 -2.537 1 75.31 128 HIS B CA 1
ATOM 2596 C C . HIS B 1 128 ? -9.398 -34.062 -3.125 1 75.31 128 HIS B C 1
ATOM 2598 O O . HIS B 1 128 ? -8.961 -33.031 -2.664 1 75.31 128 HIS B O 1
ATOM 2604 N N . PHE B 1 129 ? -10.398 -34.344 -3.916 1 76.5 129 PHE B N 1
ATOM 2605 C CA . PHE B 1 129 ? -10.938 -33.125 -4.535 1 76.5 129 PHE B CA 1
ATOM 2606 C C . PHE B 1 129 ? -11.711 -32.312 -3.516 1 76.5 129 PHE B C 1
ATOM 2608 O O . PHE B 1 129 ? -11.531 -31.094 -3.434 1 76.5 129 PHE B O 1
ATOM 2615 N N . GLN B 1 130 ? -12.5 -33.031 -2.76 1 79.06 130 GLN B N 1
ATOM 2616 C CA . GLN B 1 130 ? -13.328 -32.312 -1.785 1 79.06 130 GLN B CA 1
ATOM 2617 C C . GLN B 1 130 ? -12.461 -31.688 -0.698 1 79.06 130 GLN B C 1
ATOM 2619 O O . GLN B 1 130 ? -12.758 -30.578 -0.234 1 79.06 130 GLN B O 1
ATOM 2624 N N . GLN B 1 131 ? -11.461 -32.344 -0.312 1 83.38 131 GLN B N 1
ATOM 2625 C CA . GLN B 1 131 ? -10.555 -31.812 0.704 1 83.38 131 GLN B CA 1
ATOM 2626 C C . GLN B 1 131 ? -9.812 -30.578 0.195 1 83.38 131 GLN B C 1
ATOM 2628 O O . GLN B 1 131 ? -9.703 -29.578 0.908 1 83.38 131 GLN B O 1
ATOM 2633 N N . THR B 1 132 ? -9.367 -30.672 -0.985 1 83.75 132 THR B N 1
ATOM 2634 C CA . THR B 1 132 ? -8.648 -29.562 -1.591 1 83.75 132 THR B CA 1
ATOM 2635 C C . THR B 1 132 ? -9.57 -28.359 -1.784 1 83.75 132 THR B C 1
ATOM 2637 O O . THR B 1 132 ? -9.18 -27.219 -1.502 1 83.75 132 THR B O 1
ATOM 2640 N N . LEU B 1 133 ? -10.727 -28.688 -2.186 1 83.56 133 LEU B N 1
ATOM 2641 C CA . LEU B 1 133 ? -11.703 -27.625 -2.373 1 83.56 133 LEU B CA 1
ATOM 2642 C C . LEU B 1 133 ? -12.023 -26.938 -1.051 1 83.56 133 LEU B C 1
ATOM 2644 O O . LEU B 1 133 ? -12.188 -25.719 -1.008 1 83.56 133 LEU B O 1
ATOM 2648 N N . GLY B 1 134 ? -12.086 -27.734 -0.049 1 86 134 GLY B N 1
ATOM 2649 C CA . GLY B 1 134 ? -12.336 -27.172 1.271 1 86 134 GLY B CA 1
ATOM 2650 C C . GLY B 1 134 ? -11.234 -26.234 1.74 1 86 134 GLY B C 1
ATOM 2651 O O . GLY B 1 134 ? -11.516 -25.172 2.279 1 86 134 GLY B O 1
ATOM 2652 N N . ILE B 1 135 ? -10.047 -26.578 1.502 1 87.06 135 ILE B N 1
ATOM 2653 C CA . ILE B 1 135 ? -8.891 -25.781 1.89 1 87.06 135 ILE B CA 1
ATOM 2654 C C . ILE B 1 135 ? -8.891 -24.469 1.103 1 87.06 135 ILE B C 1
ATOM 2656 O O . ILE B 1 135 ? -8.719 -23.391 1.678 1 87.06 135 ILE B O 1
ATOM 2660 N N . LEU B 1 136 ? -9.164 -24.578 -0.145 1 88.5 136 LEU B N 1
ATOM 2661 C CA . LEU B 1 136 ? -9.133 -23.406 -1.012 1 88.5 136 LEU B CA 1
ATOM 2662 C C . LEU B 1 136 ? -10.266 -22.453 -0.669 1 88.5 136 LEU B C 1
ATOM 2664 O O . LEU B 1 136 ? -10.086 -21.234 -0.712 1 88.5 136 LEU B O 1
ATOM 2668 N N . ARG B 1 137 ? -11.359 -23.016 -0.33 1 89.12 137 ARG B N 1
ATOM 2669 C CA . ARG B 1 137 ? -12.508 -22.188 0.017 1 89.12 137 ARG B CA 1
ATOM 2670 C C . ARG B 1 137 ? -12.258 -21.422 1.317 1 89.12 137 ARG B C 1
ATOM 2672 O O . ARG B 1 137 ? -12.602 -20.25 1.429 1 89.12 137 ARG B O 1
ATOM 2679 N N . GLU B 1 138 ? -11.719 -22.047 2.229 1 90.81 138 GLU B N 1
ATOM 2680 C CA . GLU B 1 138 ? -11.414 -21.406 3.506 1 90.81 138 GLU B CA 1
ATOM 2681 C C . GLU B 1 138 ? -10.352 -20.328 3.34 1 90.81 138 GLU B C 1
ATOM 2683 O O . GLU B 1 138 ? -10.461 -19.25 3.924 1 90.81 138 GLU B O 1
ATOM 2688 N N . LEU B 1 139 ? -9.406 -20.641 2.527 1 89.62 139 LEU B N 1
ATOM 2689 C CA . LEU B 1 139 ? -8.359 -19.656 2.266 1 89.62 139 LEU B CA 1
ATOM 2690 C C . LEU B 1 139 ? -8.914 -18.438 1.543 1 89.62 139 LEU B C 1
ATOM 2692 O O . LEU B 1 139 ? -8.625 -17.297 1.923 1 89.62 139 LEU B O 1
ATOM 2696 N N . ALA B 1 140 ? -9.68 -18.703 0.549 1 90.19 140 ALA B N 1
ATOM 2697 C CA . ALA B 1 140 ? -10.297 -17.625 -0.209 1 90.19 140 ALA B CA 1
ATOM 2698 C C . ALA B 1 140 ? -11.172 -16.75 0.688 1 90.19 140 ALA B C 1
ATOM 2700 O O . ALA B 1 140 ? -11.141 -15.523 0.602 1 90.19 140 ALA B O 1
ATOM 2701 N N . SER B 1 141 ? -11.914 -17.453 1.5 1 91.69 141 SER B N 1
ATOM 2702 C CA . SER B 1 141 ? -12.789 -16.719 2.418 1 91.69 141 SER B CA 1
ATOM 2703 C C . SER B 1 141 ? -11.977 -15.875 3.395 1 91.69 141 SER B C 1
ATOM 2705 O O . SER B 1 141 ? -12.344 -14.727 3.682 1 91.69 141 SER B O 1
ATOM 2707 N N . ALA B 1 142 ? -10.93 -16.406 3.881 1 92.19 142 ALA B N 1
ATOM 2708 C CA . ALA B 1 142 ? -10.07 -15.672 4.809 1 92.19 142 ALA B CA 1
ATOM 2709 C C . ALA B 1 142 ? -9.445 -14.453 4.129 1 92.19 142 ALA B C 1
ATOM 2711 O O . ALA B 1 142 ? -9.312 -13.391 4.742 1 92.19 142 ALA B O 1
ATOM 2712 N N . HIS B 1 143 ? -9.062 -14.594 2.906 1 93.31 143 HIS B N 1
ATOM 2713 C CA . HIS B 1 143 ? -8.484 -13.484 2.164 1 93.31 143 HIS B CA 1
ATOM 2714 C C . HIS B 1 143 ? -9.492 -12.359 1.979 1 93.31 143 HIS B C 1
ATOM 2716 O O . HIS B 1 143 ? -9.148 -11.18 2.109 1 93.31 143 HIS B O 1
ATOM 2722 N N . ILE B 1 144 ? -10.641 -12.68 1.719 1 92.31 144 ILE B N 1
ATOM 2723 C CA . ILE B 1 144 ? -11.688 -11.68 1.541 1 92.31 144 ILE B CA 1
ATOM 2724 C C . ILE B 1 144 ? -11.938 -10.953 2.859 1 92.31 144 ILE B C 1
ATOM 2726 O O . ILE B 1 144 ? -12.047 -9.727 2.887 1 92.31 144 ILE B O 1
ATOM 2730 N N . LEU B 1 145 ? -12.031 -11.727 3.838 1 94.94 145 LEU B N 1
ATOM 2731 C CA . LEU B 1 145 ? -12.281 -11.141 5.152 1 94.94 145 LEU B CA 1
ATOM 2732 C C . LEU B 1 145 ? -11.133 -10.227 5.562 1 94.94 145 LEU B C 1
ATOM 2734 O O . LEU B 1 145 ? -11.367 -9.148 6.117 1 94.94 145 LEU B O 1
ATOM 2738 N N . LEU B 1 146 ? -9.984 -10.688 5.328 1 94.75 146 LEU B N 1
ATOM 2739 C CA . LEU B 1 146 ? -8.82 -9.859 5.629 1 94.75 146 LEU B CA 1
ATOM 2740 C C . LEU B 1 146 ? -8.828 -8.578 4.805 1 94.75 146 LEU B C 1
ATOM 2742 O O . LEU B 1 146 ? -8.539 -7.496 5.324 1 94.75 146 LEU B O 1
ATOM 2746 N N . SER B 1 147 ? -9.141 -8.711 3.607 1 95.38 147 SER B N 1
ATOM 2747 C CA . SER B 1 147 ? -9.234 -7.547 2.734 1 95.38 147 SER B CA 1
ATOM 2748 C C . SER B 1 147 ? -10.297 -6.57 3.223 1 95.38 147 SER B C 1
ATOM 2750 O O . SER B 1 147 ? -10.086 -5.355 3.211 1 95.38 147 SER B O 1
ATOM 2752 N N . MET B 1 148 ? -11.367 -7.086 3.635 1 96.12 148 MET B N 1
ATOM 2753 C CA . MET B 1 148 ? -12.445 -6.242 4.156 1 96.12 148 MET B CA 1
ATOM 2754 C C . MET B 1 148 ? -11.992 -5.5 5.41 1 96.12 148 MET B C 1
ATOM 2756 O O . MET B 1 148 ? -12.305 -4.32 5.586 1 96.12 148 MET B O 1
ATOM 2760 N N . ALA B 1 149 ? -11.32 -6.199 6.211 1 96.81 149 ALA B N 1
ATOM 2761 C CA . ALA B 1 149 ? -10.797 -5.578 7.422 1 96.81 149 ALA B CA 1
ATOM 2762 C C . ALA B 1 149 ? -9.828 -4.453 7.086 1 96.81 149 ALA B C 1
ATOM 2764 O O . ALA B 1 149 ? -9.859 -3.383 7.699 1 96.81 149 ALA B O 1
ATOM 2765 N N . LEU B 1 150 ? -8.961 -4.688 6.145 1 96.56 150 LEU B N 1
ATOM 2766 C CA . LEU B 1 150 ? -7.984 -3.682 5.742 1 96.56 150 LEU B CA 1
ATOM 2767 C C . LEU B 1 150 ? -8.672 -2.471 5.121 1 96.56 150 LEU B C 1
ATOM 2769 O O . LEU B 1 150 ? -8.281 -1.33 5.383 1 96.56 150 LEU B O 1
ATOM 2773 N N . ILE B 1 151 ? -9.656 -2.734 4.344 1 96.56 151 ILE B N 1
ATOM 2774 C CA . ILE B 1 151 ? -10.445 -1.645 3.783 1 96.56 151 ILE B CA 1
ATOM 2775 C C . ILE B 1 151 ? -11.109 -0.853 4.91 1 96.56 151 ILE B C 1
ATOM 2777 O O . ILE B 1 151 ? -11.172 0.378 4.859 1 96.56 151 ILE B O 1
ATOM 2781 N N . GLY B 1 152 ? -11.625 -1.578 5.855 1 96.94 152 GLY B N 1
ATOM 2782 C CA . GLY B 1 152 ? -12.188 -0.919 7.023 1 96.94 152 GLY B CA 1
ATOM 2783 C C . GLY B 1 152 ? -11.203 -0.004 7.727 1 96.94 152 GLY B C 1
ATOM 2784 O O . GLY B 1 152 ? -11.547 1.12 8.094 1 96.94 152 GLY B O 1
ATOM 2785 N N . ILE B 1 153 ? -9.992 -0.441 7.891 1 96.19 153 ILE B N 1
ATOM 2786 C CA . ILE B 1 153 ? -8.953 0.362 8.523 1 96.19 153 ILE B CA 1
ATOM 2787 C C . ILE B 1 153 ? -8.695 1.622 7.695 1 96.19 153 ILE B C 1
ATOM 2789 O O . ILE B 1 153 ? -8.578 2.719 8.25 1 96.19 153 ILE B O 1
ATOM 2793 N N . ILE B 1 154 ? -8.656 1.485 6.402 1 95.38 154 ILE B N 1
ATOM 2794 C CA . ILE B 1 154 ? -8.406 2.611 5.508 1 95.38 154 ILE B CA 1
ATOM 2795 C C . ILE B 1 154 ? -9.531 3.635 5.645 1 95.38 154 ILE B C 1
ATOM 2797 O O . ILE B 1 154 ? -9.281 4.832 5.789 1 95.38 154 ILE B O 1
ATOM 2801 N N . LEU B 1 155 ? -10.727 3.166 5.684 1 95.31 155 LEU B N 1
ATOM 2802 C CA . LEU B 1 155 ? -11.883 4.055 5.789 1 95.31 155 LEU B CA 1
ATOM 2803 C C . LEU B 1 155 ? -11.891 4.777 7.133 1 95.31 155 LEU B C 1
ATOM 2805 O O . LEU B 1 155 ? -12.172 5.977 7.195 1 95.31 155 LEU B O 1
ATOM 2809 N N . LEU B 1 156 ? -11.641 4.031 8.148 1 93.69 156 LEU B N 1
ATOM 2810 C CA . LEU B 1 156 ? -11.594 4.617 9.484 1 93.69 156 LEU B CA 1
ATOM 2811 C C . LEU B 1 156 ? -10.508 5.684 9.578 1 93.69 156 LEU B C 1
ATOM 2813 O O . LEU B 1 156 ? -10.734 6.758 10.133 1 93.69 156 LEU B O 1
ATOM 2817 N N . GLN B 1 157 ? -9.391 5.43 9.047 1 92.06 157 GLN B N 1
ATOM 2818 C CA . GLN B 1 157 ? -8.273 6.363 9.141 1 92.06 157 GLN B CA 1
ATOM 2819 C C . GLN B 1 157 ? -8.516 7.598 8.273 1 92.06 157 GLN B C 1
ATOM 2821 O O . GLN B 1 157 ? -8.102 8.703 8.625 1 92.06 157 GLN B O 1
ATOM 2826 N N . CYS B 1 158 ? -9.109 7.426 7.121 1 90.75 158 CYS B N 1
ATOM 2827 C CA . CYS B 1 158 ? -9.508 8.57 6.309 1 90.75 158 CYS B CA 1
ATOM 2828 C C . CYS B 1 158 ? -10.516 9.438 7.047 1 90.75 158 CYS B C 1
ATOM 2830 O O . CYS B 1 158 ? -10.43 10.672 7.012 1 90.75 158 CYS B O 1
ATOM 2832 N N . GLY B 1 159 ? -11.461 8.766 7.68 1 88.62 159 GLY B N 1
ATOM 2833 C CA . GLY B 1 159 ? -12.438 9.492 8.484 1 88.62 159 GLY B CA 1
ATOM 2834 C C . GLY B 1 159 ? -11.812 10.25 9.633 1 88.62 159 GLY B C 1
ATOM 2835 O O . GLY B 1 159 ? -12.227 11.367 9.945 1 88.62 159 GLY B O 1
ATOM 2836 N N . LYS B 1 160 ? -10.906 9.641 10.242 1 87.06 160 LYS B N 1
ATOM 2837 C CA . LYS B 1 160 ? -10.195 10.297 11.336 1 87.06 160 LYS B CA 1
ATOM 2838 C C . LYS B 1 160 ? -9.461 11.539 10.852 1 87.06 160 LYS B C 1
ATOM 2840 O O . LYS B 1 160 ? -9.547 12.602 11.469 1 87.06 160 LYS B O 1
ATOM 2845 N N . TYR B 1 161 ? -8.719 11.375 9.828 1 86.12 161 TYR B N 1
ATOM 2846 C CA . TYR B 1 161 ? -7.992 12.508 9.266 1 86.12 161 TYR B CA 1
ATOM 2847 C C . TYR B 1 161 ? -8.938 13.656 8.938 1 86.12 161 TYR B C 1
ATOM 2849 O O . TYR B 1 161 ? -8.656 14.812 9.258 1 86.12 161 TYR B O 1
ATOM 2857 N N . TYR B 1 162 ? -10.031 13.32 8.32 1 85.31 162 TYR B N 1
ATOM 2858 C CA . TYR B 1 162 ? -11.016 14.32 7.941 1 85.31 162 TYR B CA 1
ATOM 2859 C C . TYR B 1 162 ? -11.602 15 9.18 1 85.31 162 TYR B C 1
ATOM 2861 O O . TYR B 1 162 ? -11.805 16.219 9.188 1 85.31 162 TYR B O 1
ATOM 2869 N N . SER B 1 163 ? -11.938 14.273 10.148 1 84.25 163 SER B N 1
ATOM 2870 C CA . SER B 1 163 ? -12.531 14.805 11.375 1 84.25 163 SER B CA 1
ATOM 2871 C C . SER B 1 163 ? -11.57 15.758 12.078 1 84.25 163 SER B C 1
ATOM 2873 O O . SER B 1 163 ? -11.984 16.812 12.57 1 84.25 163 SER B O 1
ATOM 2875 N N . VAL B 1 164 ? -10.375 15.344 12.133 1 82.69 164 VAL B N 1
ATOM 2876 C CA . VAL B 1 164 ? -9.375 16.172 12.805 1 82.69 164 VAL B CA 1
ATOM 2877 C C . VAL B 1 164 ? -9.156 17.469 12.016 1 82.69 164 VAL B C 1
ATOM 2879 O O . VAL B 1 164 ? -9.008 18.531 12.602 1 82.69 164 VAL B O 1
ATOM 2882 N N . ARG B 1 165 ? -9.133 17.359 10.789 1 82.44 165 ARG B N 1
ATOM 2883 C CA . ARG B 1 165 ? -8.945 18.547 9.953 1 82.44 165 ARG B CA 1
ATOM 2884 C C . ARG B 1 165 ? -10.117 19.5 10.102 1 82.44 165 ARG B C 1
ATOM 2886 O O . ARG B 1 165 ? -9.93 20.719 10.117 1 82.44 165 ARG B O 1
ATOM 2893 N N . LEU B 1 166 ? -11.281 18.984 10.172 1 82.75 166 LEU B N 1
ATOM 2894 C CA . LEU B 1 166 ? -12.469 19.812 10.367 1 82.75 166 LEU B CA 1
ATOM 2895 C C . LEU B 1 166 ? -12.414 20.5 11.727 1 82.75 166 LEU B C 1
ATOM 2897 O O . LEU B 1 166 ? -12.727 21.703 11.828 1 82.75 166 LEU B O 1
ATOM 2901 N N . GLN B 1 167 ? -12.031 19.781 12.719 1 82.06 167 GLN B N 1
ATOM 2902 C CA . GLN B 1 167 ? -11.93 20.375 14.055 1 82.06 167 GLN B CA 1
ATOM 2903 C C . GLN B 1 167 ? -10.859 21.453 14.094 1 82.06 167 GLN B C 1
ATOM 2905 O O . GLN B 1 167 ? -11.047 22.484 14.75 1 82.06 167 GLN B O 1
ATOM 2910 N N . GLU B 1 168 ? -9.758 21.203 13.445 1 80.38 168 GLU B N 1
ATOM 2911 C CA . GLU B 1 168 ? -8.695 22.203 13.391 1 80.38 168 GLU B CA 1
ATOM 2912 C C . GLU B 1 168 ? -9.156 23.453 12.656 1 80.38 168 GLU B C 1
ATOM 2914 O O . GLU B 1 168 ? -8.812 24.578 13.047 1 80.38 168 GLU B O 1
ATOM 2919 N N . ARG B 1 169 ? -9.891 23.297 11.633 1 81.06 169 ARG B N 1
ATOM 2920 C CA . ARG B 1 169 ? -10.43 24.438 10.906 1 81.06 169 ARG B CA 1
ATOM 2921 C C . ARG B 1 169 ? -11.375 25.25 11.789 1 81.06 169 ARG B C 1
ATOM 2923 O O . ARG B 1 169 ? -11.336 26.484 11.781 1 81.06 169 ARG B O 1
ATOM 2930 N N . GLU B 1 170 ? -12.211 24.594 12.461 1 83.88 170 GLU B N 1
ATOM 2931 C CA . GLU B 1 170 ? -13.148 25.25 13.359 1 83.88 170 GLU B CA 1
ATOM 2932 C C . GLU B 1 170 ? -12.422 25.969 14.492 1 83.88 170 GLU B C 1
ATOM 2934 O O . GLU B 1 170 ? -12.797 27.094 14.867 1 83.88 170 GLU B O 1
ATOM 2939 N N . ARG B 1 171 ? -11.5 25.297 15.008 1 80.31 171 ARG B N 1
ATOM 2940 C CA . ARG B 1 171 ? -10.719 25.906 16.078 1 80.31 171 ARG B CA 1
ATOM 2941 C C . ARG B 1 171 ? -10 27.172 15.594 1 80.31 171 ARG B C 1
ATOM 2943 O O . ARG B 1 171 ? -9.969 28.172 16.297 1 80.31 171 ARG B O 1
ATOM 2950 N N . ASN B 1 172 ? -9.391 27.078 14.43 1 81.5 172 ASN B N 1
ATOM 2951 C CA . ASN B 1 172 ? -8.711 28.25 13.859 1 81.5 172 ASN B CA 1
ATOM 2952 C C . ASN B 1 172 ? -9.688 29.391 13.602 1 81.5 172 ASN B C 1
ATOM 2954 O O . ASN B 1 172 ? -9.352 30.562 13.82 1 81.5 172 ASN B O 1
ATOM 2958 N N . GLU B 1 173 ? -10.82 29.125 13.172 1 83.81 173 GLU B N 1
ATOM 2959 C CA . GLU B 1 173 ? -11.844 30.141 12.953 1 83.81 173 GLU B CA 1
ATOM 2960 C C . GLU B 1 173 ? -12.281 30.781 14.266 1 83.81 173 GLU B C 1
ATOM 2962 O O . GLU B 1 173 ? -12.508 31.984 14.328 1 83.81 173 GLU B O 1
ATOM 2967 N N . GLU B 1 174 ? -12.391 30.016 15.258 1 84.62 174 GLU B N 1
ATOM 2968 C CA . GLU B 1 174 ? -12.766 30.531 16.578 1 84.62 174 GLU B CA 1
ATOM 2969 C C . GLU B 1 174 ? -11.695 31.469 17.125 1 84.62 174 GLU B C 1
ATOM 2971 O O . GLU B 1 174 ? -12.016 32.5 17.703 1 84.62 174 GLU B O 1
ATOM 2976 N N . VAL B 1 175 ? -10.5 31.016 16.969 1 81.69 175 VAL B N 1
ATOM 2977 C CA . VAL B 1 175 ? -9.391 31.844 17.438 1 81.69 175 VAL B CA 1
ATOM 2978 C C . VAL B 1 175 ? -9.383 33.156 16.672 1 81.69 175 VAL B C 1
ATOM 2980 O O . VAL B 1 175 ? -9.164 34.219 17.266 1 81.69 175 VAL B O 1
ATOM 2983 N N . ASP B 1 176 ? -9.656 33.125 15.43 1 80.44 176 ASP B N 1
ATOM 2984 C CA . ASP B 1 176 ? -9.719 34.312 14.617 1 80.44 176 ASP B CA 1
ATOM 2985 C C . ASP B 1 176 ? -10.844 35.25 15.078 1 80.44 176 ASP B C 1
ATOM 2987 O O . ASP B 1 176 ? -10.648 36.438 15.234 1 80.44 176 ASP B O 1
ATOM 2991 N N . VAL B 1 177 ? -11.953 34.719 15.438 1 85.62 177 VAL B N 1
ATOM 2992 C CA . VAL B 1 177 ? -13.117 35.469 15.875 1 85.62 177 VAL B CA 1
ATOM 2993 C C . VAL B 1 177 ? -12.844 36.094 17.25 1 85.62 177 VAL B C 1
ATOM 2995 O O . VAL B 1 177 ? -13.203 37.25 17.5 1 85.62 177 VAL B O 1
ATOM 2998 N N . ARG B 1 178 ? -12.211 35.438 18.109 1 81.56 178 ARG B N 1
ATOM 2999 C CA . ARG B 1 178 ? -11.875 35.938 19.438 1 81.56 178 ARG B CA 1
ATOM 3000 C C . ARG B 1 178 ? -10.883 37.062 19.375 1 81.56 178 ARG B C 1
ATOM 3002 O O . ARG B 1 178 ? -10.992 38.062 20.109 1 81.56 178 ARG B O 1
ATOM 3009 N N . LEU B 1 179 ? -9.961 36.844 18.484 1 78.75 179 LEU B N 1
ATOM 3010 C CA . LEU B 1 179 ? -8.953 37.875 18.297 1 78.75 179 LEU B CA 1
ATOM 3011 C C . LEU B 1 179 ? -9.594 39.156 17.766 1 78.75 179 LEU B C 1
ATOM 3013 O O . LEU B 1 179 ? -9.297 40.25 18.25 1 78.75 179 LEU B O 1
ATOM 3017 N N . VAL B 1 180 ? -10.469 39 16.812 1 80.44 180 VAL B N 1
ATOM 3018 C CA . VAL B 1 180 ? -11.164 40.156 16.234 1 80.44 180 VAL B CA 1
ATOM 3019 C C . VAL B 1 180 ? -12.031 40.812 17.297 1 80.44 180 VAL B C 1
ATOM 3021 O O . VAL B 1 180 ? -12.07 42.031 17.406 1 80.44 180 VAL B O 1
ATOM 3024 N N . ARG B 1 181 ? -12.633 40.094 18.219 1 84.25 181 ARG B N 1
ATOM 3025 C CA . ARG B 1 181 ? -13.469 40.625 19.297 1 84.25 181 ARG B CA 1
ATOM 3026 C C . ARG B 1 181 ? -12.633 41.375 20.328 1 84.25 181 ARG B C 1
ATOM 3028 O O . ARG B 1 181 ? -13.023 42.438 20.812 1 84.25 181 ARG B O 1
ATOM 3035 N N . ARG B 1 182 ? -11.508 40.781 20.609 1 80.88 182 ARG B N 1
ATOM 3036 C CA . ARG B 1 182 ? -10.602 41.406 21.578 1 80.88 182 ARG B CA 1
ATOM 3037 C C . ARG B 1 182 ? -10.062 42.75 21.031 1 80.88 182 ARG B C 1
ATOM 3039 O O . ARG B 1 182 ? -9.953 43.719 21.766 1 80.88 182 ARG B O 1
ATOM 3046 N N . LEU B 1 183 ? -9.805 42.719 19.734 1 77.62 183 LEU B N 1
ATOM 3047 C CA . LEU B 1 183 ? -9.32 43.906 19.094 1 77.62 183 LEU B CA 1
ATOM 3048 C C . LEU B 1 183 ? -10.398 45 19.078 1 77.62 183 LEU B C 1
ATOM 3050 O O . LEU B 1 183 ? -10.117 46.156 19.344 1 77.62 183 LEU B O 1
ATOM 3054 N N . ARG B 1 184 ? -11.578 44.625 18.922 1 81.19 184 ARG B N 1
ATOM 3055 C CA . ARG B 1 184 ? -12.703 45.562 18.922 1 81.19 184 ARG B CA 1
ATOM 3056 C C . ARG B 1 184 ? -12.938 46.125 20.328 1 81.19 184 ARG B C 1
ATOM 3058 O O . ARG B 1 184 ? -13.234 47.312 20.484 1 81.19 184 ARG B O 1
ATOM 3065 N N . GLN B 1 185 ? -12.727 45.312 21.297 1 84.94 185 GLN B N 1
ATOM 3066 C CA . GLN B 1 185 ? -12.883 45.75 22.688 1 84.94 185 GLN B CA 1
ATOM 3067 C C . GLN B 1 185 ? -11.789 46.75 23.078 1 84.94 185 GLN B C 1
ATOM 3069 O O . GLN B 1 185 ? -12.055 47.75 23.734 1 84.94 185 GLN B O 1
ATOM 3074 N N . LEU B 1 186 ? -10.648 46.438 22.594 1 75.19 186 LEU B N 1
ATOM 3075 C CA . LEU B 1 186 ? -9.531 47.312 22.891 1 75.19 186 LEU B CA 1
ATOM 3076 C C . LEU B 1 186 ? -9.703 48.688 22.203 1 75.19 186 LEU B C 1
ATOM 3078 O O . LEU B 1 186 ? -9.438 49.719 22.812 1 75.19 186 LEU B O 1
ATOM 3082 N N . GLN B 1 187 ? -10.219 48.625 21.078 1 78.56 187 GLN B N 1
ATOM 3083 C CA . GLN B 1 187 ? -10.477 49.844 20.359 1 78.56 187 GLN B CA 1
ATOM 3084 C C . GLN B 1 187 ? -11.555 50.688 21.047 1 78.56 187 GLN B C 1
ATOM 3086 O O . GLN B 1 187 ? -11.453 51.906 21.125 1 78.56 187 GLN B O 1
ATOM 3091 N N . GLN B 1 188 ? -12.555 50.062 21.641 1 83.69 188 GLN B N 1
ATOM 3092 C CA . GLN B 1 188 ? -13.625 50.75 22.344 1 83.69 188 GLN B CA 1
ATOM 3093 C C . GLN B 1 188 ? -13.133 51.312 23.672 1 83.69 188 GLN B C 1
ATOM 3095 O O . GLN B 1 188 ? -13.5 52.438 24.031 1 83.69 188 GLN B O 1
ATOM 3100 N N . GLU B 1 189 ? -12.266 50.656 24.281 1 81.69 189 GLU B N 1
ATOM 3101 C CA . GLU B 1 189 ? -11.688 51.125 25.531 1 81.69 189 GLU B CA 1
ATOM 3102 C C . GLU B 1 189 ? -10.758 52.312 25.281 1 81.69 189 GLU B C 1
ATOM 3104 O O . GLU B 1 189 ? -10.75 53.281 26.062 1 81.69 189 GLU B O 1
ATOM 3109 N N . GLU B 1 190 ? -10.07 52.344 24.188 1 76.94 190 GLU B N 1
ATOM 3110 C CA . GLU B 1 190 ? -9.211 53.469 23.828 1 76.94 190 GLU B CA 1
ATOM 3111 C C . GLU B 1 190 ? -10.031 54.688 23.469 1 76.94 190 GLU B C 1
ATOM 3113 O O . GLU B 1 190 ? -9.672 55.812 23.828 1 76.94 190 GLU B O 1
ATOM 3118 N N . ARG B 1 191 ? -11.109 54.5 22.844 1 77.06 191 ARG B N 1
ATOM 3119 C CA . ARG B 1 191 ? -11.992 55.625 22.5 1 77.06 191 ARG B CA 1
ATOM 3120 C C . ARG B 1 191 ? -12.648 56.219 23.734 1 77.06 191 ARG B C 1
ATOM 3122 O O . ARG B 1 191 ? -12.773 57.438 23.844 1 77.06 191 ARG B O 1
ATOM 3129 N N . LYS B 1 192 ? -12.922 55.531 24.734 1 82.94 192 LYS B N 1
ATOM 3130 C CA . LYS B 1 192 ? -13.531 56 25.969 1 82.94 192 LYS B CA 1
ATOM 3131 C C . LYS B 1 192 ? -12.5 56.719 26.844 1 82.94 192 LYS B C 1
ATOM 3133 O O . LYS B 1 192 ? -12.805 57.781 27.438 1 82.94 192 LYS B O 1
ATOM 3138 N N . SER B 1 193 ? -11.383 56.188 26.797 1 76.5 193 SER B N 1
ATOM 3139 C CA . SER B 1 193 ? -10.328 56.812 27.578 1 76.5 193 SER B CA 1
ATOM 3140 C C . SER B 1 193 ? -9.875 58.125 26.922 1 76.5 193 SER B C 1
ATOM 3142 O O . SER B 1 193 ? -9.602 59.094 27.625 1 76.5 193 SER B O 1
ATOM 3144 N N . GLY B 1 194 ? -9.828 58.219 25.641 1 70.88 194 GLY B N 1
ATOM 3145 C CA . GLY B 1 194 ? -9.531 59.438 24.938 1 70.88 194 GLY B CA 1
ATOM 3146 C C . GLY B 1 194 ? -10.609 60.5 25.109 1 70.88 194 GLY B C 1
ATOM 3147 O O . GLY B 1 194 ? -10.305 61.688 25.203 1 70.88 194 GLY B O 1
ATOM 3148 N N . GLN B 1 195 ? -11.828 60.156 25.219 1 68.12 195 GLN B N 1
ATOM 3149 C CA . GLN B 1 195 ? -12.922 61.094 25.453 1 68.12 195 GLN B CA 1
ATOM 3150 C C . GLN B 1 195 ? -12.898 61.625 26.891 1 68.12 195 GLN B C 1
ATOM 3152 O O . GLN B 1 195 ? -13.188 62.812 27.141 1 68.12 195 GLN B O 1
ATOM 3157 N N . VAL B 1 196 ? -12.469 60.969 27.891 1 64.25 196 VAL B N 1
ATOM 3158 C CA . VAL B 1 196 ? -12.359 61.406 29.281 1 64.25 196 VAL B CA 1
ATOM 3159 C C . VAL B 1 196 ? -11.219 62.406 29.438 1 64.25 196 VAL B C 1
ATOM 3161 O O . VAL B 1 196 ? -11.344 63.406 30.141 1 64.25 196 VAL B O 1
ATOM 3164 N N . THR B 1 197 ? -10.172 62.375 28.766 1 61.88 197 THR B N 1
ATOM 3165 C CA . THR B 1 197 ? -9.055 63.312 28.812 1 61.88 197 THR B CA 1
ATOM 3166 C C . THR B 1 197 ? -9.391 64.562 28.062 1 61.88 197 THR B C 1
ATOM 3168 O O . THR B 1 197 ? -8.953 65.688 28.453 1 61.88 197 THR B O 1
ATOM 3171 N N . ALA B 1 198 ? -10.156 64.625 27.094 1 64.88 198 ALA B N 1
ATOM 3172 C CA . ALA B 1 198 ? -10.57 65.812 26.359 1 64.88 198 ALA B CA 1
ATOM 3173 C C . ALA B 1 198 ? -11.602 66.562 27.156 1 64.88 198 ALA B C 1
ATOM 3175 O O . ALA B 1 198 ? -11.609 67.812 27.109 1 64.88 198 ALA B O 1
ATOM 3176 N N . SER B 1 199 ? -12.445 66.062 27.859 1 61.31 199 SER B N 1
ATOM 3177 C CA . SER B 1 199 ? -13.484 66.75 28.609 1 61.31 199 SER B CA 1
ATOM 3178 C C . SER B 1 199 ? -12.93 67.312 29.922 1 61.31 199 SER B C 1
ATOM 3180 O O . SER B 1 199 ? -13.477 68.25 30.469 1 61.31 199 SER B O 1
ATOM 3182 N N . SER B 1 200 ? -11.883 67 30.344 1 59.28 200 SER B N 1
ATOM 3183 C CA . SER B 1 200 ? -11.305 67.438 31.594 1 59.28 200 SER B CA 1
ATOM 3184 C C . SER B 1 200 ? -10.633 68.812 31.391 1 59.28 200 SER B C 1
ATOM 3186 O O . SER B 1 200 ? -10.531 69.625 32.344 1 59.28 200 SER B O 1
ATOM 3188 N N . PRO B 1 201 ? -10.172 69.188 30.328 1 55.84 201 PRO B N 1
ATOM 3189 C CA . PRO B 1 201 ? -9.711 70.562 30.266 1 55.84 201 PRO B CA 1
ATOM 3190 C C . PRO B 1 201 ? -10.852 71.562 30.328 1 55.84 201 PRO B C 1
ATOM 3192 O O . PRO B 1 201 ? -10.703 72.625 30.891 1 55.84 201 PRO B O 1
ATOM 3195 N N . ASP B 1 202 ? -11.961 71.375 29.812 1 53.72 202 ASP B N 1
ATOM 3196 C CA . ASP B 1 202 ? -13.094 72.25 29.844 1 53.72 202 ASP B CA 1
ATOM 3197 C C . ASP B 1 202 ? -13.727 72.312 31.234 1 53.72 202 ASP B C 1
ATOM 3199 O O . ASP B 1 202 ? -14.172 73.375 31.672 1 53.72 202 ASP B O 1
ATOM 3203 N N . LEU B 1 203 ? -13.672 71.375 32 1 54.69 203 LEU B N 1
ATOM 3204 C CA . LEU B 1 203 ? -14.188 71.438 33.344 1 54.69 203 LEU B CA 1
ATOM 3205 C C . LEU B 1 203 ? -13.203 72.125 34.281 1 54.69 203 LEU B C 1
ATOM 3207 O O . LEU B 1 203 ? -13.617 72.812 35.219 1 54.69 203 LEU B O 1
ATOM 3211 N N . LEU B 1 204 ? -12.047 72.125 33.969 1 53.41 204 LEU B N 1
ATOM 3212 C CA . LEU B 1 204 ? -11.055 72.875 34.719 1 53.41 204 LEU B CA 1
ATOM 3213 C C . LEU B 1 204 ? -11.062 74.312 34.312 1 53.41 204 LEU B C 1
ATOM 3215 O O . LEU B 1 204 ? -10.898 75.25 35.156 1 53.41 204 LEU B O 1
ATOM 3219 N N . MET B 1 205 ? -11.406 74.688 33.156 1 57.62 205 MET B N 1
ATOM 3220 C CA . MET B 1 205 ? -11.547 76.062 32.719 1 57.62 205 MET B CA 1
ATOM 3221 C C . MET B 1 205 ? -12.867 76.625 33.219 1 57.62 205 MET B C 1
ATOM 3223 O O . MET B 1 205 ? -12.953 77.812 33.469 1 57.62 205 MET B O 1
ATOM 3227 N N . ALA B 1 206 ? -13.898 75.938 33.344 1 57.91 206 ALA B N 1
ATOM 3228 C CA . ALA B 1 206 ? -15.172 76.375 33.875 1 57.91 206 ALA B CA 1
ATOM 3229 C C . ALA B 1 206 ? -15.078 76.625 35.375 1 57.91 206 ALA B C 1
ATOM 3231 O O . ALA B 1 206 ? -15.688 77.5 35.938 1 57.91 206 ALA B O 1
ATOM 3232 N N . ALA B 1 207 ? -14.312 75.938 36.031 1 57.88 207 ALA B N 1
ATOM 3233 C CA . ALA B 1 207 ? -14.109 76.062 37.469 1 57.88 207 ALA B CA 1
ATOM 3234 C C . ALA B 1 207 ? -13.234 77.312 37.75 1 57.88 207 ALA B C 1
ATOM 3236 O O . ALA B 1 207 ? -13.398 78 38.781 1 57.88 207 ALA B O 1
ATOM 3237 N N . ARG B 1 208 ? -12.453 77.688 36.844 1 57.28 208 ARG B N 1
ATOM 3238 C CA . ARG B 1 208 ? -11.609 78.875 37.031 1 57.28 208 ARG B CA 1
ATOM 3239 C C . ARG B 1 208 ? -12.367 80.188 36.688 1 57.28 208 ARG B C 1
ATOM 3241 O O . ARG B 1 208 ? -12.086 81.25 37.25 1 57.28 208 ARG B O 1
ATOM 3248 N N . GLY B 1 209 ? -13.281 80 35.812 1 56.84 209 GLY B N 1
ATOM 3249 C CA . GLY B 1 209 ? -13.992 81.188 35.438 1 56.84 209 GLY B CA 1
ATOM 3250 C C . GLY B 1 209 ? -15.07 81.625 36.406 1 56.84 209 GLY B C 1
ATOM 3251 O O . GLY B 1 209 ? -15.688 82.625 36.281 1 56.84 209 GLY B O 1
ATOM 3252 N N . GLY B 1 210 ? -15.578 80.75 37.188 1 52.91 210 GLY B N 1
ATOM 3253 C CA . GLY B 1 210 ? -16.641 81.125 38.094 1 52.91 210 GLY B CA 1
ATOM 3254 C C . GLY B 1 210 ? -16.125 81.875 39.312 1 52.91 210 GLY B C 1
ATOM 3255 O O . GLY B 1 210 ? -16.906 82.312 40.156 1 52.91 210 GLY B O 1
ATOM 3256 N N . ALA B 1 211 ? -14.898 81.938 39.688 1 48.31 211 ALA B N 1
ATOM 3257 C CA . ALA B 1 211 ? -14.469 82.625 40.875 1 48.31 211 ALA B CA 1
ATOM 3258 C C . ALA B 1 211 ? -14.219 84.125 40.562 1 48.31 211 ALA B C 1
ATOM 3260 O O . ALA B 1 211 ? -13.711 84.875 41.406 1 48.31 211 ALA B O 1
ATOM 3261 N N . HIS B 1 212 ? -14.617 84.75 39.344 1 37.38 212 HIS B N 1
ATOM 3262 C CA . HIS B 1 212 ? -14.719 86.188 39.5 1 37.38 212 HIS B CA 1
ATOM 3263 C C . HIS B 1 212 ? -16.094 86.562 40.031 1 37.38 212 HIS B C 1
ATOM 3265 O O . HIS B 1 212 ? -17.094 85.938 39.656 1 37.38 212 HIS B O 1
#

Solvent-accessible surface area (backbone atoms only — not comparable to full-atom values): 22119 Å² total; per-residue (Å²): 117,68,65,57,56,44,37,50,46,37,20,54,37,26,18,52,45,21,40,52,54,70,45,44,65,47,30,44,44,62,71,65,41,79,79,69,36,74,62,51,52,47,52,31,46,50,28,43,24,45,58,42,27,67,39,46,64,60,57,52,45,52,54,48,51,55,48,48,50,47,49,49,55,46,50,52,48,61,71,64,60,54,88,71,54,54,68,40,52,49,50,36,45,51,39,52,50,51,43,50,50,44,38,65,69,44,43,51,56,45,47,67,66,45,54,66,61,84,71,57,76,79,57,62,35,74,71,52,38,52,54,50,50,50,44,51,44,52,42,33,50,46,50,51,52,41,45,50,39,40,50,47,38,43,53,35,44,52,49,44,53,51,51,50,51,51,50,52,51,51,50,53,52,49,53,51,52,51,50,54,50,50,51,52,49,50,52,52,54,51,54,53,54,54,52,55,63,62,53,50,59,57,54,55,51,54,61,62,62,63,77,112,114,69,64,56,56,46,37,50,47,36,20,54,38,26,18,51,45,21,40,52,54,71,45,44,65,47,30,43,43,62,68,65,40,78,77,71,36,75,64,50,51,48,53,30,47,50,29,42,23,48,59,42,27,65,38,45,64,60,55,51,46,50,56,48,52,55,48,50,49,47,48,49,55,45,50,50,47,62,71,65,61,58,84,73,55,53,70,40,52,48,51,36,45,49,39,51,52,51,43,49,50,45,38,65,69,44,42,50,55,44,47,66,67,44,54,64,59,86,69,56,76,80,57,61,34,73,71,53,37,54,52,50,49,51,44,50,45,52,43,34,50,47,51,50,52,43,46,51,38,40,50,47,38,44,52,36,44,52,50,45,54,51,51,52,51,51,50,51,50,51,49,53,50,49,52,51,52,50,51,53,49,52,52,52,48,51,52,52,52,51,54,54,54,54,52,56,62,62,53,49,56,57,55,55,52,54,62,61,61,63,77,111

Nearest PDB structures (foldseek):
  7jh6-assembly4_D  TM=3.502E-01  e=5.239E+00  synthetic construct
  7sqc-assembly1_1V  TM=2.359E-01  e=4.989E+00  Chlamydomonas reinhardtii
  7jh6-assembly4_D  TM=3.503E-01  e=5.364E+00  synthetic construct
  7sqc-assembly1_1V  TM=2.889E-01  e=8.347E+00  Chlamydomonas reinhardtii

Secondary structure (DSSP, 8-state):
-HHHHHHHHHHHHHHHHHHHHTTHHHHHHHHT-SS--HHHHHHHHHHHIIIIIS-HHHHHHHHHHHHHHHHHHHHHHHHTT-S--HHHHHHHHHHHHHHHHHIIIIIHHHHHTS-SSPPPGGG--HHHHHHHHHHHHHHHHHHHHHHHHHHHHHHHHHHHHHHHHHHHHHHHHHHHHHHHHHHHHHHHHHHHHHHHHHHHHHHHHHHHHTT-/-HHHHHHHHHHHHHHHHHHHHTTHHHHHHHHT-SS--HHHHHHHHHHHIIIIIS-HHHHHHHHHHHHHHHHHHHHHHHHTT-S--HHHHHHHHHHHHHHHHHIIIIIHHHHHTS-SSPPPGGG--HHHHHHHHHHHHHHHHHHHHHHHHHHHHHHHHHHHHHHHHHHHHHHHHHHHHHHHHHHHHHHHHHHHHHHHHHHHHHHHHHHHHTT-